Protein AF-A0A538LS26-F1 (afdb_monomer)

Solvent-accessible surface area (backbone atoms only — not comparable to full-atom values): 19880 Å² total; per-residue (Å²): 144,82,83,85,77,82,80,80,80,80,78,75,80,69,80,66,64,61,45,80,46,69,42,54,85,68,32,41,83,35,75,62,48,57,24,47,28,40,37,36,42,33,60,29,47,31,43,38,44,42,61,49,77,19,57,29,41,38,40,38,52,46,61,62,24,38,35,38,27,32,78,69,36,49,70,43,88,54,37,73,40,78,46,67,58,60,77,78,41,81,66,83,57,86,77,30,43,69,75,29,72,49,68,69,25,60,39,73,59,90,40,34,36,35,36,29,21,26,21,15,39,31,92,90,63,41,8,41,32,43,32,33,25,24,15,75,60,67,68,76,52,70,52,66,54,62,52,27,38,50,11,60,75,20,72,60,59,21,90,27,70,19,23,29,64,28,24,33,29,53,24,72,71,69,53,31,33,36,40,36,28,40,31,43,51,99,81,27,19,33,38,32,31,27,40,15,76,74,56,74,63,64,40,69,49,39,78,64,44,74,42,72,39,52,46,52,53,31,46,38,38,30,64,31,91,75,18,92,49,50,25,32,30,38,42,32,28,23,30,65,80,78,49,19,19,35,29,34,40,14,80,65,60,63,71,55,56,48,76,83,30,80,49,46,69,54,37,44,41,43,37,65,44,66,35,61,76,40,31,40,30,29,38,20,23,40,58,78,49,94,77,40,40,38,40,29,35,31,21,36,36,14,82,65,75,63,72,52,52,49,79,36,66,53,40,80,39,46,36,37,86,50,79,92,52,96,62,64,52,48,50,48,65,51,68,49,100,87,33,41,35,41,41,32,34,52,31,8,87,90,33,83,89,37,77,42,63,39,49,30,38,29,41,24,74,76,54,57,63,52,40,78,74,40,76,60,81,91,66,78,88,128

Foldseek 3Di:
DDDPDPPPPPPDPDQDDAEEAEADPAEEEAEDELAEYEYEADAHEYEYEAANPHQYEADHYDDAYAYEYELNYHHDPRHNHYHYCQDAAPDPDPQFDHRDWDQKEWDDDDQKIKMKTAHRAGPVDAHQFIKMKMDNGNPPHIDIDTAAQQDCRHVVHHDFPGKHQWYWEAQPVQQKIKIWIWTDDPFWIFTWIWIDNRNHDIDNTDTQDIDRDKAQKYKYAACQPQEPRRRKMKIWIFDVVVQAIWMWIDNNRRPYIDDIAGAGGDFHNWAWDAFNHRKIKIWTFDAPDDQLQWGFIKIWIDPPSRRYIDIATQGTAGADRPPPDPFRFTWYWDADPLQKIKIWTWGQPVPVPRPHTFIWIWIDNRNHDIDDIDGDDPDDDD

Structure (mmCIF, N/CA/C/O backbone):
data_AF-A0A538LS26-F1
#
_entry.id   AF-A0A538LS26-F1
#
loop_
_atom_site.group_PDB
_atom_site.id
_atom_site.type_symbol
_atom_site.label_atom_id
_atom_site.label_alt_id
_atom_site.label_comp_id
_atom_site.label_asym_id
_atom_site.label_entity_id
_atom_site.label_seq_id
_atom_site.pdbx_PDB_ins_code
_atom_site.Cartn_x
_atom_site.Cartn_y
_atom_site.Cartn_z
_atom_site.occupancy
_atom_site.B_iso_or_equiv
_atom_site.auth_seq_id
_atom_site.auth_comp_id
_atom_site.auth_asym_id
_atom_site.auth_atom_id
_atom_site.pdbx_PDB_model_num
ATOM 1 N N . MET A 1 1 ? 53.690 37.129 -13.290 1.00 42.19 1 MET A N 1
ATOM 2 C CA . MET A 1 1 ? 52.870 36.299 -14.200 1.00 42.19 1 MET A CA 1
ATOM 3 C C . MET A 1 1 ? 53.016 34.838 -13.815 1.00 42.19 1 MET A C 1
ATOM 5 O O . MET A 1 1 ? 54.117 34.323 -13.922 1.00 42.19 1 MET A O 1
ATOM 9 N N . ARG A 1 2 ? 51.932 34.188 -13.385 1.00 33.94 2 ARG A N 1
ATOM 10 C CA . ARG A 1 2 ? 51.638 32.768 -13.647 1.00 33.94 2 ARG A CA 1
ATOM 11 C C . ARG A 1 2 ? 50.188 32.534 -13.226 1.00 33.94 2 ARG A C 1
ATOM 13 O O . ARG A 1 2 ? 49.880 32.421 -12.048 1.00 33.94 2 ARG A O 1
ATOM 20 N N . ARG A 1 3 ? 49.295 32.624 -14.213 1.00 35.78 3 ARG A N 1
ATOM 21 C CA . ARG A 1 3 ? 47.870 32.322 -14.079 1.00 35.78 3 ARG A CA 1
ATOM 22 C C . ARG A 1 3 ? 47.748 30.806 -13.921 1.00 35.78 3 ARG A C 1
ATOM 24 O O . ARG A 1 3 ? 48.229 30.084 -14.791 1.00 35.78 3 ARG A O 1
ATOM 31 N N . LEU A 1 4 ? 47.154 30.341 -12.824 1.00 32.50 4 LEU A N 1
ATOM 32 C CA . LEU A 1 4 ? 46.707 28.956 -12.703 1.00 32.50 4 LEU A CA 1
ATOM 33 C C . LEU A 1 4 ? 45.530 28.777 -13.673 1.00 32.50 4 LEU A C 1
ATOM 35 O O . LEU A 1 4 ? 44.464 29.353 -13.474 1.00 32.50 4 LEU A O 1
ATOM 39 N N . LEU A 1 5 ? 45.754 28.036 -14.754 1.00 33.91 5 LEU A N 1
ATOM 40 C CA . LEU A 1 5 ? 44.698 27.543 -15.632 1.00 33.91 5 LEU A CA 1
ATOM 41 C C . LEU A 1 5 ? 44.104 26.300 -14.969 1.00 33.91 5 LEU A C 1
ATOM 43 O O . LEU A 1 5 ? 44.744 25.252 -14.934 1.00 33.91 5 LEU A O 1
ATOM 47 N N . ILE A 1 6 ? 42.896 26.426 -14.422 1.00 36.16 6 ILE A N 1
ATOM 48 C CA . ILE A 1 6 ? 42.074 25.272 -14.056 1.00 36.16 6 ILE A CA 1
ATOM 49 C C . ILE A 1 6 ? 41.525 24.719 -15.372 1.00 36.16 6 ILE A C 1
ATOM 51 O O . ILE A 1 6 ? 40.677 25.341 -16.009 1.00 36.16 6 ILE A O 1
ATOM 55 N N . ALA A 1 7 ? 42.065 23.587 -15.817 1.00 34.00 7 ALA A N 1
ATOM 56 C CA . ALA A 1 7 ? 41.510 22.842 -16.935 1.00 34.00 7 ALA A CA 1
ATOM 57 C C . ALA A 1 7 ? 40.204 22.187 -16.469 1.00 34.00 7 ALA A C 1
ATOM 59 O O . ALA A 1 7 ? 40.219 21.236 -15.690 1.00 34.00 7 ALA A O 1
ATOM 60 N N . LEU A 1 8 ? 39.074 22.727 -16.922 1.00 38.69 8 LEU A N 1
ATOM 61 C CA . LEU A 1 8 ? 37.775 22.086 -16.787 1.00 38.69 8 LEU A CA 1
ATOM 62 C C . LEU A 1 8 ? 37.775 20.868 -17.723 1.00 38.69 8 LEU A C 1
ATOM 64 O O . LEU A 1 8 ? 37.685 21.016 -18.942 1.00 38.69 8 LEU A O 1
ATOM 68 N N . ALA A 1 9 ? 37.951 19.669 -17.168 1.00 36.50 9 ALA A N 1
ATOM 69 C CA . ALA A 1 9 ? 37.780 18.435 -17.921 1.00 36.50 9 ALA A CA 1
ATOM 70 C C . ALA A 1 9 ? 36.287 18.277 -18.244 1.00 36.50 9 ALA A C 1
ATOM 72 O O . ALA A 1 9 ? 35.495 17.864 -17.401 1.00 36.50 9 ALA A O 1
ATOM 73 N N . LEU A 1 10 ? 35.903 18.650 -19.465 1.00 40.44 10 LEU A N 1
ATOM 74 C CA . LEU A 1 10 ? 34.629 18.262 -20.060 1.00 40.44 10 LEU A CA 1
ATOM 75 C C . LEU A 1 10 ? 34.641 16.739 -20.227 1.00 40.44 10 LEU A C 1
ATOM 77 O O . LEU A 1 10 ? 35.202 16.211 -21.187 1.00 40.44 10 LEU A O 1
ATOM 81 N N . VAL A 1 11 ? 34.050 16.032 -19.265 1.00 38.12 11 VAL A N 1
ATOM 82 C CA . VAL A 1 11 ? 33.689 14.625 -19.427 1.00 38.12 11 VAL A CA 1
ATOM 83 C C . VAL A 1 11 ? 32.517 14.598 -20.400 1.00 38.12 11 VAL A C 1
ATOM 85 O O . VAL A 1 11 ? 31.369 14.817 -20.024 1.00 38.12 11 VAL A O 1
ATOM 88 N N . PHE A 1 12 ? 32.810 14.382 -21.680 1.00 38.00 12 PHE A N 1
ATOM 89 C CA . PHE A 1 12 ? 31.788 13.950 -22.621 1.00 38.00 12 PHE A CA 1
ATOM 90 C C . PHE A 1 12 ? 31.361 12.545 -22.195 1.00 38.00 12 PHE A C 1
ATOM 92 O O . PHE A 1 12 ? 32.115 11.588 -22.370 1.00 38.00 12 PHE A O 1
ATOM 99 N N . ALA A 1 13 ? 30.169 12.421 -21.610 1.00 42.84 13 ALA A N 1
ATOM 100 C CA . ALA A 1 13 ? 29.492 11.138 -21.531 1.00 42.84 13 ALA A CA 1
ATOM 101 C C . ALA A 1 13 ? 29.216 10.703 -22.975 1.00 42.84 13 ALA A C 1
ATOM 103 O O . ALA A 1 13 ? 28.318 11.229 -23.633 1.00 42.84 13 ALA A O 1
ATOM 104 N N . ALA A 1 14 ? 30.058 9.821 -23.515 1.00 48.44 14 ALA A N 1
ATOM 105 C CA . ALA A 1 14 ? 29.742 9.155 -24.766 1.00 48.44 14 ALA A CA 1
ATOM 106 C C . ALA A 1 14 ? 28.400 8.428 -24.572 1.00 48.44 14 ALA A C 1
ATOM 108 O O . ALA A 1 14 ? 28.211 7.823 -23.511 1.00 48.44 14 ALA A O 1
ATOM 109 N N . PRO A 1 15 ? 27.464 8.485 -25.537 1.00 55.44 15 PRO A N 1
ATOM 110 C CA . PRO A 1 15 ? 26.267 7.663 -25.457 1.00 55.44 15 PRO A CA 1
ATOM 111 C C . PRO A 1 15 ? 26.720 6.211 -25.302 1.00 55.44 15 PRO A C 1
ATOM 113 O O . PRO A 1 15 ? 27.553 5.739 -26.082 1.00 55.44 15 PRO A O 1
ATOM 116 N N . ALA A 1 16 ? 26.241 5.543 -24.253 1.00 65.00 16 ALA A N 1
ATOM 117 C CA . ALA A 1 16 ? 26.536 4.137 -24.038 1.00 65.00 16 ALA A CA 1
ATOM 118 C C . ALA A 1 16 ? 26.118 3.372 -25.299 1.00 65.00 16 ALA A C 1
ATOM 120 O O . ALA A 1 16 ? 24.993 3.516 -25.775 1.00 65.00 16 ALA A O 1
ATOM 121 N N . ALA A 1 17 ? 27.060 2.660 -25.908 1.00 77.50 17 ALA A N 1
ATOM 122 C CA . ALA A 1 17 ? 26.795 1.867 -27.095 1.00 77.50 17 ALA A CA 1
ATOM 123 C C . ALA A 1 17 ? 26.378 0.463 -26.665 1.00 77.50 17 ALA A C 1
ATOM 125 O O . ALA A 1 17 ? 26.945 -0.066 -25.712 1.00 77.50 17 ALA A O 1
ATOM 126 N N . ALA A 1 18 ? 25.450 -0.132 -27.418 1.00 84.62 18 ALA A N 1
ATOM 127 C CA . ALA A 1 18 ? 25.104 -1.543 -27.304 1.00 84.62 18 ALA A CA 1
ATOM 128 C C . ALA A 1 18 ? 26.376 -2.399 -27.229 1.00 84.62 18 ALA A C 1
ATOM 130 O O . ALA A 1 18 ? 27.254 -2.306 -28.097 1.00 84.62 18 ALA A O 1
ATOM 131 N N . ALA A 1 19 ? 26.474 -3.227 -26.199 1.00 87.00 19 ALA A N 1
ATOM 132 C CA . ALA A 1 19 ? 27.651 -4.007 -25.883 1.00 87.00 19 ALA A CA 1
ATOM 133 C C . ALA A 1 19 ? 27.345 -5.508 -25.868 1.00 87.00 19 ALA A C 1
ATOM 135 O O . ALA A 1 19 ? 26.220 -5.968 -25.679 1.00 87.00 19 ALA A O 1
ATOM 136 N N . THR A 1 20 ? 28.391 -6.306 -26.080 1.00 95.38 20 THR A N 1
ATOM 137 C CA . THR A 1 20 ? 28.390 -7.720 -25.695 1.00 95.38 20 THR A CA 1
ATOM 138 C C . THR A 1 20 ? 29.257 -7.849 -24.452 1.00 95.38 20 THR A C 1
ATOM 140 O O . THR A 1 20 ? 30.459 -7.588 -24.509 1.00 95.38 20 THR A O 1
ATOM 143 N N . ILE A 1 21 ? 28.637 -8.191 -23.327 1.00 93.75 21 ILE A N 1
ATOM 144 C CA . ILE A 1 21 ? 29.240 -8.157 -21.994 1.00 93.75 21 ILE A CA 1
ATOM 145 C C . ILE A 1 21 ? 29.378 -9.589 -21.495 1.00 93.75 21 ILE A C 1
ATOM 147 O O . ILE A 1 21 ? 28.435 -10.371 -21.577 1.00 93.75 21 ILE A O 1
ATOM 151 N N . HIS A 1 22 ? 30.552 -9.932 -20.971 1.00 93.69 22 HIS A N 1
ATOM 152 C CA . HIS A 1 22 ? 30.826 -11.253 -20.415 1.00 93.69 22 HIS A CA 1
ATOM 153 C C . HIS A 1 22 ? 31.102 -11.154 -18.918 1.00 93.69 22 HIS A C 1
ATOM 155 O O . HIS A 1 22 ? 31.949 -10.359 -18.503 1.00 93.69 22 HIS A O 1
ATOM 161 N N . ALA A 1 23 ? 30.417 -11.980 -18.127 1.00 89.62 23 ALA A N 1
ATOM 162 C CA . ALA A 1 23 ? 30.636 -12.058 -16.691 1.00 89.62 23 ALA A CA 1
ATOM 163 C C . ALA A 1 23 ? 32.072 -12.514 -16.356 1.00 89.62 23 ALA A C 1
ATOM 165 O O . ALA A 1 23 ? 32.694 -13.269 -17.121 1.00 89.62 23 ALA A O 1
ATOM 166 N N . PRO A 1 24 ? 32.633 -12.063 -15.220 1.00 85.56 24 PRO A N 1
ATOM 167 C CA . PRO A 1 24 ? 33.951 -12.491 -14.776 1.00 85.56 24 PRO A CA 1
ATOM 168 C C . PRO A 1 24 ? 33.992 -14.002 -14.508 1.00 85.56 24 PRO A C 1
ATOM 170 O O . PRO A 1 24 ? 33.028 -14.624 -14.067 1.00 85.56 24 PRO A O 1
ATOM 173 N N . ARG A 1 25 ? 35.154 -14.621 -14.743 1.00 82.44 25 ARG A N 1
ATOM 174 C CA . ARG A 1 25 ? 35.346 -16.046 -14.433 1.00 82.44 25 ARG A CA 1
ATOM 175 C C . ARG A 1 25 ? 35.243 -16.274 -12.922 1.00 82.44 25 ARG A C 1
ATOM 177 O O . ARG A 1 25 ? 36.003 -15.664 -12.177 1.00 82.44 25 ARG A O 1
ATOM 184 N N . GLY A 1 26 ? 34.398 -17.218 -12.502 1.00 81.06 26 GLY A N 1
ATOM 185 C CA . GLY A 1 26 ? 34.248 -17.606 -11.094 1.00 81.06 26 GLY A CA 1
ATOM 186 C C . GLY A 1 26 ? 33.104 -16.914 -10.351 1.00 81.06 26 GLY A C 1
ATOM 187 O O . GLY A 1 26 ? 32.944 -17.170 -9.160 1.00 81.06 26 GLY A O 1
ATOM 188 N N . GLY A 1 27 ? 32.294 -16.109 -11.042 1.00 87.44 27 GLY A N 1
ATOM 189 C CA . GLY A 1 27 ? 31.167 -15.387 -10.458 1.00 87.44 27 GLY A CA 1
ATOM 190 C C . GLY A 1 27 ? 31.525 -13.957 -10.053 1.00 87.44 27 GLY A C 1
ATOM 191 O O . GLY A 1 27 ? 32.653 -13.673 -9.640 1.00 87.44 27 GLY A O 1
ATOM 192 N N . GLY A 1 28 ? 30.567 -13.042 -10.157 1.00 90.06 28 GLY A N 1
ATOM 193 C CA . GLY A 1 28 ? 30.716 -11.671 -9.681 1.00 90.06 28 GLY A CA 1
ATOM 194 C C . GLY A 1 28 ? 29.552 -10.765 -10.063 1.00 90.06 28 GLY A C 1
ATOM 195 O O . GLY A 1 28 ? 28.473 -11.223 -10.422 1.00 90.06 28 GLY A O 1
ATOM 196 N N . VAL A 1 29 ? 29.776 -9.454 -9.972 1.00 94.19 29 VAL A N 1
ATOM 197 C CA . VAL A 1 29 ? 28.802 -8.452 -10.417 1.00 94.19 29 VAL A CA 1
ATOM 198 C C . VAL A 1 29 ? 29.077 -8.091 -11.873 1.00 94.19 29 VAL A C 1
ATOM 200 O O . VAL A 1 29 ? 30.190 -7.688 -12.210 1.00 94.19 29 VAL A O 1
ATOM 203 N N . THR A 1 30 ? 28.055 -8.197 -12.718 1.00 94.50 30 THR A N 1
ATOM 204 C CA . THR A 1 30 ? 28.077 -7.749 -14.115 1.00 94.50 30 THR A CA 1
ATOM 205 C C . THR A 1 30 ? 27.076 -6.617 -14.284 1.00 94.50 30 THR A C 1
ATOM 207 O O . THR A 1 30 ? 25.916 -6.756 -13.905 1.00 94.50 30 THR A O 1
ATOM 210 N N . LEU A 1 31 ? 27.518 -5.494 -14.845 1.00 94.81 31 LEU A N 1
ATOM 211 C CA . LEU A 1 31 ? 26.670 -4.332 -15.104 1.00 94.81 31 LEU A CA 1
ATOM 212 C C . LEU A 1 31 ? 26.434 -4.211 -16.609 1.00 94.81 31 LEU A C 1
ATOM 214 O O . LEU A 1 31 ? 27.401 -4.185 -17.370 1.00 94.81 31 LEU A O 1
ATOM 218 N N . GLY A 1 32 ? 25.167 -4.138 -17.008 1.00 92.88 32 GLY A N 1
ATOM 219 C CA . GLY A 1 32 ? 24.755 -3.684 -18.332 1.00 92.88 32 GLY A CA 1
ATOM 220 C C . GLY A 1 32 ? 24.932 -2.175 -18.499 1.00 92.88 32 GLY A C 1
ATOM 221 O O . GLY A 1 32 ? 25.444 -1.474 -17.620 1.00 92.88 32 GLY A O 1
ATOM 222 N N . THR A 1 33 ? 24.484 -1.674 -19.637 1.00 93.25 33 THR A N 1
ATOM 223 C CA . THR A 1 33 ? 24.494 -0.267 -20.017 1.00 93.25 33 THR A CA 1
ATOM 224 C C . THR A 1 33 ? 23.070 0.223 -20.297 1.00 93.25 33 THR A C 1
ATOM 226 O O . THR A 1 33 ? 22.156 -0.580 -20.442 1.00 93.25 33 THR A O 1
ATOM 229 N N . PRO A 1 34 ? 22.841 1.542 -20.418 1.00 91.81 34 PRO A N 1
ATOM 230 C CA . PRO A 1 34 ? 21.544 2.059 -20.861 1.00 91.81 34 PRO A CA 1
ATOM 231 C C . PRO A 1 34 ? 21.138 1.696 -22.302 1.00 91.81 34 PRO A C 1
ATOM 233 O O . PRO A 1 34 ? 20.034 2.041 -22.722 1.00 91.81 34 PRO A O 1
ATOM 236 N N . ALA A 1 35 ? 22.019 1.075 -23.093 1.00 93.44 35 ALA A N 1
ATOM 237 C CA . ALA A 1 35 ? 21.730 0.646 -24.458 1.00 93.44 35 ALA A CA 1
ATOM 238 C C . ALA A 1 35 ? 21.414 -0.858 -24.514 1.00 93.44 35 ALA A C 1
ATOM 240 O O . ALA A 1 35 ? 21.825 -1.583 -23.621 1.00 93.44 35 ALA A O 1
ATOM 241 N N . PRO A 1 36 ? 20.729 -1.349 -25.568 1.00 95.81 36 PRO A N 1
ATOM 242 C CA . PRO A 1 36 ? 20.426 -2.772 -25.706 1.00 95.81 36 PRO A CA 1
ATOM 243 C C . PRO A 1 36 ? 21.690 -3.640 -25.766 1.00 95.81 36 PRO A C 1
ATOM 245 O O . PRO A 1 36 ? 22.433 -3.601 -26.750 1.00 95.81 36 PRO A O 1
ATOM 248 N N . ASP A 1 37 ? 21.894 -4.466 -24.751 1.00 96.31 37 ASP A N 1
ATOM 249 C CA . ASP A 1 37 ? 23.076 -5.292 -24.566 1.00 96.31 37 ASP A CA 1
ATOM 250 C C . ASP A 1 37 ? 22.806 -6.783 -24.804 1.00 96.31 37 ASP A C 1
ATOM 252 O O . ASP A 1 37 ? 21.691 -7.305 -24.710 1.00 96.31 37 ASP A O 1
ATOM 256 N N . ARG A 1 38 ? 23.883 -7.516 -25.096 1.00 97.50 38 ARG A N 1
ATOM 257 C CA . ARG A 1 38 ? 23.933 -8.978 -24.981 1.00 97.50 38 ARG A CA 1
ATOM 258 C C . ARG A 1 38 ? 24.833 -9.335 -23.813 1.00 97.50 38 ARG A C 1
ATOM 260 O O . ARG A 1 38 ? 26.049 -9.188 -23.911 1.00 97.50 38 ARG A O 1
ATOM 267 N N . ILE A 1 39 ? 24.247 -9.809 -22.723 1.00 96.81 39 ILE A N 1
ATOM 268 C CA . ILE A 1 39 ? 24.973 -10.144 -21.501 1.00 96.81 39 ILE A CA 1
ATOM 269 C C . ILE A 1 39 ? 25.069 -11.663 -21.394 1.00 96.81 39 ILE A C 1
ATOM 271 O O . ILE A 1 39 ? 24.062 -12.368 -21.365 1.00 96.81 39 ILE A O 1
ATOM 275 N N . HIS A 1 40 ? 26.298 -12.161 -21.352 1.00 95.94 40 HIS A N 1
ATOM 276 C CA . HIS A 1 40 ? 26.620 -13.573 -21.246 1.00 95.94 40 HIS A CA 1
ATOM 277 C C . HIS A 1 40 ? 27.308 -13.843 -19.912 1.00 95.94 40 HIS A C 1
ATOM 279 O O . HIS A 1 40 ? 28.434 -13.401 -19.671 1.00 95.94 40 HIS A O 1
ATOM 285 N N . GLY A 1 41 ? 26.636 -14.606 -19.066 1.00 90.50 41 GLY A N 1
ATOM 286 C CA . GLY A 1 41 ? 27.191 -15.199 -17.868 1.00 90.50 41 GLY A CA 1
ATOM 287 C C . GLY A 1 41 ? 28.273 -16.231 -18.182 1.00 90.50 41 GLY A C 1
ATOM 288 O O . GLY A 1 41 ? 28.639 -16.493 -19.335 1.00 90.50 41 GLY A O 1
ATOM 289 N N . GLY A 1 42 ? 28.816 -16.815 -17.122 1.00 85.81 42 GLY A N 1
ATOM 290 C CA . GLY A 1 42 ? 29.868 -17.816 -17.205 1.00 85.81 42 GLY A CA 1
ATOM 291 C C . GLY A 1 42 ? 29.630 -18.974 -16.241 1.00 85.81 42 GLY A C 1
ATOM 292 O O . GLY A 1 42 ? 28.523 -19.186 -15.758 1.00 85.81 42 GLY A O 1
ATOM 293 N N . PRO A 1 43 ? 30.658 -19.790 -15.975 1.00 86.94 43 PRO A N 1
ATOM 294 C CA . PRO A 1 43 ? 30.655 -20.657 -14.809 1.00 86.94 43 PRO A CA 1
ATOM 295 C C . PRO A 1 43 ? 30.869 -19.818 -13.537 1.00 86.94 43 PRO A C 1
ATOM 297 O O . PRO A 1 43 ? 31.921 -19.186 -13.386 1.00 86.94 43 PRO A O 1
ATOM 300 N N . GLY A 1 44 ? 29.911 -19.858 -12.611 1.00 89.56 44 GLY A N 1
ATOM 301 C CA . GLY A 1 44 ? 29.981 -19.137 -11.338 1.00 89.56 44 GLY A CA 1
ATOM 302 C C . GLY A 1 44 ? 28.611 -18.679 -10.847 1.00 89.56 44 GLY A C 1
ATOM 303 O O . GLY A 1 44 ? 27.612 -18.877 -11.524 1.00 89.56 44 GLY A O 1
ATOM 304 N N . ASN A 1 45 ? 28.567 -18.093 -9.652 1.00 94.38 45 ASN A N 1
ATOM 305 C CA . ASN A 1 45 ? 27.362 -17.439 -9.148 1.00 94.38 45 ASN A CA 1
ATOM 306 C C . ASN A 1 45 ? 27.471 -15.941 -9.443 1.00 94.38 45 ASN A C 1
ATOM 308 O O . ASN A 1 45 ? 28.315 -15.267 -8.848 1.00 94.38 45 ASN A O 1
ATOM 312 N N . ASP A 1 46 ? 26.654 -15.438 -10.362 1.00 92.88 46 ASP A N 1
ATOM 313 C CA . ASP A 1 46 ? 26.680 -14.056 -10.831 1.00 92.88 46 ASP A CA 1
ATOM 314 C C . ASP A 1 46 ? 25.499 -13.231 -10.304 1.00 92.88 46 ASP A C 1
ATOM 316 O O . ASP A 1 46 ? 24.375 -13.711 -10.144 1.00 92.88 46 ASP A O 1
ATOM 320 N N . PHE A 1 47 ? 25.752 -11.942 -10.086 1.00 95.44 47 PHE A N 1
ATOM 321 C CA . PHE A 1 47 ? 24.725 -10.916 -9.970 1.00 95.44 47 PHE A CA 1
ATOM 322 C C . PHE A 1 47 ? 24.789 -10.025 -11.213 1.00 95.44 47 PHE A C 1
ATOM 324 O O . PHE A 1 47 ? 25.763 -9.300 -11.418 1.00 95.44 47 PHE A O 1
ATOM 331 N N . ILE A 1 48 ? 23.764 -10.083 -12.056 1.00 95.94 48 ILE A N 1
ATOM 332 C CA . ILE A 1 48 ? 23.688 -9.326 -13.306 1.00 95.94 48 ILE A CA 1
ATOM 333 C C . ILE A 1 48 ? 22.684 -8.187 -13.127 1.00 95.94 48 ILE A C 1
ATOM 335 O O . ILE A 1 48 ? 21.513 -8.430 -12.848 1.00 95.94 48 ILE A O 1
ATOM 339 N N . GLN A 1 49 ? 23.133 -6.947 -13.310 1.00 95.81 49 GLN A N 1
ATOM 340 C CA . GLN A 1 49 ? 22.288 -5.755 -13.276 1.00 95.81 49 GLN A CA 1
ATOM 341 C C . GLN A 1 49 ? 22.132 -5.180 -14.687 1.00 95.81 49 GLN A C 1
ATOM 343 O O . GLN A 1 49 ? 23.042 -4.516 -15.187 1.00 95.81 49 GLN A O 1
ATOM 348 N N . ALA A 1 50 ? 20.980 -5.438 -15.300 1.00 95.12 50 ALA A N 1
ATOM 349 C CA . ALA A 1 50 ? 20.600 -5.059 -16.662 1.00 95.12 50 ALA A CA 1
ATOM 350 C C . ALA A 1 50 ? 19.487 -3.988 -16.704 1.00 95.12 50 ALA A C 1
ATOM 352 O O . ALA A 1 50 ? 19.160 -3.469 -17.759 1.00 95.12 50 ALA A O 1
ATOM 353 N N . ALA A 1 51 ? 18.906 -3.602 -15.562 1.00 91.69 51 ALA A N 1
ATOM 354 C CA . ALA A 1 51 ? 17.763 -2.684 -15.520 1.00 91.69 51 ALA A CA 1
ATOM 355 C C . ALA A 1 51 ? 18.134 -1.195 -15.751 1.00 91.69 51 ALA A C 1
ATOM 357 O O . ALA A 1 51 ? 17.924 -0.352 -14.873 1.00 91.69 51 ALA A O 1
ATOM 358 N N . TRP A 1 52 ? 18.689 -0.863 -16.921 1.00 88.25 52 TRP A N 1
ATOM 359 C CA . TRP A 1 52 ? 19.158 0.481 -17.296 1.00 88.25 52 TRP A CA 1
ATOM 360 C C . TRP A 1 52 ? 18.379 1.131 -18.451 1.00 88.25 52 TRP A C 1
ATOM 362 O O . TRP A 1 52 ? 18.728 2.227 -18.884 1.00 88.25 52 TRP A O 1
ATOM 372 N N . GLY A 1 53 ? 17.294 0.510 -18.914 1.00 86.00 53 GLY A N 1
ATOM 373 C CA . GLY A 1 53 ? 16.397 1.028 -19.953 1.00 86.00 53 GLY A CA 1
ATOM 374 C C . GLY A 1 53 ? 16.649 0.484 -21.363 1.00 86.00 53 GLY A C 1
ATOM 375 O O . GLY A 1 53 ? 15.785 0.657 -22.226 1.00 86.00 53 GLY A O 1
ATOM 376 N N . GLY A 1 54 ? 17.783 -0.188 -21.594 1.00 90.12 54 GLY A N 1
ATOM 377 C CA . GLY A 1 54 ? 18.025 -0.990 -22.793 1.00 90.12 54 GLY A CA 1
ATOM 378 C C . GLY A 1 54 ? 17.080 -2.193 -22.861 1.00 90.12 54 GLY A C 1
ATOM 379 O O . GLY A 1 54 ? 16.512 -2.592 -21.854 1.00 90.12 54 GLY A O 1
ATOM 380 N N . ALA A 1 55 ? 16.861 -2.740 -24.060 1.00 94.94 55 ALA A N 1
ATOM 381 C CA . ALA A 1 55 ? 16.162 -4.016 -24.224 1.00 94.94 55 ALA A CA 1
ATOM 382 C C . ALA A 1 55 ? 17.207 -5.128 -24.351 1.00 94.94 55 ALA A C 1
ATOM 384 O O . ALA A 1 55 ? 17.667 -5.442 -25.455 1.00 94.94 55 ALA A O 1
ATOM 385 N N . ASP A 1 56 ? 17.599 -5.688 -23.216 1.00 96.75 56 ASP A N 1
ATOM 386 C CA . ASP A 1 56 ? 18.758 -6.560 -23.107 1.00 96.75 56 ASP A CA 1
ATOM 387 C C . ASP A 1 56 ? 18.409 -8.027 -23.358 1.00 96.75 56 ASP A C 1
ATOM 389 O O . ASP A 1 56 ? 17.289 -8.503 -23.131 1.00 96.75 56 ASP A O 1
ATOM 393 N N . ARG A 1 57 ? 19.410 -8.789 -23.807 1.00 97.75 57 ARG A N 1
ATOM 394 C CA . ARG A 1 57 ? 19.356 -10.251 -23.844 1.00 97.75 57 ARG A CA 1
ATOM 395 C C . ARG A 1 57 ? 20.374 -10.827 -22.872 1.00 97.75 57 ARG A C 1
ATOM 397 O O . ARG A 1 57 ? 21.574 -10.743 -23.130 1.00 97.75 57 ARG A O 1
ATOM 404 N N . VAL A 1 58 ? 19.890 -11.467 -21.811 1.00 97.50 58 VAL A N 1
ATOM 405 C CA . VAL A 1 58 ? 20.717 -12.049 -20.745 1.00 97.50 58 VAL A CA 1
ATOM 406 C C . VAL A 1 58 ? 20.679 -13.574 -20.814 1.00 97.50 58 VAL A C 1
ATOM 408 O O . VAL A 1 58 ? 19.607 -14.176 -20.823 1.00 97.50 58 VAL A O 1
ATOM 411 N N . ASP A 1 59 ? 21.853 -14.191 -20.865 1.00 97.12 59 ASP A N 1
ATOM 412 C CA . ASP A 1 59 ? 22.088 -15.636 -20.774 1.00 97.12 59 ASP A CA 1
ATOM 413 C C . ASP A 1 59 ? 22.965 -15.870 -19.541 1.00 97.12 59 ASP A C 1
ATOM 415 O O . ASP A 1 59 ? 24.046 -15.289 -19.480 1.00 97.12 59 ASP A O 1
ATOM 419 N N . CYS A 1 60 ? 22.502 -16.607 -18.527 1.00 95.31 60 CYS A N 1
ATOM 420 C CA . CYS A 1 60 ? 23.212 -16.676 -17.244 1.00 95.31 60 CYS A CA 1
ATOM 421 C C . CYS A 1 60 ? 24.320 -17.733 -17.206 1.00 95.31 60 CYS A C 1
ATOM 423 O O . CYS A 1 60 ? 25.232 -17.637 -16.385 1.00 95.31 60 CYS A O 1
ATOM 425 N N . GLY A 1 61 ? 24.272 -18.747 -18.067 1.00 92.75 61 GLY A N 1
ATOM 426 C CA . GLY A 1 61 ? 25.202 -19.862 -17.996 1.00 92.75 61 GLY A CA 1
ATOM 427 C C . GLY A 1 61 ? 24.999 -20.725 -16.742 1.00 92.75 61 GLY A C 1
ATOM 428 O O . GLY A 1 61 ? 23.884 -20.957 -16.277 1.00 92.75 61 GLY A O 1
ATOM 429 N N . ARG A 1 62 ? 26.089 -21.291 -16.208 1.00 92.12 62 ARG A N 1
ATOM 430 C CA . ARG A 1 62 ? 26.030 -22.305 -15.137 1.00 92.12 62 ARG A CA 1
ATOM 431 C C . ARG A 1 62 ? 26.316 -21.685 -13.774 1.00 92.12 62 ARG A C 1
ATOM 433 O O . ARG A 1 62 ? 27.398 -21.147 -13.584 1.00 92.12 62 ARG A O 1
ATOM 440 N N . GLY A 1 63 ? 25.454 -21.956 -12.799 1.00 92.00 63 GLY A N 1
ATOM 441 C CA . GLY A 1 63 ? 25.658 -21.604 -11.393 1.00 92.00 63 GLY A CA 1
ATOM 442 C C . GLY A 1 63 ? 24.358 -21.143 -10.750 1.00 92.00 63 GLY A C 1
ATOM 443 O O . GLY A 1 63 ? 23.290 -21.536 -11.213 1.00 92.00 63 GLY A O 1
ATOM 444 N N . PHE A 1 64 ? 24.451 -20.364 -9.674 1.00 94.50 64 PHE A N 1
ATOM 445 C CA . PHE A 1 64 ? 23.317 -19.677 -9.061 1.00 94.50 64 PHE A CA 1
ATOM 446 C C . PHE A 1 64 ? 23.412 -18.179 -9.349 1.00 94.50 64 PHE A C 1
ATOM 448 O O . PHE A 1 64 ? 24.200 -17.465 -8.733 1.00 94.50 64 PHE A O 1
ATOM 455 N N . ASN A 1 65 ? 22.596 -17.725 -10.288 1.00 95.12 65 ASN A N 1
ATOM 456 C CA . ASN A 1 65 ? 22.642 -16.408 -10.887 1.00 95.12 65 ASN A CA 1
ATOM 457 C C . ASN A 1 65 ? 21.377 -15.622 -10.556 1.00 95.12 65 ASN A C 1
ATOM 459 O O . ASN A 1 65 ? 20.255 -16.129 -10.663 1.00 95.12 65 ASN A O 1
ATOM 463 N N . VAL A 1 66 ? 21.579 -14.367 -10.176 1.00 96.19 66 VAL A N 1
ATOM 464 C CA . VAL A 1 66 ? 20.522 -13.408 -9.870 1.00 96.19 66 VAL A CA 1
ATOM 465 C C . VAL A 1 66 ? 20.586 -12.294 -10.903 1.00 96.19 66 VAL A C 1
ATOM 467 O O . VAL A 1 66 ? 21.630 -11.672 -11.077 1.00 96.19 66 VAL A O 1
ATOM 470 N N . VAL A 1 67 ? 19.473 -12.028 -11.578 1.00 96.69 67 VAL A N 1
ATOM 471 C CA . VAL A 1 67 ? 19.364 -10.963 -12.576 1.00 96.69 67 VAL A CA 1
ATOM 472 C C . VAL A 1 67 ? 18.370 -9.920 -12.095 1.00 96.69 67 VAL A C 1
ATOM 474 O O . VAL A 1 67 ? 17.237 -10.257 -11.760 1.00 96.69 67 VAL A O 1
ATOM 477 N N . ALA A 1 68 ? 18.770 -8.655 -12.097 1.00 95.94 68 ALA A N 1
ATOM 478 C CA . ALA A 1 68 ? 17.865 -7.517 -12.041 1.00 95.94 68 ALA A CA 1
ATOM 479 C C . ALA A 1 68 ? 17.742 -6.939 -13.454 1.00 95.94 68 ALA A C 1
ATOM 481 O O . ALA A 1 68 ? 18.748 -6.613 -14.080 1.00 95.94 68 ALA A O 1
ATOM 482 N N . ALA A 1 69 ? 16.524 -6.873 -13.979 1.00 95.56 69 ALA A N 1
ATOM 483 C CA . ALA A 1 69 ? 16.279 -6.554 -15.380 1.00 95.56 69 ALA A CA 1
ATOM 484 C C . ALA A 1 69 ? 15.013 -5.708 -15.564 1.00 95.56 69 ALA A C 1
ATOM 486 O O . ALA A 1 69 ? 14.089 -5.735 -14.744 1.00 95.56 69 ALA A O 1
ATOM 487 N N . ASP A 1 70 ? 14.962 -4.959 -16.654 1.00 94.62 70 ASP A N 1
ATOM 488 C CA . ASP A 1 70 ? 13.788 -4.217 -17.081 1.00 94.62 70 ASP A CA 1
ATOM 489 C C . ASP A 1 70 ? 12.705 -5.133 -17.666 1.00 94.62 70 ASP A C 1
ATOM 491 O O . ASP A 1 70 ? 12.904 -6.325 -17.924 1.00 94.62 70 ASP A O 1
ATOM 495 N N . LEU A 1 71 ? 11.507 -4.568 -17.849 1.00 93.81 71 LEU A N 1
ATOM 496 C CA . LEU A 1 71 ? 10.356 -5.289 -18.407 1.00 93.81 71 LEU A CA 1
ATOM 497 C C . LEU A 1 71 ? 10.557 -5.678 -19.879 1.00 93.81 71 LEU A C 1
ATOM 499 O O . LEU A 1 71 ? 9.962 -6.650 -20.335 1.00 93.81 71 LEU A O 1
ATOM 503 N N . GLY A 1 72 ? 11.391 -4.929 -20.610 1.00 92.69 72 GLY A N 1
ATOM 504 C CA . GLY A 1 72 ? 11.729 -5.197 -22.010 1.00 92.69 72 GLY A CA 1
ATOM 505 C C . GLY A 1 72 ? 12.793 -6.281 -22.211 1.00 92.69 72 GLY A C 1
ATOM 506 O O . GLY A 1 72 ? 12.997 -6.717 -23.344 1.00 92.69 72 GLY A O 1
ATOM 507 N N . ASP A 1 73 ? 13.449 -6.736 -21.140 1.00 95.56 73 ASP A N 1
ATOM 508 C CA . ASP A 1 73 ? 14.606 -7.624 -21.243 1.00 95.56 73 ASP A CA 1
ATOM 509 C C . ASP A 1 73 ? 14.209 -9.089 -21.396 1.00 95.56 73 ASP A C 1
ATOM 511 O O . ASP A 1 73 ? 13.436 -9.661 -20.613 1.00 95.56 73 ASP A O 1
ATOM 515 N N . THR A 1 74 ? 14.860 -9.756 -22.343 1.00 95.88 74 THR A N 1
ATOM 516 C CA . THR A 1 74 ? 14.766 -11.206 -22.499 1.00 95.88 74 THR A CA 1
ATOM 517 C C . THR A 1 74 ? 15.832 -11.878 -21.645 1.00 95.88 74 THR A C 1
ATOM 519 O O . THR A 1 74 ? 17.019 -11.831 -21.962 1.00 95.88 74 THR A O 1
ATOM 522 N N . VAL A 1 75 ? 15.400 -12.549 -20.580 1.00 96.00 75 VAL A N 1
ATOM 523 C CA . VAL A 1 75 ? 16.282 -13.280 -19.664 1.00 96.00 75 VAL A CA 1
ATOM 524 C C . VAL A 1 75 ? 16.078 -14.773 -19.884 1.00 96.00 75 VAL A C 1
ATOM 526 O O . VAL A 1 75 ? 14.943 -15.253 -19.914 1.00 96.00 75 VAL A O 1
ATOM 529 N N . ALA A 1 76 ? 17.169 -15.498 -20.102 1.00 95.19 76 ALA A N 1
ATOM 530 C CA . ALA A 1 76 ? 17.140 -16.934 -20.316 1.00 95.19 76 ALA A CA 1
ATOM 531 C C . ALA A 1 76 ? 16.694 -17.694 -19.052 1.00 95.19 76 ALA A C 1
ATOM 533 O O . ALA A 1 76 ? 16.846 -17.238 -17.920 1.00 95.19 76 ALA A O 1
ATOM 534 N N . ALA A 1 77 ? 16.127 -18.885 -19.255 1.00 94.00 77 ALA A N 1
ATOM 535 C CA . ALA A 1 77 ? 15.592 -19.723 -18.178 1.00 94.00 77 ALA A CA 1
ATOM 536 C C . ALA A 1 77 ? 16.676 -20.373 -17.293 1.00 94.00 77 ALA A C 1
ATOM 538 O O . ALA A 1 77 ? 16.352 -21.080 -16.342 1.00 94.00 77 ALA A O 1
ATOM 539 N N . ASP A 1 78 ? 17.953 -20.174 -17.620 1.00 94.25 78 ASP A N 1
ATOM 540 C CA . ASP A 1 78 ? 19.101 -20.645 -16.847 1.00 94.25 78 ASP A CA 1
ATOM 541 C C . ASP A 1 78 ? 19.511 -19.679 -15.719 1.00 94.25 78 ASP A C 1
ATOM 543 O O . ASP A 1 78 ? 20.432 -19.980 -14.961 1.00 94.25 78 ASP A O 1
ATOM 547 N N . CYS A 1 79 ? 18.803 -18.558 -15.565 1.00 94.62 79 CYS A N 1
ATOM 548 C CA . CYS A 1 79 ? 18.908 -17.648 -14.430 1.00 94.62 79 CYS A CA 1
ATOM 549 C C . CYS A 1 79 ? 17.999 -18.105 -13.274 1.00 94.62 79 CYS A C 1
ATOM 551 O O . CYS A 1 79 ? 16.796 -18.288 -13.455 1.00 94.62 79 CYS A O 1
ATOM 553 N N . GLN A 1 80 ? 18.555 -18.279 -12.072 1.00 95.31 80 GLN A N 1
ATOM 554 C CA . GLN A 1 80 ? 17.844 -18.875 -10.929 1.00 95.31 80 GLN A CA 1
ATOM 555 C C . GLN A 1 80 ? 16.878 -17.895 -10.266 1.00 95.31 80 GLN A C 1
ATOM 557 O O . GLN A 1 80 ? 15.816 -18.300 -9.795 1.00 95.31 80 GLN A O 1
ATOM 562 N N . VAL A 1 81 ? 17.242 -16.614 -10.224 1.00 94.62 81 VAL A N 1
ATOM 563 C CA . VAL A 1 81 ? 16.399 -15.548 -9.682 1.00 94.62 81 VAL A CA 1
ATOM 564 C C . VAL A 1 81 ? 16.362 -14.406 -10.682 1.00 94.62 81 VAL A C 1
ATOM 566 O O . VAL A 1 81 ? 17.405 -13.897 -11.085 1.00 94.62 81 VAL A O 1
ATOM 569 N N . VAL A 1 82 ? 15.160 -13.981 -11.060 1.00 93.94 82 VAL A N 1
ATOM 570 C CA . VAL A 1 82 ? 14.955 -12.828 -11.938 1.00 93.94 82 VAL A CA 1
ATOM 571 C C . VAL A 1 82 ? 14.064 -11.829 -11.215 1.00 93.94 82 VAL A C 1
ATOM 573 O O . VAL A 1 82 ? 12.901 -12.111 -10.939 1.00 93.94 82 VAL A O 1
ATOM 576 N N . SER A 1 83 ? 14.621 -10.663 -10.909 1.00 93.38 83 SER A N 1
ATOM 577 C CA . SER A 1 83 ? 13.894 -9.502 -10.412 1.00 93.38 83 SER A CA 1
ATOM 578 C C . SER A 1 83 ? 13.599 -8.563 -11.574 1.00 93.38 83 SER A C 1
ATOM 580 O O . SER A 1 83 ? 14.489 -8.219 -12.357 1.00 93.38 83 SER A O 1
ATOM 582 N N . ARG A 1 84 ? 12.338 -8.152 -11.696 1.00 93.06 84 ARG A N 1
ATOM 583 C CA . ARG A 1 84 ? 11.887 -7.207 -12.716 1.00 93.06 84 ARG A CA 1
ATOM 584 C C . ARG A 1 84 ? 11.677 -5.837 -12.093 1.00 93.06 84 ARG A C 1
ATOM 586 O O . ARG A 1 84 ? 10.998 -5.719 -11.075 1.00 93.06 84 ARG A O 1
ATOM 593 N N . ARG A 1 85 ? 12.219 -4.790 -12.716 1.00 92.56 85 ARG A N 1
ATOM 594 C CA . ARG A 1 85 ? 12.016 -3.404 -12.275 1.00 92.56 85 ARG A CA 1
ATOM 595 C C . ARG A 1 85 ? 10.572 -2.971 -12.557 1.00 92.56 85 ARG A C 1
ATOM 597 O O . ARG A 1 85 ? 10.262 -2.489 -13.642 1.00 92.56 85 ARG A O 1
ATOM 604 N N . LEU A 1 86 ? 9.681 -3.158 -11.581 1.00 92.81 86 LEU A N 1
ATOM 605 C CA . LEU A 1 86 ? 8.254 -2.816 -11.705 1.00 92.81 86 LEU A CA 1
ATOM 606 C C . LEU A 1 86 ? 7.998 -1.312 -11.607 1.00 92.81 86 LEU A C 1
ATOM 608 O O . LEU A 1 86 ? 7.117 -0.790 -12.283 1.00 92.81 86 LEU A O 1
ATOM 612 N N . SER A 1 87 ? 8.810 -0.610 -10.819 1.00 92.56 87 SER A N 1
ATOM 613 C CA . SER A 1 87 ? 8.723 0.835 -10.653 1.00 92.56 87 SER A CA 1
ATOM 614 C C . SER A 1 87 ? 9.781 1.565 -11.471 1.00 92.56 87 SER A C 1
ATOM 616 O O . SER A 1 87 ? 10.945 1.163 -11.500 1.00 92.56 87 SER A O 1
ATOM 618 N N . LEU A 1 88 ? 9.365 2.642 -12.131 1.00 89.81 88 LEU A N 1
ATOM 619 C CA . LEU A 1 88 ? 10.253 3.632 -12.719 1.00 89.81 88 LEU A CA 1
ATOM 620 C C . LEU A 1 88 ? 9.661 5.011 -12.460 1.00 89.81 88 LEU A C 1
ATOM 622 O O . LEU A 1 88 ? 8.556 5.311 -12.911 1.00 89.81 88 LEU A O 1
ATOM 626 N N . ASP A 1 89 ? 10.423 5.839 -11.763 1.00 89.81 89 ASP A N 1
ATOM 627 C CA . ASP A 1 89 ? 10.138 7.258 -11.652 1.00 89.81 89 ASP A CA 1
ATOM 628 C C . ASP A 1 89 ? 10.609 7.968 -12.927 1.00 89.81 89 ASP A C 1
ATOM 630 O O . ASP A 1 89 ? 11.806 8.066 -13.193 1.00 89.81 89 ASP A O 1
ATOM 634 N N . ALA A 1 90 ? 9.648 8.424 -13.729 1.00 84.81 90 ALA A N 1
ATOM 635 C CA . ALA A 1 90 ? 9.886 9.226 -14.927 1.00 84.81 90 ALA A CA 1
ATOM 636 C C . ALA A 1 90 ? 9.611 10.722 -14.693 1.00 84.81 90 ALA A C 1
ATOM 638 O O . ALA A 1 90 ? 9.566 11.494 -15.652 1.00 84.81 90 ALA A O 1
ATOM 639 N N . SER A 1 91 ? 9.381 11.129 -13.440 1.00 84.06 91 SER A N 1
ATOM 640 C CA . SER A 1 91 ? 9.132 12.522 -13.095 1.00 84.06 91 SER A CA 1
ATOM 641 C C . SER A 1 91 ? 10.322 13.388 -13.478 1.00 84.06 91 SER A C 1
ATOM 643 O O . SER A 1 91 ? 11.475 13.003 -13.296 1.00 84.06 91 SER A O 1
ATOM 645 N N . THR A 1 92 ? 10.041 14.594 -13.967 1.00 86.25 92 THR A N 1
ATOM 646 C CA . THR A 1 92 ? 11.044 15.638 -14.226 1.00 86.25 92 THR A CA 1
ATOM 647 C C . THR A 1 92 ? 10.940 16.793 -13.229 1.00 86.25 92 THR A C 1
ATOM 649 O O . THR A 1 92 ? 11.543 17.845 -13.439 1.00 86.25 92 THR A O 1
ATOM 652 N N . SER A 1 93 ? 10.162 16.623 -12.153 1.00 88.56 93 SER A N 1
ATOM 653 C CA . SER A 1 93 ? 9.982 17.652 -11.131 1.00 88.56 93 SER A CA 1
ATOM 654 C C . SER A 1 93 ? 11.290 17.908 -10.369 1.00 88.56 93 SER A C 1
ATOM 656 O O . SER A 1 93 ? 11.764 17.018 -9.667 1.00 88.56 93 SER A O 1
ATOM 658 N N . PRO A 1 94 ? 11.859 19.128 -10.415 1.00 90.19 94 PRO A N 1
ATOM 659 C CA . PRO A 1 94 ? 13.141 19.422 -9.771 1.00 90.19 94 PRO A CA 1
ATOM 660 C C . PRO A 1 94 ? 13.056 19.478 -8.238 1.00 90.19 94 PRO A C 1
ATOM 662 O O . PRO A 1 94 ? 14.083 19.544 -7.566 1.00 90.19 94 PRO A O 1
ATOM 665 N N . ALA A 1 95 ? 11.843 19.515 -7.678 1.00 89.12 95 ALA A N 1
ATOM 666 C CA . ALA A 1 95 ? 11.619 19.494 -6.235 1.00 89.12 95 ALA A CA 1
ATOM 667 C C . ALA A 1 95 ? 11.655 18.070 -5.655 1.00 89.12 95 ALA A C 1
ATOM 669 O O . ALA A 1 95 ? 11.813 17.907 -4.443 1.00 89.12 95 ALA A O 1
ATOM 670 N N . ALA A 1 96 ? 11.484 17.055 -6.504 1.00 92.56 96 ALA A N 1
ATOM 671 C CA . ALA A 1 96 ? 11.469 15.656 -6.117 1.00 92.56 96 ALA A CA 1
ATOM 672 C C . ALA A 1 96 ? 12.854 15.025 -6.236 1.00 92.56 96 ALA A C 1
ATOM 674 O O . ALA A 1 96 ? 13.683 15.423 -7.053 1.00 92.56 96 ALA A O 1
ATOM 675 N N . GLN A 1 97 ? 13.090 13.992 -5.436 1.00 91.38 97 GLN A N 1
ATOM 676 C CA . GLN A 1 97 ? 14.224 13.115 -5.647 1.00 91.38 97 GLN A CA 1
ATOM 677 C C . GLN A 1 97 ? 13.891 12.141 -6.781 1.00 91.38 97 GLN A C 1
ATOM 679 O O . GLN A 1 97 ? 13.062 11.247 -6.608 1.00 91.38 97 GLN A O 1
ATOM 684 N N . HIS A 1 98 ? 14.550 12.312 -7.925 1.00 89.62 98 HIS A N 1
ATOM 685 C CA . HIS A 1 98 ? 14.409 11.406 -9.063 1.00 89.62 98 HIS A CA 1
ATOM 686 C C . HIS A 1 98 ? 14.841 9.975 -8.734 1.00 89.62 98 HIS A C 1
ATOM 688 O O . HIS A 1 98 ? 15.661 9.750 -7.841 1.00 89.62 98 HIS A O 1
ATOM 694 N N . GLU A 1 99 ? 14.308 9.025 -9.504 1.00 87.94 99 GLU A N 1
ATOM 695 C CA . GLU A 1 99 ? 14.618 7.592 -9.408 1.00 87.94 99 GLU A CA 1
ATOM 696 C C . GLU A 1 99 ? 14.269 6.994 -8.039 1.00 87.94 99 GLU A C 1
ATOM 698 O O . GLU A 1 99 ? 14.864 6.011 -7.594 1.00 87.94 99 GLU A O 1
ATOM 703 N N . THR A 1 100 ? 13.275 7.573 -7.363 1.00 91.31 100 THR A N 1
ATOM 704 C CA . THR A 1 100 ? 12.786 7.051 -6.088 1.00 91.31 100 THR A CA 1
ATOM 705 C C . THR A 1 100 ? 11.423 6.412 -6.241 1.00 91.31 100 THR A C 1
ATOM 707 O O . THR A 1 100 ? 10.501 6.986 -6.823 1.00 91.31 100 THR A O 1
ATOM 710 N N . ALA A 1 101 ? 11.296 5.227 -5.652 1.00 93.50 101 ALA A N 1
ATOM 711 C CA . ALA A 1 101 ? 10.021 4.588 -5.419 1.00 93.50 101 ALA A CA 1
ATOM 712 C C . ALA A 1 101 ? 9.991 3.979 -4.026 1.00 93.50 101 ALA A C 1
ATOM 714 O O . ALA A 1 101 ? 10.930 3.287 -3.628 1.00 93.50 101 ALA A O 1
ATOM 715 N N . VAL A 1 102 ? 8.943 4.286 -3.268 1.00 93.50 102 VAL A N 1
ATOM 716 C CA . VAL A 1 102 ? 8.858 3.949 -1.842 1.00 93.50 102 VAL A CA 1
ATOM 717 C C . VAL A 1 102 ? 7.441 3.550 -1.457 1.00 93.50 102 VAL A C 1
ATOM 719 O O . VAL A 1 102 ? 6.491 3.860 -2.175 1.00 93.50 102 VAL A O 1
ATOM 722 N N . GLU A 1 103 ? 7.339 2.884 -0.304 1.00 91.75 103 GLU A N 1
ATOM 723 C CA . GLU A 1 103 ? 6.076 2.509 0.347 1.00 91.75 103 GLU A CA 1
ATOM 724 C C . GLU A 1 103 ? 5.118 1.782 -0.624 1.00 91.75 103 GLU A C 1
ATOM 726 O O . GLU A 1 103 ? 4.043 2.301 -0.924 1.00 91.75 103 GLU A O 1
ATOM 731 N N . PRO A 1 104 ? 5.531 0.624 -1.190 1.00 95.25 104 PRO A N 1
ATOM 732 C CA . PRO A 1 104 ? 4.679 -0.137 -2.088 1.00 95.25 104 PRO A CA 1
ATOM 733 C C . PRO A 1 104 ? 3.554 -0.853 -1.333 1.00 95.25 104 PRO A C 1
ATOM 735 O O . PRO A 1 104 ? 3.721 -1.236 -0.174 1.00 95.25 104 PRO A O 1
ATOM 738 N N . ALA A 1 105 ? 2.459 -1.105 -2.041 1.00 95.88 105 ALA A N 1
ATOM 739 C CA . ALA A 1 105 ? 1.402 -2.020 -1.637 1.00 95.88 105 ALA A CA 1
ATOM 740 C C . ALA A 1 105 ? 0.957 -2.868 -2.829 1.00 95.88 105 ALA A C 1
ATOM 742 O O . ALA A 1 105 ? 1.030 -2.429 -3.980 1.00 95.88 105 ALA A O 1
ATOM 743 N N . GLU A 1 106 ? 0.455 -4.066 -2.557 1.00 95.88 106 GLU A N 1
ATOM 744 C CA . GLU A 1 106 ? 0.069 -5.022 -3.581 1.00 95.88 106 GLU A CA 1
ATOM 745 C C . GLU A 1 106 ? -1.156 -5.848 -3.192 1.00 95.88 106 GLU A C 1
ATOM 747 O O . GLU A 1 106 ? -1.414 -6.125 -2.023 1.00 95.88 106 GLU A O 1
ATOM 752 N N . ALA A 1 107 ? -1.894 -6.288 -4.207 1.00 97.00 107 ALA A N 1
ATOM 753 C CA . ALA A 1 107 ? -2.958 -7.267 -4.066 1.00 97.00 107 ALA A CA 1
ATOM 754 C C . ALA A 1 107 ? -2.974 -8.214 -5.272 1.00 97.00 107 ALA A C 1
ATOM 756 O O . ALA A 1 107 ? -2.523 -7.878 -6.371 1.00 97.00 107 ALA A O 1
ATOM 757 N N . SER A 1 108 ? -3.513 -9.418 -5.073 1.00 96.88 108 SER A N 1
ATOM 758 C CA . SER A 1 108 ? -3.661 -10.413 -6.137 1.00 96.88 108 SER A CA 1
ATOM 759 C C . SER A 1 108 ? -5.049 -11.046 -6.125 1.00 96.88 108 SER A C 1
ATOM 761 O O . SER A 1 108 ? -5.661 -11.226 -5.073 1.00 96.88 108 SER A O 1
ATOM 763 N N . SER A 1 109 ? -5.550 -11.373 -7.314 1.00 96.75 109 SER A N 1
ATOM 764 C CA . SER A 1 109 ? -6.815 -12.075 -7.515 1.00 96.75 109 SER A CA 1
ATOM 765 C C . SER A 1 109 ? -6.706 -12.934 -8.770 1.00 96.75 109 SER A C 1
ATOM 767 O O . SER A 1 109 ? -6.536 -12.438 -9.888 1.00 96.75 109 SER A O 1
ATOM 769 N N . GLY A 1 110 ? -6.740 -14.255 -8.586 1.00 95.94 110 GLY A N 1
ATOM 770 C CA . GLY A 1 110 ? -6.461 -15.203 -9.661 1.00 95.94 110 GLY A CA 1
ATOM 771 C C . GLY A 1 110 ? -5.050 -15.020 -10.231 1.00 95.94 110 GLY A C 1
ATOM 772 O O . GLY A 1 110 ? -4.063 -15.100 -9.505 1.00 95.94 110 GLY A O 1
ATOM 773 N N . ALA A 1 111 ? -4.949 -14.801 -11.544 1.00 97.44 111 ALA A N 1
ATOM 774 C CA . ALA A 1 111 ? -3.670 -14.572 -12.222 1.00 97.44 111 ALA A CA 1
ATOM 775 C C . ALA A 1 111 ? -3.235 -13.098 -12.233 1.00 97.44 111 ALA A C 1
ATOM 777 O O . ALA A 1 111 ? -2.112 -12.810 -12.649 1.00 97.44 111 ALA A O 1
ATOM 778 N N . ILE A 1 112 ? -4.105 -12.178 -11.805 1.00 98.50 112 ILE A N 1
ATOM 779 C CA . ILE A 1 112 ? -3.819 -10.749 -11.846 1.00 98.50 112 ILE A CA 1
ATOM 780 C C . ILE A 1 112 ? -3.164 -10.323 -10.530 1.00 98.50 112 ILE A C 1
ATOM 782 O O . ILE A 1 112 ? -3.657 -10.648 -9.447 1.00 98.50 112 ILE A O 1
ATOM 786 N N . VAL A 1 113 ? -2.058 -9.592 -10.634 1.00 98.38 113 VAL A N 1
ATOM 787 C CA . VAL A 1 113 ? -1.356 -8.963 -9.510 1.00 98.38 113 VAL A CA 1
ATOM 788 C C . VAL A 1 113 ? -1.242 -7.479 -9.809 1.00 98.38 113 VAL A C 1
ATOM 790 O O . VAL A 1 113 ? -0.752 -7.121 -10.878 1.00 98.38 113 VAL A O 1
ATOM 793 N N . VAL A 1 114 ? -1.669 -6.631 -8.879 1.00 98.69 114 VAL A N 1
ATOM 794 C CA . VAL A 1 114 ? -1.544 -5.174 -8.974 1.00 98.69 114 VAL A CA 1
ATOM 795 C C . VAL A 1 114 ? -0.694 -4.687 -7.813 1.00 98.69 114 VAL A C 1
ATOM 797 O O . VAL A 1 114 ? -0.935 -5.061 -6.669 1.00 98.69 114 VAL A O 1
ATOM 800 N N . ALA A 1 115 ? 0.285 -3.845 -8.117 1.00 98.25 115 ALA A N 1
ATOM 801 C CA . ALA A 1 115 ? 1.096 -3.128 -7.148 1.00 98.25 115 ALA A CA 1
ATOM 802 C C . ALA A 1 115 ? 0.969 -1.620 -7.377 1.00 98.25 115 ALA A C 1
ATOM 804 O O . ALA A 1 115 ? 0.828 -1.173 -8.516 1.00 98.25 115 ALA A O 1
ATOM 805 N N . ALA A 1 116 ? 1.069 -0.844 -6.307 1.00 98.44 116 ALA A N 1
ATOM 806 C CA . ALA A 1 116 ? 1.122 0.610 -6.324 1.00 98.44 116 ALA A CA 1
ATOM 807 C C . ALA A 1 116 ? 2.268 1.099 -5.437 1.00 98.44 116 ALA A C 1
ATOM 809 O O . ALA A 1 116 ? 2.685 0.397 -4.520 1.00 98.44 116 ALA A O 1
ATOM 810 N N . PHE A 1 117 ? 2.823 2.269 -5.740 1.00 97.88 117 PHE A N 1
ATOM 811 C CA . PHE A 1 117 ? 3.975 2.832 -5.030 1.00 97.88 117 PHE A CA 1
ATOM 812 C C . PHE A 1 117 ? 4.084 4.337 -5.282 1.00 97.88 117 PHE A C 1
ATOM 814 O O . PHE A 1 117 ? 3.649 4.843 -6.315 1.00 97.88 117 PHE A O 1
ATOM 821 N N . GLN A 1 118 ? 4.705 5.067 -4.360 1.00 96.94 118 GLN A N 1
ATOM 822 C CA . GLN A 1 118 ? 5.066 6.469 -4.590 1.00 96.94 118 GLN A CA 1
ATOM 823 C C . GLN A 1 118 ? 6.179 6.565 -5.640 1.00 96.94 118 GLN A C 1
ATOM 825 O O . GLN A 1 118 ? 7.080 5.729 -5.625 1.00 96.94 118 GLN A O 1
ATOM 830 N N . VAL A 1 119 ? 6.155 7.583 -6.510 1.00 96.12 119 VAL A N 1
ATOM 831 C CA . VAL A 1 119 ? 7.256 7.900 -7.445 1.00 96.12 119 VAL A CA 1
ATOM 832 C C . VAL A 1 119 ? 7.666 9.370 -7.373 1.00 96.12 119 VAL A C 1
ATOM 834 O O . VAL A 1 119 ? 6.816 10.265 -7.329 1.00 96.12 119 VAL A O 1
ATOM 837 N N . GLY A 1 120 ? 8.974 9.629 -7.347 1.00 95.44 120 GLY A N 1
ATOM 838 C CA . GLY A 1 120 ? 9.520 10.983 -7.227 1.00 95.44 120 GLY A CA 1
ATOM 839 C C . GLY A 1 120 ? 9.231 11.574 -5.849 1.00 95.44 120 GLY A C 1
ATOM 840 O O . GLY A 1 120 ? 8.428 12.495 -5.705 1.00 95.44 120 GLY A O 1
ATOM 841 N N . ARG A 1 121 ? 9.841 11.003 -4.809 1.00 93.75 121 ARG A N 1
ATOM 842 C CA . ARG A 1 121 ? 9.623 11.367 -3.406 1.00 93.75 121 ARG A CA 1
ATOM 843 C C . ARG A 1 121 ? 10.153 12.774 -3.117 1.00 93.75 121 ARG A C 1
ATOM 845 O O . ARG A 1 121 ? 11.313 13.076 -3.392 1.00 93.75 121 ARG A O 1
ATOM 852 N N . PHE A 1 122 ? 9.336 13.631 -2.510 1.00 93.75 122 PHE A N 1
ATOM 853 C CA . PHE A 1 122 ? 9.781 14.940 -2.021 1.00 93.75 122 PHE A CA 1
ATOM 854 C C . PHE A 1 122 ? 10.520 14.801 -0.691 1.00 93.75 122 PHE A C 1
ATOM 856 O O . PHE A 1 122 ? 10.240 13.886 0.071 1.00 93.75 122 PHE A O 1
ATOM 863 N N . ALA A 1 123 ? 11.425 15.714 -0.339 1.00 88.69 123 ALA A N 1
ATOM 864 C CA . ALA A 1 123 ? 12.120 15.635 0.954 1.00 88.69 123 ALA A CA 1
ATOM 865 C C . ALA A 1 123 ? 11.177 15.845 2.160 1.00 88.69 123 ALA A C 1
ATOM 867 O O . ALA A 1 123 ? 11.404 15.297 3.236 1.00 88.69 123 ALA A O 1
ATOM 868 N N . ASN A 1 124 ? 10.104 16.618 1.978 1.00 86.75 124 ASN A N 1
ATOM 869 C CA . ASN A 1 124 ? 9.183 17.047 3.032 1.00 86.75 124 ASN A CA 1
ATOM 870 C C . ASN A 1 124 ? 7.906 16.199 3.163 1.00 86.75 124 ASN A C 1
ATOM 872 O O . ASN A 1 124 ? 7.065 16.537 3.987 1.00 86.75 124 ASN A O 1
ATOM 876 N N . GLY A 1 125 ? 7.751 15.117 2.395 1.00 89.38 125 GLY A N 1
ATOM 877 C CA . GLY A 1 125 ? 6.553 14.269 2.454 1.00 89.38 125 GLY A CA 1
ATOM 878 C C . GLY A 1 125 ? 5.840 14.142 1.113 1.00 89.38 125 GLY A C 1
ATOM 879 O O . GLY A 1 125 ? 5.840 15.075 0.316 1.00 89.38 125 GLY A O 1
ATOM 880 N N . GLY A 1 126 ? 5.249 12.970 0.875 1.00 94.06 126 GLY A N 1
ATOM 881 C CA . GLY A 1 126 ? 4.600 12.628 -0.387 1.00 94.06 126 GLY A CA 1
ATOM 882 C C . GLY A 1 126 ? 5.529 12.631 -1.595 1.00 94.06 126 GLY A C 1
ATOM 883 O O . GLY A 1 126 ? 6.738 12.859 -1.504 1.00 94.06 126 GLY A O 1
ATOM 884 N N . ALA A 1 127 ? 4.945 12.337 -2.744 1.00 96.44 127 ALA A N 1
ATOM 885 C CA . ALA A 1 127 ? 5.645 12.117 -3.991 1.00 96.44 127 ALA A CA 1
ATOM 886 C C . ALA A 1 127 ? 4.930 12.804 -5.155 1.00 96.44 127 ALA A C 1
ATOM 888 O O . ALA A 1 127 ? 3.782 13.242 -5.035 1.00 96.44 127 ALA A O 1
ATOM 889 N N . THR A 1 128 ? 5.620 12.913 -6.286 1.00 96.25 128 THR A N 1
ATOM 890 C CA . THR A 1 128 ? 5.090 13.589 -7.477 1.00 96.25 128 THR A CA 1
ATOM 891 C C . THR A 1 128 ? 3.828 12.927 -8.007 1.00 96.25 128 THR A C 1
ATOM 893 O O . THR A 1 128 ? 2.930 13.626 -8.470 1.00 96.25 128 THR A O 1
ATOM 896 N N . ASN A 1 129 ? 3.729 11.599 -7.916 1.00 96.25 129 ASN A N 1
ATOM 897 C CA . ASN A 1 129 ? 2.519 10.846 -8.219 1.00 96.25 129 ASN A CA 1
ATOM 898 C C . ASN A 1 129 ? 2.577 9.441 -7.583 1.00 96.25 129 ASN A C 1
ATOM 900 O O . ASN A 1 129 ? 3.589 9.047 -6.994 1.00 96.25 129 ASN A O 1
ATOM 904 N N . ILE A 1 130 ? 1.503 8.674 -7.755 1.00 97.75 130 ILE A N 1
ATOM 905 C CA . ILE A 1 130 ? 1.447 7.236 -7.503 1.00 97.75 130 ILE A CA 1
ATOM 906 C C . ILE A 1 130 ? 1.678 6.485 -8.814 1.00 97.75 130 ILE A C 1
ATOM 908 O O . ILE A 1 130 ? 0.964 6.676 -9.801 1.00 97.75 130 ILE A O 1
ATOM 912 N N . GLY A 1 131 ? 2.694 5.630 -8.817 1.00 97.56 131 GLY A N 1
ATOM 913 C CA . GLY A 1 131 ? 2.924 4.632 -9.850 1.00 97.56 131 GLY A CA 1
ATOM 914 C C . GLY A 1 131 ? 2.141 3.352 -9.572 1.00 97.56 131 GLY A C 1
ATOM 915 O O . GLY A 1 131 ? 1.842 3.034 -8.422 1.00 97.56 131 GLY A O 1
ATOM 916 N N . PHE A 1 132 ? 1.836 2.603 -10.627 1.00 98.25 132 PHE A N 1
ATOM 917 C CA . PHE A 1 132 ? 1.270 1.262 -10.531 1.00 98.25 132 PHE A CA 1
ATOM 918 C C . PHE A 1 132 ? 1.999 0.292 -11.462 1.00 98.25 132 PHE A C 1
ATOM 920 O O . PHE A 1 132 ? 2.567 0.689 -12.484 1.00 98.25 132 PHE A O 1
ATOM 927 N N . ALA A 1 133 ? 1.940 -0.994 -11.132 1.00 98.25 133 ALA A N 1
ATOM 928 C CA . ALA A 1 133 ? 2.347 -2.089 -11.999 1.00 98.25 133 ALA A CA 1
ATOM 929 C C . ALA A 1 133 ? 1.308 -3.210 -11.942 1.00 98.25 133 ALA A C 1
ATOM 931 O O . ALA A 1 133 ? 0.771 -3.508 -10.879 1.00 98.25 133 ALA A O 1
ATOM 932 N N . VAL A 1 134 ? 1.040 -3.846 -13.079 1.00 98.50 134 VAL A N 1
ATOM 933 C CA . VAL A 1 134 ? 0.081 -4.946 -13.181 1.00 98.50 134 VAL A CA 1
ATOM 934 C C . VAL A 1 134 ? 0.645 -6.103 -13.988 1.00 98.50 134 VAL A C 1
ATOM 936 O O . VAL A 1 134 ? 1.247 -5.912 -15.046 1.00 98.50 134 VAL A O 1
ATOM 939 N N . SER A 1 135 ? 0.413 -7.311 -13.497 1.00 98.06 135 SER A N 1
ATOM 940 C CA . SER A 1 135 ? 0.613 -8.558 -14.221 1.00 98.06 135 SER A CA 1
ATOM 941 C C . SER A 1 135 ? -0.726 -9.254 -14.401 1.00 98.06 135 SER A C 1
ATOM 943 O O . SER A 1 135 ? -1.540 -9.245 -13.487 1.00 98.06 135 SER A O 1
ATOM 945 N N . HIS A 1 136 ? -0.936 -9.879 -15.559 1.00 98.12 136 HIS A N 1
ATOM 946 C CA . HIS A 1 136 ? -2.130 -10.680 -15.862 1.00 98.12 136 HIS A CA 1
ATOM 947 C C . HIS A 1 136 ? -1.843 -12.190 -15.904 1.00 98.12 136 HIS A C 1
ATOM 949 O O . HIS A 1 136 ? -2.720 -12.989 -16.231 1.00 98.12 136 HIS A O 1
ATOM 955 N N . ASP A 1 137 ? -0.605 -12.590 -15.616 1.00 96.12 137 ASP A N 1
ATOM 956 C CA . ASP A 1 137 ? -0.096 -13.944 -15.826 1.00 96.12 137 ASP A CA 1
ATOM 957 C C . ASP A 1 137 ? 0.732 -14.447 -14.633 1.00 96.12 137 ASP A C 1
ATOM 959 O O . ASP A 1 137 ? 1.722 -15.168 -14.797 1.00 96.12 137 ASP A O 1
ATOM 963 N N . SER A 1 138 ? 0.291 -14.106 -13.421 1.00 95.38 138 SER A N 1
ATOM 964 C CA . SER A 1 138 ? 0.905 -14.492 -12.144 1.00 95.38 138 SER A CA 1
ATOM 965 C C . SER A 1 138 ? 2.345 -13.993 -11.984 1.00 95.38 138 SER A C 1
ATOM 967 O O . SER A 1 138 ? 3.205 -14.710 -11.474 1.00 95.38 138 SER A O 1
ATOM 969 N N . GLY A 1 139 ? 2.615 -12.769 -12.436 1.00 92.38 139 GLY A N 1
ATOM 970 C CA . GLY A 1 139 ? 3.895 -12.087 -12.265 1.00 92.38 139 GLY A CA 1
ATOM 971 C C . GLY A 1 139 ? 4.948 -12.404 -13.328 1.00 92.38 139 GLY A C 1
ATOM 972 O O . GLY A 1 139 ? 6.107 -12.035 -13.132 1.00 92.38 139 GLY A O 1
ATOM 973 N N . ARG A 1 140 ? 4.593 -13.071 -14.439 1.00 88.31 140 ARG A N 1
ATOM 974 C CA . ARG A 1 140 ? 5.560 -13.422 -15.499 1.00 88.31 140 ARG A CA 1
ATOM 975 C C . ARG A 1 140 ? 5.863 -12.232 -16.403 1.00 88.31 140 ARG A C 1
ATOM 977 O O . ARG A 1 140 ? 7.027 -11.986 -16.717 1.00 88.31 140 ARG A O 1
ATOM 984 N N . THR A 1 141 ? 4.834 -11.493 -16.798 1.00 91.81 141 THR A N 1
ATOM 985 C CA . THR A 1 141 ? 4.934 -10.244 -17.555 1.00 91.81 141 THR A CA 1
ATOM 986 C C . THR A 1 141 ? 4.207 -9.127 -16.823 1.00 91.81 141 THR A C 1
ATOM 988 O O . THR A 1 141 ? 3.258 -9.364 -16.071 1.00 91.81 141 THR A O 1
ATOM 991 N N . TRP A 1 142 ? 4.692 -7.902 -17.017 1.00 95.69 142 TRP A N 1
ATOM 992 C CA . TRP A 1 142 ? 4.200 -6.725 -16.316 1.00 95.69 142 TRP A CA 1
ATOM 993 C C . TRP A 1 142 ? 4.018 -5.557 -17.278 1.00 95.69 142 TRP A C 1
ATOM 995 O O . TRP A 1 142 ? 4.809 -5.365 -18.201 1.00 95.69 142 TRP A O 1
ATOM 1005 N N . ALA A 1 143 ? 3.002 -4.751 -17.006 1.00 96.69 143 ALA A N 1
ATOM 1006 C CA . ALA A 1 143 ? 2.856 -3.392 -17.499 1.00 96.69 143 ALA A CA 1
ATOM 1007 C C . ALA A 1 143 ? 2.906 -2.430 -16.306 1.00 96.69 143 ALA A C 1
ATOM 1009 O O . ALA A 1 143 ? 2.669 -2.836 -15.168 1.00 96.69 143 ALA A O 1
ATOM 1010 N N . ARG A 1 144 ? 3.229 -1.160 -16.548 1.00 96.06 144 ARG A N 1
ATOM 1011 C CA . ARG A 1 144 ? 3.302 -0.135 -15.499 1.00 96.06 144 ARG A CA 1
ATOM 1012 C C . ARG A 1 144 ? 2.893 1.232 -16.022 1.00 96.06 144 ARG A C 1
ATOM 1014 O O . ARG A 1 144 ? 2.977 1.479 -17.225 1.00 96.06 144 ARG A O 1
ATOM 1021 N N . GLY A 1 145 ? 2.520 2.117 -15.110 1.00 95.94 145 GLY A N 1
ATOM 1022 C CA . GLY A 1 145 ? 2.161 3.499 -15.403 1.00 95.94 145 GLY A CA 1
ATOM 1023 C C . GLY A 1 145 ? 2.070 4.339 -14.134 1.00 95.94 145 GLY A C 1
ATOM 1024 O O . GLY A 1 145 ? 2.545 3.934 -13.073 1.00 95.94 145 GLY A O 1
ATOM 1025 N N . THR A 1 146 ? 1.453 5.511 -14.246 1.00 96.69 146 THR A N 1
ATOM 1026 C CA . THR A 1 146 ? 1.117 6.388 -13.118 1.00 96.69 146 THR A CA 1
ATOM 1027 C C . THR A 1 146 ? -0.379 6.666 -13.101 1.00 96.69 146 THR A C 1
ATOM 1029 O O . THR A 1 146 ? -1.035 6.614 -14.145 1.00 96.69 146 THR A O 1
ATOM 1032 N N . LEU A 1 147 ? -0.940 6.924 -11.918 1.00 98.00 147 LEU A N 1
ATOM 1033 C CA . LEU A 1 147 ? -2.359 7.235 -11.802 1.00 98.00 147 LEU A CA 1
ATOM 1034 C C . LEU A 1 147 ? -2.694 8.558 -12.520 1.00 98.00 147 LEU A C 1
ATOM 1036 O O . LEU A 1 147 ? -1.960 9.545 -12.380 1.00 98.00 147 LEU A O 1
ATOM 1040 N N . PRO A 1 148 ? -3.797 8.603 -13.289 1.00 97.94 148 PRO A N 1
ATOM 1041 C CA . PRO A 1 148 ? -4.265 9.821 -13.933 1.00 97.94 148 PRO A CA 1
ATOM 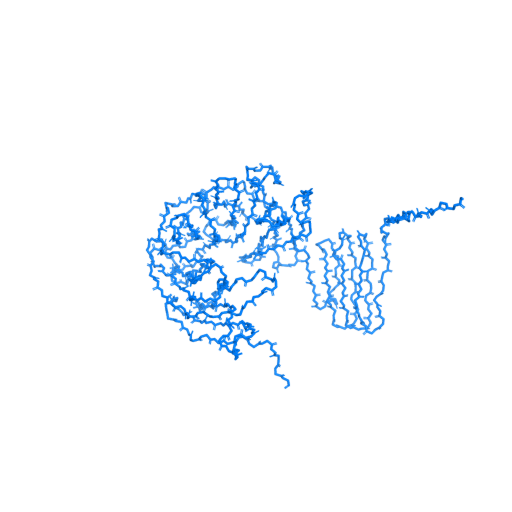1042 C C . PRO A 1 148 ? -5.026 10.716 -12.948 1.00 97.94 148 PRO A C 1
ATOM 1044 O O . PRO A 1 148 ? -5.670 10.230 -12.022 1.00 97.94 148 PRO A O 1
ATOM 1047 N N . ALA A 1 149 ? -5.035 12.026 -13.204 1.00 97.56 149 ALA A N 1
ATOM 1048 C CA . ALA A 1 149 ? -5.873 13.009 -12.515 1.00 97.56 149 ALA A CA 1
ATOM 1049 C C . ALA A 1 149 ? -5.759 13.049 -10.972 1.00 97.56 149 ALA A C 1
ATOM 1051 O O . ALA A 1 149 ? -6.668 13.556 -10.317 1.00 97.56 149 ALA A O 1
ATOM 1052 N N . VAL A 1 150 ? -4.650 12.570 -10.391 1.00 96.38 150 VAL A N 1
ATOM 1053 C CA . VAL A 1 150 ? -4.363 12.698 -8.951 1.00 96.38 150 VAL A CA 1
ATOM 1054 C C . VAL A 1 150 ? -3.637 14.019 -8.707 1.00 96.38 150 VAL A C 1
ATOM 1056 O O . VAL A 1 150 ? -4.202 14.966 -8.172 1.00 96.38 150 VAL A O 1
ATOM 1059 N N . THR A 1 151 ? -2.396 14.118 -9.174 1.00 95.81 151 THR A N 1
ATOM 1060 C CA . THR A 1 151 ? -1.509 15.261 -8.942 1.00 95.81 151 THR A CA 1
ATOM 1061 C C . THR A 1 151 ? -1.325 16.132 -10.182 1.00 95.81 151 THR A C 1
ATOM 1063 O O . THR A 1 151 ? -1.625 15.720 -11.303 1.00 95.81 151 THR A O 1
ATOM 1066 N N . VAL A 1 152 ? -0.734 17.314 -10.017 1.00 94.06 152 VAL A N 1
ATOM 1067 C CA . VAL A 1 152 ? -0.336 18.190 -11.134 1.00 94.06 152 VAL A CA 1
ATOM 1068 C C . VAL A 1 152 ? 0.648 17.536 -12.119 1.00 94.06 152 VAL A C 1
ATOM 1070 O O . VAL A 1 152 ? 0.707 17.956 -13.270 1.00 94.06 152 VAL A O 1
ATOM 1073 N N . GLU A 1 153 ? 1.377 16.497 -11.696 1.00 93.12 153 GLU A N 1
ATOM 1074 C CA . GLU A 1 153 ? 2.297 15.700 -12.532 1.00 93.12 153 GLU A CA 1
ATOM 1075 C C . GLU A 1 153 ? 1.606 14.473 -13.170 1.00 93.12 153 GLU A C 1
ATOM 1077 O O . GLU A 1 153 ? 2.228 13.676 -13.872 1.00 93.12 153 GLU A O 1
ATOM 1082 N N . SER A 1 154 ? 0.307 14.278 -12.923 1.00 94.88 154 SER A N 1
ATOM 1083 C CA . SER A 1 154 ? -0.477 13.218 -13.564 1.00 94.88 154 S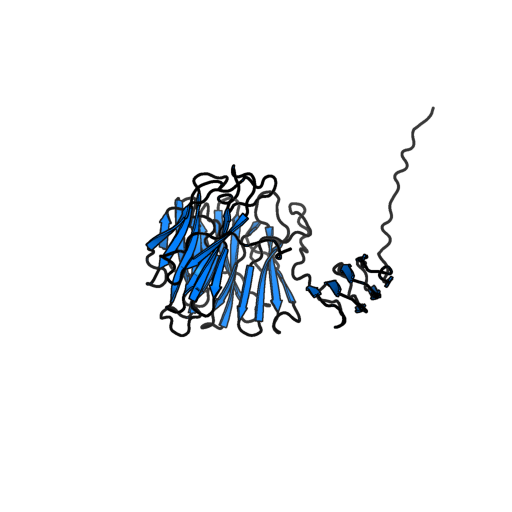ER A CA 1
ATOM 1084 C C . SER A 1 154 ? -0.737 13.508 -15.044 1.00 94.88 154 SER A C 1
ATOM 1086 O O . SER A 1 154 ? -0.687 14.648 -15.502 1.00 94.88 154 SER A O 1
ATOM 1088 N N . THR A 1 155 ? -1.077 12.467 -15.809 1.00 94.31 155 THR A N 1
ATOM 1089 C CA . THR A 1 155 ? -1.553 12.607 -17.195 1.00 94.31 155 THR A CA 1
ATOM 1090 C C . THR A 1 155 ? -2.898 11.888 -17.370 1.00 94.31 155 THR A C 1
ATOM 1092 O O . THR A 1 155 ? -2.919 10.660 -17.342 1.00 94.31 155 THR A O 1
ATOM 1095 N N . PRO A 1 156 ? -4.021 12.609 -17.577 1.00 96.31 156 PRO A N 1
ATOM 1096 C CA . PRO A 1 156 ? -4.156 14.069 -17.493 1.00 96.31 156 PRO A CA 1
ATOM 1097 C C . PRO A 1 156 ? -3.839 14.616 -16.083 1.00 96.31 156 PRO A C 1
ATOM 1099 O O . PRO A 1 156 ? -3.937 13.854 -15.117 1.00 96.31 156 PRO A O 1
ATOM 1102 N N . PRO A 1 157 ? -3.481 15.910 -15.951 1.00 95.62 157 PRO A N 1
ATOM 1103 C CA . PRO A 1 157 ? -3.188 16.521 -14.655 1.00 95.62 157 PRO A CA 1
ATOM 1104 C C . PRO A 1 157 ? -4.389 16.508 -13.708 1.00 95.62 157 PRO A C 1
ATOM 1106 O O . PRO A 1 157 ? -5.526 16.736 -14.126 1.00 95.62 157 PRO A O 1
ATOM 1109 N N . GLY A 1 158 ? -4.117 16.256 -12.432 1.00 94.25 158 GLY A N 1
ATOM 1110 C CA . GLY A 1 158 ? -5.049 16.375 -11.316 1.00 94.25 158 GLY A CA 1
ATOM 1111 C C . GLY A 1 158 ? -4.843 17.656 -10.500 1.00 94.25 158 GLY A C 1
ATOM 1112 O O . GLY A 1 158 ? -3.965 18.465 -10.816 1.00 94.25 158 GLY A O 1
ATOM 1113 N N . PRO A 1 159 ? -5.662 17.863 -9.456 1.00 90.69 159 PRO A N 1
ATOM 1114 C CA . PRO A 1 159 ? -5.627 19.082 -8.648 1.00 90.69 159 PRO A CA 1
ATOM 1115 C C . PRO A 1 159 ? -4.522 19.095 -7.577 1.00 90.69 159 PRO A C 1
ATOM 1117 O O . PRO A 1 159 ? -4.124 20.170 -7.126 1.00 90.69 159 PRO A O 1
ATOM 1120 N N . GLU A 1 160 ? -4.018 17.929 -7.175 1.00 94.00 160 GLU A N 1
ATOM 1121 C CA . GLU A 1 160 ? -3.223 17.782 -5.954 1.00 94.00 160 GLU A CA 1
ATOM 1122 C C . GLU A 1 160 ? -1.732 18.069 -6.190 1.00 94.00 160 GLU A C 1
ATOM 1124 O O . GLU A 1 160 ? -1.194 17.852 -7.279 1.00 94.00 160 GLU A O 1
ATOM 1129 N N . ARG A 1 161 ? -1.009 18.543 -5.170 1.00 93.25 161 ARG A N 1
ATOM 1130 C CA . ARG A 1 161 ? 0.427 18.861 -5.323 1.00 93.25 161 ARG A CA 1
ATOM 1131 C C . ARG A 1 161 ? 1.337 17.657 -5.117 1.00 93.25 161 ARG A C 1
ATOM 1133 O O . ARG A 1 161 ? 2.411 17.613 -5.711 1.00 93.25 161 ARG A O 1
ATOM 1140 N N . ALA A 1 162 ? 0.923 16.722 -4.273 1.00 95.75 162 ALA A N 1
ATOM 1141 C CA . ALA A 1 162 ? 1.644 15.492 -3.993 1.00 95.75 162 ALA A CA 1
ATOM 1142 C C . ALA A 1 162 ? 0.663 14.381 -3.607 1.00 95.75 162 ALA A C 1
ATOM 1144 O O . ALA A 1 162 ? -0.461 14.661 -3.186 1.00 95.75 162 ALA A O 1
ATOM 1145 N N . ALA A 1 163 ? 1.117 13.137 -3.724 1.00 96.81 163 ALA A N 1
ATOM 1146 C CA . ALA A 1 163 ? 0.383 11.951 -3.298 1.00 96.81 163 ALA A CA 1
ATOM 1147 C C . ALA A 1 163 ? 1.289 10.996 -2.505 1.00 96.81 163 ALA A C 1
ATOM 1149 O O . ALA A 1 163 ? 2.505 10.981 -2.716 1.00 96.81 163 ALA A O 1
ATOM 1150 N N . SER A 1 164 ? 0.725 10.218 -1.587 1.00 96.56 164 SER A N 1
ATOM 1151 C CA . SER A 1 164 ? 1.446 9.258 -0.750 1.00 96.56 164 SER A CA 1
ATOM 1152 C C . SER A 1 164 ? 0.606 8.026 -0.409 1.00 96.56 164 SER A C 1
ATOM 1154 O O . SER A 1 164 ? -0.515 7.873 -0.891 1.00 96.56 164 SER A O 1
ATOM 1156 N N . ASP A 1 165 ? 1.211 7.126 0.367 1.00 94.69 165 ASP A N 1
ATOM 1157 C CA . ASP A 1 165 ? 0.546 6.032 1.083 1.00 94.69 165 ASP A CA 1
ATOM 1158 C C . ASP A 1 165 ? -0.346 5.112 0.220 1.00 94.69 165 ASP A C 1
ATOM 1160 O O . ASP A 1 165 ? -1.408 4.686 0.664 1.00 94.69 165 ASP A O 1
ATOM 1164 N N . PRO A 1 166 ? 0.056 4.749 -1.017 1.00 97.38 166 PRO A N 1
ATOM 1165 C CA . PRO A 1 166 ? -0.842 4.015 -1.884 1.00 97.38 166 PRO A CA 1
ATOM 1166 C C . PRO A 1 166 ? -1.157 2.629 -1.318 1.00 97.38 166 PRO A C 1
ATOM 1168 O O . PRO A 1 166 ? -0.260 1.896 -0.906 1.00 97.38 166 PRO A O 1
ATOM 1171 N N . THR A 1 167 ? -2.426 2.235 -1.383 1.00 97.75 167 THR A N 1
ATOM 1172 C CA . THR A 1 167 ? -2.881 0.883 -1.026 1.00 97.75 167 THR A CA 1
ATOM 1173 C C . THR A 1 167 ? -3.707 0.275 -2.146 1.00 97.75 167 THR A C 1
ATOM 1175 O O . THR A 1 167 ? -4.324 0.998 -2.926 1.00 97.75 167 THR A O 1
ATOM 1178 N N . VAL A 1 168 ? -3.700 -1.056 -2.256 1.00 98.50 168 VAL A N 1
ATOM 1179 C CA . VAL A 1 168 ? -4.361 -1.786 -3.346 1.00 98.50 168 VAL A CA 1
ATOM 1180 C C . VAL A 1 168 ? -5.373 -2.769 -2.774 1.00 98.50 168 VAL A C 1
ATOM 1182 O O . VAL A 1 168 ? -5.049 -3.547 -1.880 1.00 98.50 168 VAL A O 1
ATOM 1185 N N . ALA A 1 169 ? -6.582 -2.784 -3.329 1.00 98.38 169 ALA A N 1
ATOM 1186 C CA . ALA A 1 169 ? -7.597 -3.783 -3.013 1.00 98.38 169 ALA A CA 1
ATOM 1187 C C . ALA A 1 169 ? -8.309 -4.270 -4.281 1.00 98.38 169 ALA A C 1
ATOM 1189 O O . ALA A 1 169 ? -8.311 -3.599 -5.313 1.00 98.38 169 ALA A O 1
ATOM 1190 N N . PHE A 1 170 ? -8.933 -5.443 -4.199 1.00 98.62 170 PHE A N 1
ATOM 1191 C CA . PHE A 1 170 ? -9.790 -5.978 -5.254 1.00 98.62 170 PHE A CA 1
ATOM 1192 C C . PHE A 1 170 ? -11.174 -6.265 -4.691 1.00 98.62 170 PHE A C 1
ATOM 1194 O O . PHE A 1 170 ? -11.290 -6.958 -3.684 1.00 98.62 170 PHE A O 1
ATOM 1201 N N . ASP A 1 171 ? -12.207 -5.775 -5.359 1.00 98.62 171 ASP A N 1
ATOM 1202 C CA . ASP A 1 171 ? -13.602 -6.075 -5.071 1.00 98.62 171 ASP A CA 1
ATOM 1203 C C . ASP A 1 171 ? -14.091 -7.182 -6.012 1.00 98.62 171 ASP A C 1
ATOM 1205 O O . ASP A 1 171 ? -14.306 -6.964 -7.209 1.00 98.62 171 ASP A O 1
ATOM 1209 N N . ALA A 1 172 ? -14.284 -8.385 -5.472 1.00 96.88 172 ALA A N 1
ATOM 1210 C CA . ALA A 1 172 ? -14.703 -9.550 -6.241 1.00 96.88 172 ALA A CA 1
ATOM 1211 C C . ALA A 1 172 ? -16.190 -9.552 -6.625 1.00 96.88 172 ALA A C 1
ATOM 1213 O O . ALA A 1 172 ? -16.587 -10.366 -7.461 1.00 96.88 172 ALA A O 1
ATOM 1214 N N . VAL A 1 173 ? -17.026 -8.705 -6.016 1.00 98.19 173 VAL A N 1
ATOM 1215 C CA . VAL A 1 173 ? -18.447 -8.589 -6.378 1.00 98.19 173 VAL A CA 1
ATOM 1216 C C . VAL A 1 173 ? -18.604 -7.679 -7.585 1.00 98.19 173 VAL A C 1
ATOM 1218 O O . VAL A 1 173 ? -19.321 -8.031 -8.522 1.00 98.19 173 VAL A O 1
ATOM 1221 N N . HIS A 1 174 ? -17.891 -6.555 -7.595 1.00 98.44 174 HIS A N 1
ATOM 1222 C CA . HIS A 1 174 ? -17.940 -5.591 -8.693 1.00 98.44 174 HIS A CA 1
ATOM 1223 C C . HIS A 1 174 ? -16.887 -5.849 -9.781 1.00 98.44 174 HIS A C 1
ATOM 1225 O O . HIS A 1 174 ? -16.993 -5.293 -10.873 1.00 98.44 174 HIS A O 1
ATOM 1231 N N . GLY A 1 175 ? -15.896 -6.706 -9.516 1.00 98.12 175 GLY A N 1
ATOM 1232 C CA . GLY A 1 175 ? -14.841 -7.052 -10.469 1.00 98.12 175 GLY A CA 1
ATOM 1233 C C . GLY A 1 175 ? -13.890 -5.890 -10.743 1.00 98.12 175 GLY A C 1
ATOM 1234 O O . GLY A 1 175 ? -13.476 -5.697 -11.886 1.00 98.12 175 GLY A O 1
ATOM 1235 N N . VAL A 1 176 ? -13.580 -5.095 -9.716 1.00 98.62 176 VAL A N 1
ATOM 1236 C CA . VAL A 1 176 ? -12.749 -3.892 -9.846 1.00 98.62 176 VAL A CA 1
ATOM 1237 C C . VAL A 1 176 ? -11.586 -3.892 -8.864 1.00 98.62 176 VAL A C 1
ATOM 1239 O O . VAL A 1 176 ? -11.719 -4.233 -7.693 1.00 98.62 176 VAL A O 1
ATOM 1242 N N . TRP A 1 177 ? -10.434 -3.471 -9.361 1.00 98.81 177 TRP A N 1
ATOM 1243 C CA . TRP A 1 177 ? -9.272 -3.069 -8.590 1.00 98.81 177 TRP A CA 1
ATOM 1244 C C . TRP A 1 177 ? -9.431 -1.634 -8.126 1.00 98.81 177 TRP A C 1
ATOM 1246 O O . TRP A 1 177 ? -9.923 -0.783 -8.871 1.00 98.81 177 TRP A O 1
ATOM 1256 N N . LEU A 1 178 ? -8.961 -1.372 -6.917 1.00 98.88 178 LEU A N 1
ATOM 1257 C CA . LEU A 1 178 ? -8.951 -0.063 -6.298 1.00 98.88 178 LEU A CA 1
ATOM 1258 C C . LEU A 1 178 ? -7.527 0.278 -5.873 1.00 98.88 178 LEU A C 1
ATOM 1260 O O . LEU A 1 178 ? -6.855 -0.558 -5.268 1.00 98.88 178 LEU A O 1
ATOM 1264 N N . ILE A 1 179 ? -7.098 1.506 -6.158 1.00 98.81 179 ILE A N 1
ATOM 1265 C CA . ILE A 1 179 ? -5.930 2.108 -5.515 1.00 98.81 179 ILE A CA 1
ATOM 1266 C C . ILE A 1 179 ? -6.411 3.306 -4.710 1.00 98.81 179 ILE A C 1
ATOM 1268 O O . ILE A 1 179 ? -6.950 4.247 -5.296 1.00 98.81 179 ILE A O 1
ATOM 1272 N N . ALA A 1 180 ? -6.222 3.268 -3.392 1.00 98.25 180 ALA A N 1
ATOM 1273 C CA . ALA A 1 180 ? -6.370 4.446 -2.544 1.00 98.25 180 ALA A CA 1
ATOM 1274 C C . ALA A 1 180 ? -5.027 5.171 -2.407 1.00 98.25 180 ALA A C 1
ATOM 1276 O O . ALA A 1 180 ? -3.979 4.535 -2.505 1.00 98.25 180 ALA A O 1
ATOM 1277 N N . THR A 1 181 ? -5.067 6.487 -2.214 1.00 97.88 181 THR A N 1
ATOM 1278 C CA . THR A 1 181 ? -3.891 7.320 -1.944 1.00 97.88 181 THR A CA 1
ATOM 1279 C C . THR A 1 181 ? -4.263 8.564 -1.143 1.00 97.88 181 THR A C 1
ATOM 1281 O O . THR A 1 181 ? -5.317 9.172 -1.374 1.00 97.88 181 THR A O 1
ATOM 1284 N N . LEU A 1 182 ? -3.368 8.967 -0.246 1.00 97.50 182 LEU A N 1
ATOM 1285 C CA . LEU A 1 182 ? -3.399 10.235 0.451 1.00 97.50 182 LEU A CA 1
ATOM 1286 C C . LEU A 1 182 ? -2.878 11.320 -0.468 1.00 97.50 182 LEU A C 1
ATOM 1288 O O . LEU A 1 182 ? -1.783 11.212 -1.016 1.00 97.50 182 LEU A O 1
ATOM 1292 N N . THR A 1 183 ? -3.614 12.408 -0.595 1.00 96.50 183 THR A N 1
ATOM 1293 C CA . THR A 1 183 ? -3.150 13.571 -1.342 1.00 96.50 183 THR A CA 1
ATOM 1294 C C . THR A 1 183 ? -2.886 14.735 -0.413 1.00 96.50 183 THR A C 1
ATOM 1296 O O . THR A 1 183 ? -3.552 14.902 0.610 1.00 96.50 183 THR A O 1
ATOM 1299 N N . LEU A 1 184 ? -1.865 15.518 -0.756 1.00 92.00 184 LEU A N 1
ATOM 1300 C CA . LEU A 1 184 ? -1.386 16.635 0.047 1.00 92.00 184 LEU A CA 1
ATOM 1301 C C . LEU A 1 184 ? -1.615 17.943 -0.718 1.00 92.00 184 LEU A C 1
ATOM 1303 O O . LEU A 1 184 ? -1.034 18.174 -1.788 1.00 92.00 184 LEU A O 1
ATOM 1307 N N . GLU A 1 185 ? -2.425 18.828 -0.139 1.00 84.38 185 GLU A N 1
ATOM 1308 C CA . GLU A 1 185 ? -2.619 20.202 -0.599 1.00 84.38 185 GLU A CA 1
ATOM 1309 C C . GLU A 1 185 ? -2.083 21.202 0.431 1.00 84.38 185 GLU A C 1
ATOM 1311 O O . GLU A 1 185 ? -1.661 20.856 1.530 1.00 84.38 185 GLU A O 1
ATOM 1316 N N . GLN A 1 186 ? -2.103 22.491 0.081 1.00 76.38 186 GLN A N 1
ATOM 1317 C CA . GLN A 1 186 ? -1.616 23.543 0.975 1.00 76.38 186 GLN A CA 1
ATOM 1318 C C . GLN A 1 186 ? -2.418 23.634 2.287 1.00 76.38 186 GLN A C 1
ATOM 1320 O O . GLN A 1 186 ? -1.856 24.039 3.299 1.00 76.38 186 GLN A O 1
ATOM 1325 N N . ASN A 1 187 ? -3.710 23.285 2.261 1.00 80.06 187 ASN A N 1
ATOM 1326 C CA . ASN A 1 187 ? -4.641 23.494 3.376 1.00 80.06 187 ASN A CA 1
ATOM 1327 C C . ASN A 1 187 ? -5.497 22.253 3.694 1.00 80.06 187 ASN A C 1
ATOM 1329 O O . ASN A 1 187 ? -6.604 22.397 4.213 1.00 80.06 187 ASN A O 1
ATOM 1333 N N . GLY A 1 188 ? -5.036 21.054 3.347 1.00 92.12 188 GLY A N 1
ATOM 1334 C CA . GLY A 1 188 ? -5.766 19.833 3.667 1.00 92.12 188 GLY A CA 1
ATOM 1335 C C . GLY A 1 188 ? -5.207 18.601 2.982 1.00 92.12 188 GLY A C 1
ATOM 1336 O O . GLY A 1 188 ? -4.305 18.684 2.144 1.00 92.12 188 GLY A O 1
ATOM 1337 N N . THR A 1 189 ? -5.787 17.464 3.339 1.00 96.00 189 THR A N 1
ATOM 1338 C CA . THR A 1 189 ? -5.501 16.177 2.721 1.00 96.00 189 THR A CA 1
ATOM 1339 C C . THR A 1 189 ? -6.788 15.476 2.311 1.00 96.00 189 THR A C 1
ATOM 1341 O O . THR A 1 189 ? -7.887 15.769 2.808 1.00 96.00 189 THR A O 1
ATOM 1344 N N . ARG A 1 190 ? -6.668 14.562 1.349 1.00 96.38 190 ARG A N 1
ATOM 1345 C CA . ARG A 1 190 ? -7.786 13.739 0.883 1.00 96.38 190 ARG A CA 1
ATOM 1346 C C . ARG A 1 190 ? -7.362 12.291 0.771 1.00 96.38 190 ARG A C 1
ATOM 1348 O O . ARG A 1 190 ? -6.230 12.008 0.411 1.00 96.38 190 ARG A O 1
ATOM 1355 N N . VAL A 1 191 ? -8.310 11.392 1.002 1.00 97.62 191 VAL A N 1
ATOM 1356 C CA . VAL A 1 191 ? -8.191 9.996 0.581 1.00 97.62 191 VAL A CA 1
ATOM 1357 C C . VAL A 1 191 ? -8.897 9.880 -0.761 1.00 97.62 191 VAL A C 1
ATOM 1359 O O . VAL A 1 191 ? -10.120 10.033 -0.844 1.00 97.62 191 VAL A O 1
ATOM 1362 N N . MET A 1 192 ? -8.125 9.665 -1.819 1.00 97.88 192 MET A N 1
ATOM 1363 C CA . MET A 1 192 ? -8.613 9.514 -3.186 1.00 97.88 192 MET A CA 1
ATOM 1364 C C . MET A 1 192 ? -8.542 8.050 -3.614 1.00 97.88 192 MET A C 1
ATOM 1366 O O . MET A 1 192 ? -7.594 7.360 -3.263 1.00 97.88 192 MET A O 1
ATOM 1370 N N . VAL A 1 193 ? -9.529 7.575 -4.376 1.00 98.62 193 VAL A N 1
ATOM 1371 C CA . VAL A 1 193 ? -9.631 6.173 -4.805 1.00 98.62 193 VAL A CA 1
ATOM 1372 C C . VAL A 1 193 ? -9.824 6.092 -6.316 1.00 98.62 193 VAL A C 1
ATOM 1374 O O . VAL A 1 193 ? -10.845 6.532 -6.846 1.00 98.62 193 VAL A O 1
ATOM 1377 N N . ALA A 1 194 ? -8.840 5.528 -7.014 1.00 98.62 194 ALA A N 1
ATOM 1378 C CA . ALA A 1 194 ? -8.911 5.206 -8.437 1.00 98.62 194 ALA A CA 1
ATOM 1379 C C . ALA A 1 194 ? -9.408 3.770 -8.641 1.00 98.62 194 ALA A C 1
ATOM 1381 O O . ALA A 1 194 ? -9.153 2.895 -7.814 1.00 98.62 194 ALA A O 1
ATOM 1382 N N . ARG A 1 195 ? -10.104 3.521 -9.756 1.00 98.44 195 ARG A N 1
ATOM 1383 C CA . ARG A 1 195 ? -10.738 2.228 -10.058 1.00 98.44 195 ARG A CA 1
ATOM 1384 C C . ARG A 1 195 ? -10.247 1.675 -11.389 1.00 98.44 195 ARG A C 1
ATOM 1386 O O . ARG A 1 195 ? -10.033 2.444 -12.326 1.00 98.44 195 ARG A O 1
ATOM 1393 N N . SER A 1 196 ? -10.136 0.357 -11.506 1.00 98.81 196 SER A N 1
ATOM 1394 C CA . SER A 1 196 ? -9.789 -0.306 -12.765 1.00 98.81 196 SER A CA 1
ATOM 1395 C C . SER A 1 196 ? -10.400 -1.702 -12.875 1.00 98.81 196 SER A C 1
ATOM 1397 O O . SER A 1 196 ? -10.420 -2.446 -11.903 1.00 98.81 196 SER A O 1
ATOM 1399 N N . SER A 1 197 ? -10.879 -2.099 -14.055 1.00 98.19 197 SER A N 1
ATOM 1400 C CA . SER A 1 197 ? -11.328 -3.482 -14.301 1.00 98.19 197 SER A CA 1
ATOM 1401 C C . SER A 1 197 ? -10.177 -4.445 -14.611 1.00 98.19 197 SER A C 1
ATOM 1403 O O . SER A 1 197 ? -10.357 -5.655 -14.530 1.00 98.19 197 SER A O 1
ATOM 1405 N N . ASP A 1 198 ? -9.008 -3.927 -14.992 1.00 97.88 198 ASP A N 1
ATOM 1406 C CA . ASP A 1 198 ? -7.862 -4.717 -15.462 1.00 97.88 198 ASP A CA 1
ATOM 1407 C C . ASP A 1 198 ? -6.542 -4.369 -14.753 1.00 97.88 198 ASP A C 1
ATOM 1409 O O . ASP A 1 198 ? -5.511 -4.965 -15.032 1.00 97.88 198 ASP A O 1
ATOM 1413 N N . GLY A 1 199 ? -6.546 -3.402 -13.834 1.00 98.19 199 GLY A N 1
ATOM 1414 C CA . GLY A 1 199 ? -5.348 -2.921 -13.141 1.00 98.19 199 GLY A CA 1
ATOM 1415 C C . GLY A 1 199 ? -4.382 -2.122 -14.028 1.00 98.19 199 GLY A C 1
ATOM 1416 O O . GLY A 1 199 ? -3.349 -1.667 -13.538 1.00 98.19 199 GLY A O 1
ATOM 1417 N N . LEU A 1 200 ? -4.698 -1.935 -15.315 1.00 98.12 200 LEU A N 1
ATOM 1418 C CA . LEU A 1 200 ? -3.879 -1.210 -16.288 1.00 98.12 200 LEU A CA 1
ATOM 1419 C C . LEU A 1 200 ? -4.485 0.150 -16.637 1.00 98.12 200 LEU A C 1
ATOM 1421 O O . LEU A 1 200 ? -3.779 1.156 -16.687 1.00 98.12 200 LEU A O 1
ATOM 1425 N N . HIS A 1 201 ? -5.792 0.186 -16.879 1.00 98.31 201 HIS A N 1
ATOM 1426 C CA . HIS A 1 201 ? -6.516 1.392 -17.249 1.00 98.31 201 HIS A CA 1
ATOM 1427 C C . HIS A 1 201 ? -7.293 1.902 -16.039 1.00 98.31 201 HIS A C 1
ATOM 1429 O O . HIS A 1 201 ? -8.280 1.296 -15.615 1.00 98.31 201 HIS A O 1
ATOM 1435 N N . TRP A 1 202 ? -6.832 3.014 -15.475 1.00 98.62 202 TRP A N 1
ATOM 1436 C CA . TRP A 1 202 ? -7.382 3.592 -14.251 1.00 98.62 202 TRP A CA 1
ATOM 1437 C C . TRP A 1 202 ? -8.324 4.755 -14.550 1.00 98.62 202 TRP A C 1
ATOM 1439 O O . TRP A 1 202 ? -8.065 5.579 -15.429 1.00 98.62 202 TRP A O 1
ATOM 1449 N N . SER A 1 203 ? -9.426 4.827 -13.806 1.00 98.06 203 SER A N 1
ATOM 1450 C CA . SER A 1 203 ? -10.325 5.977 -13.824 1.00 98.06 203 SER A CA 1
ATOM 1451 C C . SER A 1 203 ? -9.660 7.207 -13.206 1.00 98.06 203 SER A C 1
ATOM 1453 O O . SER A 1 203 ? -8.732 7.088 -12.405 1.00 98.06 203 SER A O 1
ATOM 1455 N N . ALA A 1 204 ? -10.209 8.393 -13.487 1.00 98.06 204 ALA A N 1
ATOM 1456 C CA . ALA A 1 204 ? -9.999 9.516 -12.580 1.00 98.06 204 ALA A CA 1
ATOM 1457 C C . ALA A 1 204 ? -10.481 9.105 -11.170 1.00 98.06 204 ALA A C 1
ATOM 1459 O O . ALA A 1 204 ? -11.526 8.444 -11.061 1.00 98.06 204 ALA A O 1
ATOM 1460 N N . PRO A 1 205 ? -9.723 9.423 -10.112 1.00 97.94 205 PRO A N 1
ATOM 1461 C CA . PRO A 1 205 ? -10.074 9.028 -8.756 1.00 97.94 205 PRO A CA 1
ATOM 1462 C C . PRO A 1 205 ? -11.293 9.787 -8.219 1.00 97.94 205 PRO A C 1
ATOM 1464 O O . PRO A 1 205 ? -11.529 10.945 -8.566 1.00 97.94 205 PRO A O 1
ATOM 1467 N N . VAL A 1 206 ? -12.036 9.147 -7.316 1.00 98.06 206 VAL A N 1
ATOM 1468 C CA . VAL A 1 206 ? -13.070 9.796 -6.493 1.00 98.06 206 VAL A CA 1
ATOM 1469 C C . VAL A 1 206 ? -12.515 10.118 -5.108 1.00 98.06 206 VAL A C 1
ATOM 1471 O O . VAL A 1 206 ? -11.631 9.424 -4.612 1.00 98.06 206 VAL A O 1
ATOM 1474 N N . THR A 1 207 ? -13.028 11.156 -4.454 1.00 97.56 207 THR A N 1
ATOM 1475 C CA . THR A 1 207 ? -12.652 11.478 -3.070 1.00 97.56 207 THR A CA 1
ATOM 1476 C C . THR A 1 207 ? -13.506 10.669 -2.097 1.00 97.56 207 THR A C 1
ATOM 1478 O O . THR A 1 207 ? -14.716 10.872 -2.029 1.00 97.56 207 THR A O 1
ATOM 1481 N N . ALA A 1 208 ? -12.876 9.775 -1.334 1.00 97.69 208 ALA A N 1
ATOM 1482 C CA . ALA A 1 208 ? -13.513 9.036 -0.247 1.00 97.69 208 ALA A CA 1
ATOM 1483 C C . ALA A 1 208 ? -13.611 9.882 1.027 1.00 97.69 208 ALA A C 1
ATOM 1485 O O . ALA A 1 208 ? -14.630 9.872 1.709 1.00 97.69 208 ALA A O 1
ATOM 1486 N N . ALA A 1 209 ? -12.554 10.632 1.348 1.00 97.25 209 ALA A N 1
ATOM 1487 C CA . ALA A 1 209 ? -12.491 11.488 2.528 1.00 97.25 209 ALA A CA 1
ATOM 1488 C C . ALA A 1 209 ? -11.732 12.781 2.231 1.00 97.25 209 ALA A C 1
ATOM 1490 O O . ALA A 1 209 ? -10.832 12.804 1.393 1.00 97.25 209 ALA A O 1
ATOM 1491 N N . SER A 1 210 ? -12.054 13.838 2.969 1.00 95.88 210 SER A N 1
ATOM 1492 C CA . SER A 1 210 ? -11.302 15.092 2.979 1.00 95.88 210 SER A CA 1
ATOM 1493 C C . SER A 1 210 ? -11.269 15.659 4.390 1.00 95.88 210 SER A C 1
ATOM 1495 O O . SER A 1 210 ? -12.293 15.635 5.078 1.00 95.88 210 SER A O 1
ATOM 1497 N N . GLY A 1 211 ? -10.137 16.216 4.798 1.00 94.75 211 GLY A N 1
ATOM 1498 C CA . GLY A 1 211 ? -9.994 16.849 6.103 1.00 94.75 211 GLY A CA 1
ATOM 1499 C C . GLY A 1 211 ? -8.761 17.747 6.176 1.00 94.75 211 GLY A C 1
ATOM 1500 O O . GLY A 1 211 ? -7.963 17.775 5.238 1.00 94.75 211 GLY A O 1
ATOM 1501 N N . PRO A 1 212 ? -8.594 18.503 7.273 1.00 94.62 212 PRO A N 1
ATOM 1502 C CA . PRO A 1 212 ? -7.417 19.348 7.461 1.00 94.62 212 PRO A CA 1
ATOM 1503 C C . PRO A 1 212 ? -6.121 18.537 7.595 1.00 94.62 212 PRO A C 1
ATOM 1505 O O . PRO A 1 212 ? -5.080 18.978 7.113 1.00 94.62 212 PRO A O 1
ATOM 1508 N N . ALA A 1 213 ? -6.194 17.368 8.241 1.00 93.94 213 ALA A N 1
ATOM 1509 C CA . ALA A 1 213 ? -5.052 16.505 8.528 1.00 93.94 213 ALA A CA 1
ATOM 1510 C C . ALA A 1 213 ? -5.493 15.035 8.640 1.00 93.94 213 ALA A C 1
ATOM 1512 O O . ALA A 1 213 ? -5.673 14.495 9.728 1.00 93.94 213 ALA A O 1
ATOM 1513 N N . LEU A 1 214 ? -5.730 14.408 7.492 1.00 96.06 214 LEU A N 1
ATOM 1514 C CA . LEU A 1 214 ? -5.824 12.952 7.364 1.00 96.06 214 LEU A CA 1
ATOM 1515 C C . LEU A 1 214 ? -4.437 12.377 7.067 1.00 96.06 214 LEU A C 1
ATOM 1517 O O . LEU A 1 214 ? -3.695 12.997 6.302 1.00 96.06 214 LEU A O 1
ATOM 1521 N N . ASP A 1 215 ? -4.125 11.206 7.615 1.00 93.38 215 ASP A N 1
ATOM 1522 C CA . ASP A 1 215 ? -2.868 10.492 7.364 1.00 93.38 215 ASP A CA 1
ATOM 1523 C C . ASP A 1 215 ? -3.054 8.967 7.471 1.00 93.38 215 ASP A C 1
ATOM 1525 O O . ASP A 1 215 ? -3.987 8.485 8.122 1.00 93.38 215 ASP A O 1
ATOM 1529 N N . LYS A 1 216 ? -2.128 8.206 6.874 1.00 90.69 216 LYS A N 1
ATOM 1530 C CA . LYS A 1 216 ? -1.999 6.744 7.034 1.00 90.69 216 LYS A CA 1
ATOM 1531 C C . LYS A 1 216 ? -3.267 5.952 6.714 1.00 90.69 216 LYS A C 1
ATOM 1533 O O . LYS A 1 216 ? -3.680 5.091 7.496 1.00 90.69 216 LYS A O 1
ATOM 1538 N N . GLU A 1 217 ? -3.879 6.233 5.574 1.00 94.00 217 GLU A N 1
ATOM 1539 C CA . GLU A 1 217 ? -5.008 5.467 5.076 1.00 94.00 217 GLU A CA 1
ATOM 1540 C C . GLU A 1 217 ? -4.626 4.049 4.655 1.00 94.00 217 GLU A C 1
ATOM 1542 O O . GLU A 1 217 ? -3.507 3.763 4.232 1.00 94.00 217 GLU A O 1
ATOM 1547 N N . TRP A 1 218 ? -5.604 3.154 4.722 1.00 96.81 218 TRP A N 1
ATOM 1548 C CA . TRP A 1 218 ? -5.495 1.832 4.138 1.00 96.81 218 TRP A CA 1
ATOM 1549 C C . TRP A 1 218 ? -6.838 1.340 3.626 1.00 96.81 218 TRP A C 1
ATOM 1551 O O . TRP A 1 218 ? -7.880 1.565 4.249 1.00 96.81 218 TRP A O 1
ATOM 1561 N N . LEU A 1 219 ? -6.791 0.647 2.492 1.00 97.00 219 LEU A N 1
ATOM 1562 C CA . LEU A 1 219 ? -7.944 0.115 1.785 1.00 97.00 219 LEU A CA 1
ATOM 1563 C C . LEU A 1 219 ? -7.951 -1.419 1.809 1.00 97.00 219 LEU A C 1
ATOM 1565 O O . LEU A 1 219 ? -6.936 -2.051 1.527 1.00 97.00 219 LEU A O 1
ATOM 1569 N N . ILE A 1 220 ? -9.105 -2.030 2.079 1.00 97.94 220 ILE A N 1
ATOM 1570 C CA . ILE A 1 220 ? -9.327 -3.474 1.896 1.00 97.94 220 ILE A CA 1
ATOM 1571 C C . ILE A 1 220 ? -10.756 -3.733 1.416 1.00 97.94 220 ILE A C 1
ATOM 1573 O O . ILE A 1 220 ? -11.651 -2.957 1.731 1.00 97.94 220 ILE A O 1
ATOM 1577 N N . CYS A 1 221 ? -10.998 -4.823 0.689 1.00 98.50 221 CYS A N 1
ATOM 1578 C CA . CYS A 1 221 ? -12.349 -5.246 0.314 1.00 98.50 221 CYS A CA 1
ATOM 1579 C C . CYS A 1 221 ? -12.662 -6.640 0.851 1.00 98.50 221 CYS A C 1
ATOM 1581 O O . CYS A 1 221 ? -11.817 -7.538 0.824 1.00 98.50 221 CYS A O 1
ATOM 1583 N N . ASP A 1 222 ? -13.893 -6.822 1.317 1.00 98.19 222 ASP A N 1
ATOM 1584 C CA . ASP A 1 222 ? -14.412 -8.109 1.748 1.00 98.19 222 ASP A CA 1
ATOM 1585 C C . ASP A 1 222 ? -14.741 -8.984 0.537 1.00 98.19 222 ASP A C 1
ATOM 1587 O O . ASP A 1 222 ? -15.715 -8.765 -0.184 1.00 98.19 222 ASP A O 1
ATOM 1591 N N . ASN A 1 223 ? -13.933 -10.021 0.336 1.00 96.19 223 ASN A N 1
ATOM 1592 C CA . ASN A 1 223 ? -14.133 -11.011 -0.718 1.00 96.19 223 ASN A CA 1
ATOM 1593 C C . ASN A 1 223 ? -14.635 -12.363 -0.188 1.00 96.19 223 ASN A C 1
ATOM 1595 O O . ASN A 1 223 ? -14.755 -13.318 -0.965 1.00 96.19 223 ASN A O 1
ATOM 1599 N N . GLY A 1 224 ? -14.933 -12.463 1.112 1.00 94.06 224 GLY A N 1
ATOM 1600 C CA . GLY A 1 224 ? -15.319 -13.701 1.777 1.00 94.06 224 GLY A CA 1
ATOM 1601 C C . GLY A 1 224 ? -16.621 -14.255 1.210 1.00 94.06 224 GLY A C 1
ATOM 1602 O O . GLY A 1 224 ? -17.665 -13.618 1.285 1.00 94.06 224 GLY A O 1
ATOM 1603 N N . ALA A 1 225 ? -16.590 -15.470 0.655 1.00 92.31 225 ALA A N 1
ATOM 1604 C CA . ALA A 1 225 ? -17.765 -16.086 0.028 1.00 92.31 225 ALA A CA 1
ATOM 1605 C C . ALA A 1 225 ? -18.953 -16.273 0.996 1.00 92.31 225 ALA A C 1
ATOM 1607 O O . ALA A 1 225 ? -20.101 -16.280 0.558 1.00 92.31 225 ALA A O 1
ATOM 1608 N N . SER A 1 226 ? -18.672 -16.423 2.293 1.00 91.44 226 SER A N 1
ATOM 1609 C CA . SER A 1 226 ? -19.651 -16.546 3.380 1.00 91.44 226 SER A CA 1
ATOM 1610 C C . SER A 1 226 ? -19.981 -15.230 4.082 1.00 91.44 226 SER A C 1
ATOM 1612 O O . SER A 1 226 ? -20.854 -15.226 4.949 1.00 91.44 226 SER A O 1
ATOM 1614 N N . SER A 1 227 ? -19.291 -14.135 3.753 1.00 95.12 227 SER A N 1
ATOM 1615 C CA . SER A 1 227 ? -19.498 -12.860 4.432 1.00 95.12 227 SER A CA 1
ATOM 1616 C C . SER A 1 227 ? -20.834 -12.230 4.041 1.00 95.12 227 SER A C 1
ATOM 1618 O O . SER A 1 227 ? -21.205 -12.189 2.866 1.00 95.12 227 SER A O 1
ATOM 1620 N N . LEU A 1 228 ? -21.533 -11.670 5.033 1.00 95.31 228 LEU A N 1
ATOM 1621 C CA . LEU A 1 228 ? -22.717 -10.833 4.816 1.00 95.31 228 LEU A CA 1
ATOM 1622 C C . LEU A 1 228 ? -22.373 -9.468 4.199 1.00 95.31 228 LEU A C 1
ATOM 1624 O O . LEU A 1 228 ? -23.265 -8.798 3.684 1.00 95.31 228 LEU A O 1
ATOM 1628 N N . PHE A 1 229 ? -21.100 -9.070 4.242 1.00 97.94 229 PHE A N 1
ATOM 1629 C CA . PHE A 1 229 ? -20.586 -7.811 3.701 1.00 97.94 229 PHE A CA 1
ATOM 1630 C C . PHE A 1 229 ? -19.747 -8.017 2.436 1.00 97.94 229 PHE A C 1
ATOM 1632 O O . PHE A 1 229 ? -19.061 -7.098 2.002 1.00 97.94 229 PHE A O 1
ATOM 1639 N N . ARG A 1 230 ? -19.792 -9.207 1.823 1.00 97.50 230 ARG A N 1
ATOM 1640 C CA . ARG A 1 230 ? -19.045 -9.509 0.597 1.00 97.50 230 ARG A CA 1
ATOM 1641 C C . ARG A 1 230 ? -19.293 -8.438 -0.478 1.00 97.50 230 ARG A C 1
ATOM 1643 O O . ARG A 1 230 ? -20.437 -8.210 -0.866 1.00 97.50 230 ARG A O 1
ATOM 1650 N N . GLY A 1 231 ? -18.218 -7.842 -0.991 1.00 97.50 231 GLY A N 1
ATOM 1651 C CA . GLY A 1 231 ? -18.235 -6.723 -1.941 1.00 97.50 231 GLY A CA 1
ATOM 1652 C C . GLY A 1 231 ? -18.123 -5.341 -1.296 1.00 97.50 231 GLY A C 1
ATOM 1653 O O . GLY A 1 231 ? -18.013 -4.350 -2.010 1.00 97.50 231 GLY A O 1
ATOM 1654 N N . ARG A 1 232 ? -18.129 -5.251 0.039 1.00 98.69 232 ARG A N 1
ATOM 1655 C CA . ARG A 1 232 ? -17.869 -4.004 0.756 1.00 98.69 232 ARG A CA 1
ATOM 1656 C C . ARG A 1 232 ? -16.372 -3.733 0.817 1.00 98.69 232 ARG A C 1
ATOM 1658 O O . ARG A 1 232 ? -15.599 -4.585 1.251 1.00 98.69 232 ARG A O 1
ATOM 1665 N N . CYS A 1 233 ? -15.970 -2.524 0.450 1.00 98.81 233 CYS A N 1
ATOM 1666 C CA . CYS A 1 233 ? -14.607 -2.032 0.624 1.00 98.81 233 CYS A CA 1
ATOM 1667 C C . CYS A 1 233 ? -14.538 -1.033 1.773 1.00 98.81 233 CYS A C 1
ATOM 1669 O O . CYS A 1 233 ? -15.443 -0.226 1.938 1.00 98.81 233 CYS A O 1
ATOM 1671 N N . TYR A 1 234 ? -13.465 -1.067 2.551 1.00 98.62 234 TYR A N 1
ATOM 1672 C CA . TYR A 1 234 ? -13.246 -0.245 3.733 1.00 98.62 234 TYR A CA 1
ATOM 1673 C C . TYR A 1 234 ? -12.016 0.624 3.541 1.00 98.62 234 TYR A C 1
ATOM 1675 O O . TYR A 1 234 ? -10.972 0.119 3.138 1.00 98.62 234 TYR A O 1
ATOM 1683 N N . ALA A 1 235 ? -12.137 1.900 3.891 1.00 97.94 235 ALA A N 1
ATOM 1684 C CA . ALA A 1 235 ? -11.024 2.818 4.056 1.00 97.94 235 ALA A CA 1
ATOM 1685 C C . ALA A 1 235 ? -10.938 3.187 5.536 1.00 97.94 235 ALA A C 1
ATOM 1687 O O . ALA A 1 235 ? -11.926 3.627 6.130 1.00 97.94 235 ALA A O 1
ATOM 1688 N N . LEU A 1 236 ? -9.772 2.982 6.137 1.00 97.94 236 LEU A N 1
ATOM 1689 C CA . LEU A 1 236 ? -9.481 3.424 7.497 1.00 97.94 236 LEU A CA 1
ATOM 1690 C C . LEU A 1 236 ? -8.285 4.352 7.460 1.00 97.94 236 LEU A C 1
ATOM 1692 O O . LEU A 1 236 ? -7.383 4.115 6.670 1.00 97.94 236 LEU A O 1
ATOM 1696 N N . TYR A 1 237 ? -8.307 5.403 8.268 1.00 97.56 237 TYR A N 1
ATOM 1697 C CA . TYR A 1 237 ? -7.270 6.430 8.281 1.00 97.56 237 TYR A CA 1
ATOM 1698 C C . TYR A 1 237 ? -7.230 7.144 9.631 1.00 97.56 237 TYR A C 1
ATOM 1700 O O . TYR A 1 237 ? -8.205 7.136 10.394 1.00 97.56 237 TYR A O 1
ATOM 1708 N N . THR A 1 238 ? -6.100 7.776 9.917 1.00 96.81 238 THR A N 1
ATOM 1709 C CA . THR A 1 238 ? -5.954 8.710 11.030 1.00 96.81 238 THR A CA 1
ATOM 1710 C C . THR A 1 238 ? -6.552 10.057 10.637 1.00 96.81 238 THR A C 1
ATOM 1712 O O . THR A 1 238 ? -6.275 10.563 9.553 1.00 96.81 238 THR A O 1
ATOM 1715 N N . ASP A 1 239 ? -7.361 10.648 11.513 1.00 96.88 239 ASP A N 1
ATOM 1716 C CA . ASP A 1 239 ? -7.779 12.048 11.442 1.00 96.88 239 ASP A CA 1
ATOM 1717 C C . ASP A 1 239 ? -7.135 12.783 12.628 1.00 96.88 239 ASP A C 1
ATOM 1719 O O . ASP A 1 239 ? -7.615 12.723 13.768 1.00 96.88 239 ASP A O 1
ATOM 1723 N N . ASP A 1 240 ? -5.994 13.425 12.369 1.00 93.69 240 ASP A N 1
ATOM 1724 C CA . ASP A 1 240 ? -5.191 14.103 13.391 1.00 93.69 240 ASP A CA 1
ATOM 1725 C C . ASP A 1 240 ? -5.909 15.336 13.947 1.00 93.69 240 ASP A C 1
ATOM 1727 O O . ASP A 1 240 ? -5.785 15.642 15.134 1.00 93.69 240 ASP A O 1
ATOM 1731 N N . ASP A 1 241 ? -6.714 16.008 13.118 1.00 94.69 241 ASP A N 1
ATOM 1732 C CA . ASP A 1 241 ? -7.530 17.154 13.533 1.00 94.69 241 ASP A CA 1
ATOM 1733 C C . ASP A 1 241 ? -8.588 16.728 14.562 1.00 94.69 241 ASP A C 1
ATOM 1735 O O . ASP A 1 241 ? -8.789 17.388 15.585 1.00 94.69 241 ASP A O 1
ATOM 1739 N N . LYS A 1 242 ? -9.219 15.566 14.348 1.00 95.94 242 LYS A N 1
ATOM 1740 C CA . LYS A 1 242 ? -10.216 15.003 15.275 1.00 95.94 242 LYS A CA 1
ATOM 1741 C C . LYS A 1 242 ? -9.633 14.119 16.369 1.00 95.94 242 LYS A C 1
ATOM 1743 O O . LYS A 1 242 ? -10.371 13.699 17.274 1.00 95.94 242 LYS A O 1
ATOM 1748 N N . THR A 1 243 ? -8.329 13.854 16.340 1.00 95.31 243 THR A N 1
ATOM 1749 C CA . THR A 1 243 ? -7.620 12.950 17.260 1.00 95.31 243 THR A CA 1
ATOM 1750 C C . THR A 1 243 ? -8.232 11.543 17.296 1.00 95.31 243 THR A C 1
ATOM 1752 O O . THR A 1 243 ? -8.417 10.935 18.361 1.00 95.31 243 THR A O 1
ATOM 1755 N N . ASP A 1 244 ? -8.605 11.020 16.127 1.00 96.88 244 ASP A N 1
ATOM 1756 C CA . ASP A 1 244 ? -9.232 9.708 16.005 1.00 96.88 244 ASP A CA 1
ATOM 1757 C C . ASP A 1 244 ? -8.755 8.870 14.826 1.00 96.88 244 ASP A C 1
ATOM 1759 O O . ASP A 1 244 ? -8.029 9.320 13.947 1.00 96.88 244 ASP A O 1
ATOM 1763 N N . THR A 1 245 ? -9.124 7.594 14.875 1.00 98.00 245 THR A N 1
ATOM 1764 C CA . THR A 1 245 ? -9.080 6.717 13.711 1.00 98.00 245 THR A CA 1
ATOM 1765 C C . THR A 1 245 ? -10.494 6.615 13.177 1.00 98.00 245 THR A C 1
ATOM 1767 O O . THR A 1 245 ? -11.418 6.220 13.901 1.00 98.00 245 THR A O 1
ATOM 1770 N N . THR A 1 246 ? -10.653 6.954 11.906 1.00 98.19 246 THR A N 1
ATOM 1771 C CA . THR A 1 246 ? -11.936 6.969 11.216 1.00 98.19 246 THR A CA 1
ATOM 1772 C C . THR A 1 246 ? -12.018 5.802 10.233 1.00 98.19 246 THR A C 1
ATOM 1774 O O . THR A 1 246 ? -11.021 5.390 9.645 1.00 98.19 246 THR A O 1
ATOM 1777 N N . SER A 1 247 ? -13.222 5.256 10.068 1.00 97.88 247 SER A N 1
ATOM 1778 C CA . SER A 1 247 ? -13.562 4.259 9.057 1.00 97.88 247 SER A CA 1
ATOM 1779 C C . SER A 1 247 ? -14.672 4.779 8.148 1.00 97.88 247 SER A C 1
ATOM 1781 O O . SER A 1 247 ? -15.601 5.452 8.596 1.00 97.88 247 SER A O 1
ATOM 1783 N N . GLN A 1 248 ? -14.578 4.446 6.867 1.00 98.25 248 GLN A N 1
ATOM 1784 C CA . GLN A 1 248 ? -15.646 4.569 5.882 1.00 98.25 248 GLN A CA 1
ATOM 1785 C C . GLN A 1 248 ? -15.703 3.292 5.053 1.00 98.25 248 GLN A C 1
ATOM 1787 O O . GLN A 1 248 ? -14.718 2.556 4.960 1.00 98.25 248 GLN A O 1
ATOM 1792 N N . TRP A 1 249 ? -16.841 3.040 4.418 1.00 98.69 249 TRP A N 1
ATOM 1793 C CA . TRP A 1 249 ? -16.984 1.921 3.498 1.00 98.69 249 TRP A CA 1
ATOM 1794 C C . TRP A 1 249 ? -17.683 2.313 2.201 1.00 98.69 249 TRP A C 1
ATOM 1796 O O . TRP A 1 249 ? -18.376 3.325 2.126 1.00 98.69 249 TRP A O 1
ATOM 1806 N N . SER A 1 250 ? -17.508 1.478 1.188 1.00 98.81 250 SER A N 1
ATOM 1807 C CA . SER A 1 250 ? -18.163 1.548 -0.109 1.00 98.81 250 SER A CA 1
ATOM 1808 C C . SER A 1 250 ? -18.815 0.203 -0.411 1.00 98.81 250 SER A C 1
ATOM 1810 O O . SER A 1 250 ? -18.196 -0.838 -0.205 1.00 98.81 250 SER A O 1
ATOM 1812 N N . ASP A 1 251 ? -20.053 0.238 -0.901 1.00 98.56 251 ASP A N 1
ATOM 1813 C CA . ASP A 1 251 ? -20.830 -0.943 -1.308 1.00 98.56 251 ASP A CA 1
ATOM 1814 C C . ASP A 1 251 ? -21.012 -1.026 -2.839 1.00 98.56 251 ASP A C 1
ATOM 1816 O O . ASP A 1 251 ? -21.782 -1.848 -3.328 1.00 98.56 251 ASP A O 1
ATOM 1820 N N . ASP A 1 252 ? -20.343 -0.158 -3.605 1.00 98.44 252 ASP A N 1
ATOM 1821 C CA . ASP A 1 252 ? -20.512 -0.011 -5.061 1.00 98.44 252 ASP A CA 1
ATOM 1822 C C . ASP A 1 252 ? -19.177 -0.038 -5.829 1.00 98.44 252 ASP A C 1
ATOM 1824 O O . ASP A 1 252 ? -19.020 0.555 -6.904 1.00 98.44 252 ASP A O 1
ATOM 1828 N N . GLY A 1 253 ? -18.192 -0.744 -5.268 1.00 97.94 253 GLY A N 1
ATOM 1829 C CA . GLY A 1 253 ? -16.863 -0.888 -5.850 1.00 97.94 253 GLY A CA 1
ATOM 1830 C C . GLY A 1 253 ? -16.085 0.421 -5.869 1.00 97.94 253 GLY A C 1
ATOM 1831 O O . GLY A 1 253 ? -15.420 0.714 -6.863 1.00 97.94 253 GLY A O 1
ATOM 1832 N N . GLY A 1 254 ? -16.193 1.224 -4.808 1.00 98.19 254 GLY A N 1
ATOM 1833 C CA . GLY A 1 254 ? -15.416 2.444 -4.598 1.00 98.19 254 GLY A CA 1
ATOM 1834 C C . GLY A 1 254 ? -15.937 3.677 -5.335 1.00 98.19 254 GLY A C 1
ATOM 1835 O O . GLY A 1 254 ? -15.159 4.607 -5.532 1.00 98.19 254 GLY A O 1
ATOM 1836 N N . VAL A 1 255 ? -17.198 3.702 -5.785 1.00 98.25 255 VAL A N 1
ATOM 1837 C CA . VAL A 1 255 ? -17.793 4.871 -6.466 1.00 98.25 255 VAL A CA 1
ATOM 1838 C C . VAL A 1 255 ? -18.299 5.890 -5.454 1.00 98.25 255 VAL A C 1
ATOM 1840 O O . VAL A 1 255 ? -18.045 7.086 -5.609 1.00 98.25 255 VAL A O 1
ATOM 1843 N N . THR A 1 256 ? -18.995 5.426 -4.420 1.00 98.56 256 THR A N 1
ATOM 1844 C CA . THR A 1 256 ? -19.460 6.247 -3.303 1.00 98.56 256 THR A CA 1
ATOM 1845 C C . THR A 1 256 ? -18.982 5.677 -1.975 1.00 98.56 256 THR A C 1
ATOM 1847 O O . THR A 1 256 ? -18.687 4.486 -1.853 1.00 98.56 256 THR A O 1
ATOM 1850 N N . TRP A 1 257 ? -18.878 6.558 -0.983 1.00 98.62 257 TRP A N 1
ATOM 1851 C CA . TRP A 1 257 ? -18.372 6.246 0.347 1.00 98.62 257 TRP A CA 1
ATOM 1852 C C . TRP A 1 257 ? -19.390 6.667 1.403 1.00 98.62 257 TRP A C 1
ATOM 1854 O O . TRP A 1 257 ? -20.091 7.671 1.247 1.00 98.62 257 TRP A O 1
ATOM 1864 N N . SER A 1 258 ? -19.500 5.864 2.460 1.00 98.69 258 SER A N 1
ATOM 1865 C CA . SER A 1 258 ? -20.354 6.130 3.613 1.00 98.69 258 SER A CA 1
ATOM 1866 C C . SER A 1 258 ? -19.971 7.441 4.300 1.00 98.69 258 SER A C 1
ATOM 1868 O O . SER A 1 258 ? -18.897 7.987 4.079 1.00 98.69 258 SER A O 1
ATOM 1870 N N . ALA A 1 259 ? -20.817 7.916 5.214 1.00 98.12 259 ALA A N 1
ATOM 1871 C CA . ALA A 1 259 ? -20.374 8.921 6.176 1.00 98.12 259 ALA A CA 1
ATOM 1872 C C . ALA A 1 259 ? -19.229 8.366 7.059 1.00 98.12 259 ALA A C 1
ATOM 1874 O O . ALA A 1 259 ? -19.193 7.150 7.298 1.00 98.12 259 ALA A O 1
ATOM 1875 N N . PRO A 1 260 ? -18.331 9.227 7.577 1.00 97.75 260 PRO A N 1
ATOM 1876 C CA . PRO A 1 260 ? -17.247 8.812 8.461 1.00 97.75 260 PRO A CA 1
ATOM 1877 C C . PRO A 1 260 ? -17.768 8.277 9.794 1.00 97.75 260 PRO A C 1
ATOM 1879 O O . PRO A 1 260 ? -18.599 8.902 10.456 1.00 97.75 260 PRO A O 1
ATOM 1882 N N . VAL A 1 261 ? -17.223 7.135 10.208 1.00 98.12 261 VAL A N 1
ATOM 1883 C CA . VAL A 1 261 ? -17.450 6.509 11.511 1.00 98.12 261 VAL A CA 1
ATOM 1884 C C . VAL A 1 261 ? -16.183 6.622 12.346 1.00 98.12 261 VAL A C 1
ATOM 1886 O O . VAL A 1 261 ? -15.125 6.133 11.957 1.00 98.12 261 VAL A O 1
ATOM 1889 N N . ARG A 1 262 ? -16.292 7.221 13.534 1.00 98.00 262 ARG A N 1
ATOM 1890 C CA . ARG A 1 262 ? -15.208 7.212 14.522 1.00 98.00 262 ARG A CA 1
ATOM 1891 C C . ARG A 1 262 ? -15.034 5.792 15.061 1.00 98.00 262 ARG A C 1
ATOM 1893 O O . ARG A 1 262 ? -15.857 5.333 15.850 1.00 98.00 262 ARG A O 1
ATOM 1900 N N . ALA A 1 263 ? -13.960 5.114 14.669 1.00 97.88 263 ALA A N 1
ATOM 1901 C CA . ALA A 1 263 ? -13.695 3.742 15.089 1.00 97.88 263 ALA A CA 1
ATOM 1902 C C . ALA A 1 263 ? -13.123 3.679 16.516 1.00 97.88 263 ALA A C 1
ATOM 1904 O O . ALA A 1 263 ? -13.516 2.848 17.329 1.00 97.88 263 ALA A O 1
ATOM 1905 N N . THR A 1 264 ? -12.198 4.578 16.847 1.00 98.19 264 THR A N 1
ATOM 1906 C CA . THR A 1 264 ? -11.552 4.681 18.169 1.00 98.19 264 THR A CA 1
ATOM 1907 C C . THR A 1 264 ? -10.876 6.051 18.295 1.00 98.19 264 THR A C 1
ATOM 1909 O O . THR A 1 264 ? -10.811 6.796 17.326 1.00 98.19 264 THR A O 1
ATOM 1912 N N . GLY A 1 265 ? -10.350 6.408 19.472 1.00 96.81 265 GLY A N 1
ATOM 1913 C CA . GLY A 1 265 ? -9.317 7.452 19.553 1.00 96.81 265 GLY A CA 1
ATOM 1914 C C . GLY A 1 265 ? -8.053 7.075 18.768 1.00 96.81 265 GLY A C 1
ATOM 1915 O O . GLY A 1 265 ? -7.891 5.905 18.421 1.00 96.81 265 GLY A O 1
ATOM 1916 N N . VAL A 1 266 ? -7.187 8.064 18.532 1.00 95.19 266 VAL A N 1
ATOM 1917 C CA . VAL A 1 266 ? -6.055 8.004 17.592 1.00 95.19 266 VAL A CA 1
ATOM 1918 C C . VAL A 1 266 ? -5.234 6.706 17.656 1.00 95.19 266 VAL A C 1
ATOM 1920 O O . VAL A 1 266 ? -4.762 6.284 18.717 1.00 95.19 266 VAL A O 1
ATOM 1923 N N . LEU A 1 267 ? -5.073 6.091 16.487 1.00 96.56 267 LEU A N 1
ATOM 1924 C CA . LEU A 1 267 ? -4.118 5.036 16.163 1.00 96.56 267 LEU A CA 1
ATOM 1925 C C . LEU A 1 267 ? -3.441 5.400 14.841 1.00 96.56 267 LEU A C 1
ATOM 1927 O O . LEU A 1 267 ? -4.083 5.992 13.982 1.00 96.56 267 LEU A O 1
ATOM 1931 N N . ILE A 1 268 ? -2.179 5.008 14.669 1.00 93.88 268 ILE A N 1
ATOM 1932 C CA . ILE A 1 268 ? -1.358 5.357 13.503 1.00 93.88 268 ILE A CA 1
ATOM 1933 C C . ILE A 1 268 ? -0.961 4.091 12.737 1.00 93.88 268 ILE A C 1
ATOM 1935 O O . ILE A 1 268 ? -0.572 3.090 13.345 1.00 93.88 268 ILE A O 1
ATOM 1939 N N . GLY A 1 269 ? -1.023 4.146 11.402 1.00 92.31 269 GLY A N 1
ATOM 1940 C CA . GLY A 1 269 ? -0.669 3.028 10.520 1.00 92.31 269 GLY A CA 1
ATOM 1941 C C . GLY A 1 269 ? -1.693 1.902 10.570 1.00 92.31 269 GLY A C 1
ATOM 1942 O O . GLY A 1 269 ? -1.358 0.782 10.951 1.00 92.31 269 GLY A O 1
ATOM 1943 N N . THR A 1 270 ? -2.948 2.212 10.241 1.00 94.25 270 THR A N 1
ATOM 1944 C CA . THR A 1 270 ? -4.037 1.233 10.246 1.00 94.25 270 THR A CA 1
ATOM 1945 C C . THR A 1 270 ? -3.855 0.179 9.162 1.00 94.25 270 THR A C 1
ATOM 1947 O O . THR A 1 270 ? -3.746 0.522 7.996 1.00 94.25 270 THR A O 1
ATOM 1950 N N . GLN A 1 271 ? -3.877 -1.098 9.545 1.00 96.44 271 GLN A N 1
ATOM 1951 C CA . GLN A 1 271 ? -3.733 -2.261 8.663 1.00 96.44 271 GLN A CA 1
ATOM 1952 C C . GLN A 1 271 ? -4.989 -3.149 8.749 1.00 96.44 271 GLN A C 1
ATOM 1954 O O . GLN A 1 271 ? -5.028 -4.076 9.569 1.00 96.44 271 GLN A O 1
ATOM 1959 N N . PRO A 1 272 ? -6.057 -2.846 7.991 1.00 97.50 272 PRO A N 1
ATOM 1960 C CA . PRO A 1 272 ? -7.306 -3.593 8.007 1.00 97.50 272 PRO A CA 1
ATOM 1961 C C . PRO A 1 272 ? -7.204 -4.916 7.249 1.00 97.50 272 PRO A C 1
ATOM 1963 O O . PRO A 1 272 ? -6.618 -4.996 6.174 1.00 97.50 272 PRO A O 1
ATOM 1966 N N . GLN A 1 273 ? -7.830 -5.948 7.800 1.00 97.69 273 GLN A N 1
ATOM 1967 C CA . GLN A 1 273 ? -7.958 -7.293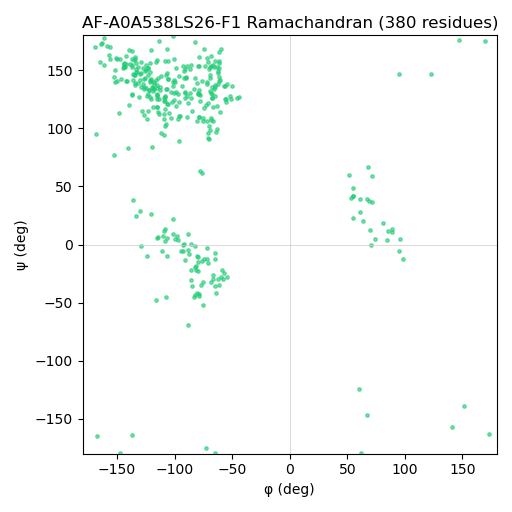 7.253 1.00 97.69 273 GLN A CA 1
ATOM 1968 C C . GLN A 1 273 ? -9.397 -7.772 7.448 1.00 97.69 273 GLN A C 1
ATOM 1970 O O . GLN A 1 273 ? -10.037 -7.447 8.449 1.00 97.69 273 GLN A O 1
ATOM 1975 N N . VAL A 1 274 ? -9.904 -8.568 6.510 1.00 97.19 274 VAL A N 1
ATOM 1976 C CA . VAL A 1 274 ? -11.238 -9.168 6.614 1.00 97.19 274 VAL A CA 1
ATOM 1977 C C . VAL A 1 274 ? -11.096 -10.662 6.878 1.00 97.19 274 VAL A C 1
ATOM 1979 O O . VAL A 1 274 ? -10.436 -11.374 6.122 1.00 97.19 274 VAL A O 1
ATOM 1982 N N . LEU A 1 275 ? -11.703 -11.132 7.966 1.00 95.38 275 LEU A N 1
ATOM 1983 C CA . LEU A 1 275 ? -11.728 -12.544 8.333 1.00 95.38 275 LEU A CA 1
ATOM 1984 C C . LEU A 1 275 ? -12.781 -13.321 7.519 1.00 95.38 275 LEU A C 1
ATOM 1986 O O . LEU A 1 275 ? -13.714 -12.723 6.983 1.00 95.38 275 LEU A O 1
ATOM 1990 N N . PRO A 1 276 ? -12.692 -14.666 7.443 1.00 91.56 276 PRO A N 1
ATOM 1991 C CA . PRO A 1 276 ? -13.646 -15.481 6.679 1.00 91.56 276 PRO A CA 1
ATOM 1992 C C . PRO A 1 276 ? -15.124 -15.329 7.087 1.00 91.56 276 PRO A C 1
ATOM 1994 O O . PRO A 1 276 ? -16.019 -15.597 6.281 1.00 91.56 276 PRO A O 1
ATOM 1997 N N . ASP A 1 277 ? -15.390 -14.916 8.328 1.00 90.50 277 ASP A N 1
ATOM 1998 C CA . ASP A 1 277 ? -16.733 -14.641 8.854 1.00 90.50 277 ASP A CA 1
ATOM 1999 C C . ASP A 1 277 ? -17.267 -13.242 8.480 1.00 90.50 277 ASP A C 1
ATOM 2001 O O . ASP A 1 277 ? -18.403 -12.913 8.821 1.00 90.50 277 ASP A O 1
ATOM 2005 N N . GLY A 1 278 ? -16.475 -12.432 7.770 1.00 95.31 278 GLY A N 1
ATOM 2006 C CA . GLY A 1 278 ? -16.797 -11.049 7.415 1.00 95.31 278 GLY A CA 1
ATOM 2007 C C . GLY A 1 278 ? -16.448 -10.028 8.497 1.00 95.31 278 GLY A C 1
ATOM 2008 O O . GLY A 1 278 ? -16.761 -8.848 8.344 1.00 95.31 278 GLY A O 1
ATOM 2009 N N . ALA A 1 279 ? -15.822 -10.440 9.606 1.00 97.00 279 ALA A N 1
ATOM 2010 C CA . ALA A 1 279 ? -15.350 -9.491 10.601 1.00 97.00 279 ALA A CA 1
ATOM 2011 C C . ALA A 1 279 ? -14.169 -8.680 10.050 1.00 97.00 279 ALA A C 1
ATOM 2013 O O . ALA A 1 279 ? -13.193 -9.233 9.540 1.00 97.00 279 ALA A O 1
ATOM 2014 N N . LEU A 1 280 ? -14.242 -7.363 10.213 1.00 98.44 280 LEU A N 1
ATOM 2015 C CA . LEU A 1 280 ? -13.156 -6.442 9.904 1.00 98.44 280 LEU A CA 1
ATOM 2016 C C . LEU A 1 280 ? -12.260 -6.312 11.137 1.00 98.44 280 LEU A C 1
ATOM 2018 O O . LEU A 1 280 ? -12.729 -5.901 12.200 1.00 98.44 280 LEU A O 1
ATOM 2022 N N . VAL A 1 281 ? -10.979 -6.639 10.999 1.00 98.56 281 VAL A N 1
ATOM 2023 C CA . VAL A 1 281 ? -9.957 -6.495 12.043 1.00 98.56 281 VAL A CA 1
ATOM 2024 C C . VAL A 1 281 ? -8.864 -5.571 11.534 1.00 98.56 281 VAL A C 1
ATOM 2026 O O . VAL A 1 281 ? -8.261 -5.842 10.504 1.00 98.56 281 VAL A O 1
ATOM 2029 N N . THR A 1 282 ? -8.559 -4.515 12.275 1.00 98.44 282 THR A N 1
ATOM 2030 C CA . THR A 1 282 ? -7.502 -3.562 11.925 1.00 98.44 282 THR A CA 1
ATOM 2031 C C . THR A 1 282 ? -6.479 -3.506 13.039 1.00 98.44 282 THR A C 1
ATOM 2033 O O . THR A 1 282 ? -6.840 -3.238 14.183 1.00 98.44 282 THR A O 1
ATOM 2036 N N . VAL A 1 283 ? -5.203 -3.701 12.707 1.00 98.56 283 VAL A N 1
ATOM 2037 C CA . VAL A 1 283 ? -4.096 -3.505 13.655 1.00 98.56 283 VAL A CA 1
ATOM 2038 C C . VAL A 1 283 ? -3.419 -2.169 13.381 1.00 98.56 283 VAL A C 1
ATOM 2040 O O . VAL A 1 283 ? -3.252 -1.788 12.227 1.00 98.56 283 VAL A O 1
ATOM 2043 N N . ALA A 1 284 ? -3.040 -1.448 14.431 1.00 98.06 284 ALA A N 1
ATOM 2044 C CA . ALA A 1 284 ? -2.387 -0.145 14.335 1.00 98.06 284 ALA A CA 1
ATOM 2045 C C . ALA A 1 284 ? -1.560 0.156 15.598 1.00 98.06 284 ALA A C 1
ATOM 2047 O O . ALA A 1 284 ? -1.655 -0.556 16.600 1.00 98.06 284 ALA A O 1
ATOM 2048 N N . GLY A 1 285 ? -0.745 1.211 15.567 1.00 97.56 285 GLY A N 1
ATOM 2049 C CA . GLY A 1 285 ? 0.048 1.651 16.716 1.00 97.56 285 GLY A CA 1
ATOM 2050 C C . GLY A 1 285 ? -0.644 2.727 17.557 1.00 97.56 285 GLY A C 1
ATOM 2051 O O . GLY A 1 285 ? -1.174 3.698 17.022 1.00 97.56 285 GLY A O 1
ATOM 2052 N N . ALA A 1 286 ? -0.587 2.593 18.882 1.00 97.25 286 ALA A N 1
ATOM 2053 C CA . ALA A 1 286 ? -0.908 3.644 19.846 1.00 97.25 286 ALA A CA 1
ATOM 2054 C C . ALA A 1 286 ? 0.384 4.121 20.523 1.00 97.25 286 ALA A C 1
ATOM 2056 O O . ALA A 1 286 ? 0.851 3.527 21.497 1.00 97.25 286 ALA A O 1
ATOM 2057 N N . TYR A 1 287 ? 0.985 5.180 19.984 1.00 95.88 287 TYR A N 1
ATOM 2058 C CA . TYR A 1 287 ? 2.298 5.661 20.413 1.00 95.88 287 TYR A CA 1
ATOM 2059 C C . TYR A 1 287 ? 2.204 6.724 21.510 1.00 95.88 287 TYR A C 1
ATOM 2061 O O . TYR A 1 287 ? 1.328 7.584 21.488 1.00 95.88 287 TYR A O 1
ATOM 2069 N N . ALA A 1 288 ? 3.141 6.695 22.460 1.00 93.88 288 ALA A N 1
ATOM 2070 C CA . ALA A 1 288 ? 3.199 7.668 23.555 1.00 93.88 288 ALA A CA 1
ATOM 2071 C C . ALA A 1 288 ? 3.834 9.019 23.157 1.00 93.88 288 ALA A C 1
ATOM 2073 O O . ALA A 1 288 ? 3.785 9.973 23.932 1.00 93.88 288 ALA A O 1
ATOM 2074 N N . GLY A 1 289 ? 4.448 9.110 21.974 1.00 89.19 289 GLY A N 1
ATOM 2075 C CA . GLY A 1 289 ? 5.059 10.329 21.448 1.00 89.19 289 GLY A CA 1
ATOM 2076 C C . GLY A 1 289 ? 5.445 10.188 19.976 1.00 89.19 289 GLY A C 1
ATOM 2077 O O . GLY A 1 289 ? 5.443 9.082 19.438 1.00 89.19 289 GLY A O 1
ATOM 2078 N N . GLU A 1 290 ? 5.815 11.303 19.345 1.00 85.62 290 GLU A N 1
ATOM 2079 C CA . GLU A 1 290 ? 6.038 11.411 17.889 1.00 85.62 290 GLU A CA 1
ATOM 2080 C C . GLU A 1 290 ? 7.102 10.450 17.340 1.00 85.62 290 GLU A C 1
ATOM 2082 O O . GLU A 1 290 ? 7.013 9.994 16.206 1.00 85.62 290 GLU A O 1
ATOM 2087 N N . GLN A 1 291 ? 8.098 10.103 18.158 1.00 86.94 291 GLN A N 1
ATOM 2088 C CA . GLN A 1 291 ? 9.163 9.175 17.767 1.00 86.94 291 GLN A CA 1
ATOM 2089 C C . GLN A 1 291 ? 8.699 7.709 17.719 1.00 86.94 291 GLN A C 1
ATOM 2091 O O . GLN A 1 291 ? 9.430 6.849 17.237 1.00 86.94 291 GLN A O 1
ATOM 2096 N N . GLY A 1 292 ? 7.516 7.388 18.258 1.00 91.25 292 GLY A N 1
ATOM 2097 C CA . GLY A 1 292 ? 6.958 6.035 18.202 1.00 91.25 292 GLY A CA 1
ATOM 2098 C C . GLY A 1 292 ? 7.775 4.960 18.931 1.00 91.25 292 GLY A C 1
ATOM 2099 O O . GLY A 1 292 ? 7.638 3.779 18.624 1.00 91.25 292 GLY A O 1
ATOM 2100 N N . LEU A 1 293 ? 8.644 5.342 19.878 1.00 94.75 293 LEU A N 1
ATOM 2101 C CA . LEU A 1 293 ? 9.565 4.406 20.544 1.00 94.75 293 LEU A CA 1
ATOM 2102 C C . LEU A 1 293 ? 8.902 3.577 21.648 1.00 94.75 293 LEU A C 1
ATOM 2104 O O . LEU A 1 293 ? 9.409 2.519 22.011 1.00 94.75 293 LEU A O 1
ATOM 2108 N N . THR A 1 294 ? 7.792 4.054 22.207 1.00 96.94 294 THR A N 1
ATOM 2109 C CA . THR A 1 294 ? 7.023 3.356 23.240 1.00 96.94 294 THR A CA 1
ATOM 2110 C C . THR A 1 294 ? 5.530 3.497 22.977 1.00 96.94 294 THR A C 1
ATOM 2112 O O . THR A 1 294 ? 5.082 4.449 22.330 1.00 96.94 294 THR A O 1
ATOM 2115 N N . GLY A 1 295 ? 4.749 2.547 23.485 1.00 97.44 295 GLY A N 1
ATOM 2116 C CA . GLY A 1 295 ? 3.298 2.545 23.334 1.00 97.44 295 GLY A CA 1
ATOM 2117 C C . GLY A 1 295 ? 2.736 1.132 23.345 1.00 97.44 295 GLY A C 1
ATOM 2118 O O . GLY A 1 295 ? 3.194 0.276 24.108 1.00 97.44 295 GLY A O 1
ATOM 2119 N N . SER A 1 296 ? 1.775 0.879 22.467 1.00 98.25 296 SER A N 1
ATOM 2120 C CA . SER A 1 296 ? 1.244 -0.454 22.205 1.00 98.25 296 SER A CA 1
ATOM 2121 C C . SER A 1 296 ? 0.895 -0.653 20.735 1.00 98.25 296 SER A C 1
ATOM 2123 O O . SER A 1 296 ? 0.638 0.296 19.996 1.00 98.25 296 SER A O 1
ATOM 2125 N N . ILE A 1 297 ? 0.894 -1.917 20.321 1.00 98.62 297 ILE A N 1
ATOM 2126 C CA . ILE A 1 297 ? 0.219 -2.367 19.110 1.00 98.62 297 ILE A CA 1
ATOM 2127 C C . ILE A 1 297 ? -1.191 -2.784 19.517 1.00 98.62 2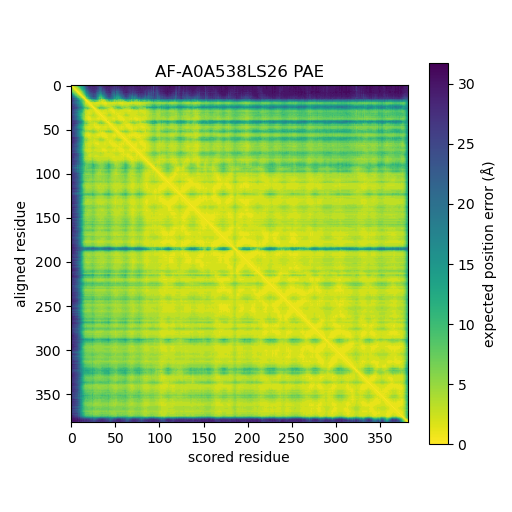97 ILE A C 1
ATOM 2129 O O . ILE A 1 297 ? -1.388 -3.519 20.488 1.00 98.62 297 ILE A O 1
ATOM 2133 N N . GLU A 1 298 ? -2.175 -2.287 18.787 1.00 98.69 298 GLU A N 1
ATOM 2134 C CA . GLU A 1 298 ? -3.591 -2.359 19.119 1.00 98.69 298 GLU A CA 1
ATOM 2135 C C . GLU A 1 298 ? -4.363 -2.979 17.964 1.00 98.69 298 GLU A C 1
ATOM 2137 O O . GLU A 1 298 ? -3.993 -2.817 16.806 1.00 98.69 298 GLU A O 1
ATOM 2142 N N . SER A 1 299 ? -5.447 -3.671 18.292 1.00 98.69 299 SER A N 1
ATOM 2143 C CA . SER A 1 299 ? -6.400 -4.229 17.345 1.00 98.69 299 SER A CA 1
ATOM 2144 C C . SER A 1 299 ? -7.773 -3.617 17.592 1.00 98.69 299 SER A C 1
ATOM 2146 O O . SER A 1 299 ? -8.231 -3.537 18.737 1.00 98.69 299 SER A O 1
ATOM 2148 N N . ILE A 1 300 ? -8.448 -3.206 16.525 1.00 98.56 300 ILE A N 1
ATOM 2149 C CA . ILE A 1 300 ? -9.866 -2.855 16.538 1.00 98.56 300 ILE A CA 1
ATOM 2150 C C . ILE A 1 300 ? -10.637 -3.832 15.657 1.00 98.56 300 ILE A C 1
ATOM 2152 O O . ILE A 1 300 ? -10.198 -4.171 14.561 1.00 98.56 300 ILE A O 1
ATOM 2156 N N . ARG A 1 301 ? -11.796 -4.285 16.134 1.00 98.44 301 ARG A N 1
ATOM 2157 C CA . ARG A 1 301 ? -12.629 -5.271 15.441 1.00 98.44 301 ARG A CA 1
ATOM 2158 C C . ARG A 1 301 ? -14.058 -4.776 15.278 1.00 98.44 301 ARG A C 1
ATOM 2160 O O . ARG A 1 301 ? -14.657 -4.327 16.253 1.00 98.44 301 ARG A O 1
ATOM 2167 N N . SER A 1 302 ? -14.606 -4.936 14.079 1.00 98.62 302 SER A N 1
ATOM 2168 C CA . SER A 1 302 ? -16.014 -4.712 13.749 1.00 98.62 302 SER A CA 1
ATOM 2169 C C . SER A 1 302 ? -16.650 -6.001 13.224 1.00 98.62 302 SER A C 1
ATOM 2171 O O . SER A 1 302 ? -16.070 -6.706 12.400 1.00 98.62 302 SER A O 1
ATOM 2173 N N . THR A 1 303 ? -17.859 -6.307 13.698 1.00 97.81 303 THR A N 1
ATOM 2174 C CA . THR A 1 303 ? -18.687 -7.435 13.219 1.00 97.81 303 THR A CA 1
ATOM 2175 C C . THR A 1 303 ? -19.981 -6.976 12.550 1.00 97.81 303 THR A C 1
ATOM 2177 O O . THR A 1 303 ? -20.842 -7.791 12.240 1.00 97.81 303 THR A O 1
ATOM 2180 N N . ASP A 1 304 ? -20.148 -5.668 12.371 1.00 97.69 304 ASP A N 1
ATOM 2181 C CA . ASP A 1 304 ? -21.340 -5.026 11.813 1.00 97.69 304 ASP A CA 1
ATOM 2182 C C . ASP A 1 304 ? -21.018 -4.226 10.543 1.00 97.69 304 ASP A C 1
ATOM 2184 O O . ASP A 1 304 ? -21.710 -3.273 10.186 1.00 97.69 304 ASP A O 1
ATOM 2188 N N . GLY A 1 305 ? -19.957 -4.636 9.845 1.00 96.94 305 GLY A N 1
ATOM 2189 C CA . GLY A 1 305 ? -19.573 -4.068 8.564 1.00 96.94 305 GLY A CA 1
ATOM 2190 C C . GLY A 1 305 ? -19.002 -2.657 8.683 1.00 96.94 305 GLY A C 1
ATOM 2191 O O . GLY A 1 305 ? -19.254 -1.843 7.799 1.00 96.94 305 GLY A O 1
ATOM 2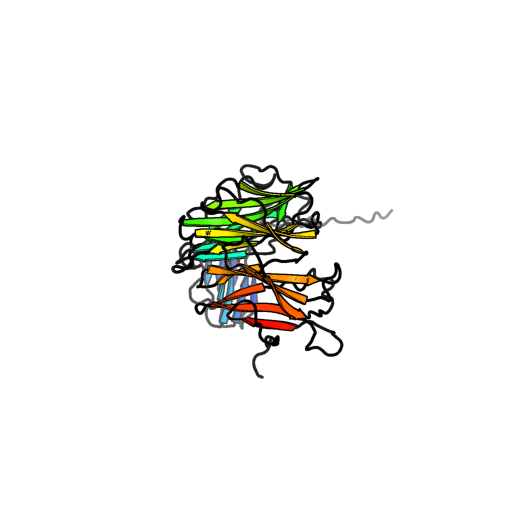192 N N . GLY A 1 306 ? -18.243 -2.373 9.743 1.00 97.62 306 GLY A N 1
ATOM 2193 C CA . GLY A 1 306 ? -17.545 -1.102 9.958 1.00 97.62 306 GLY A CA 1
ATOM 2194 C C . GLY A 1 306 ? -18.364 -0.030 10.682 1.00 97.62 306 GLY A C 1
ATOM 2195 O O . GLY A 1 306 ? -17.938 1.121 10.722 1.00 97.62 306 GLY A O 1
ATOM 2196 N N . ALA A 1 307 ? -19.527 -0.371 11.249 1.00 97.38 307 ALA A N 1
ATOM 2197 C CA . ALA A 1 307 ? -20.387 0.602 11.923 1.00 97.38 307 ALA A CA 1
ATOM 2198 C C . ALA A 1 307 ? -19.988 0.836 13.389 1.00 97.38 307 ALA A C 1
ATOM 2200 O O . ALA A 1 307 ? -20.074 1.963 13.879 1.00 97.38 307 ALA A O 1
ATOM 2201 N N . THR A 1 308 ? -19.527 -0.201 14.092 1.00 98.31 308 THR A N 1
ATOM 2202 C CA . THR A 1 308 ? -18.980 -0.096 15.449 1.00 98.31 308 THR A CA 1
ATOM 2203 C C . THR A 1 308 ? -17.714 -0.929 15.605 1.00 98.31 308 THR A C 1
ATOM 2205 O O . THR A 1 308 ? -17.496 -1.906 14.888 1.00 98.31 308 THR A O 1
ATOM 2208 N N . PHE A 1 309 ? -16.861 -0.528 16.552 1.00 98.62 309 PHE A N 1
ATOM 2209 C CA . PHE A 1 309 ? -15.568 -1.159 16.787 1.00 98.62 309 PHE A CA 1
ATOM 2210 C C . PHE A 1 309 ? -15.328 -1.407 18.275 1.00 98.62 309 PHE A C 1
ATOM 2212 O O . PHE A 1 309 ? -15.590 -0.552 19.123 1.00 98.62 309 PHE A O 1
ATOM 2219 N N . ALA A 1 310 ? -14.771 -2.574 18.581 1.00 98.38 310 ALA A N 1
ATOM 2220 C CA . ALA A 1 310 ? -14.212 -2.895 19.886 1.00 98.38 310 ALA A CA 1
ATOM 2221 C C . ALA A 1 310 ? -12.683 -2.904 19.799 1.00 98.38 310 ALA A C 1
ATOM 2223 O O . ALA A 1 310 ? -12.123 -3.490 18.874 1.00 98.38 310 ALA A O 1
ATOM 2224 N N . ARG A 1 311 ? -12.011 -2.271 20.766 1.00 98.12 311 ARG A N 1
ATOM 2225 C CA . ARG A 1 311 ? -10.546 -2.175 20.833 1.00 98.12 311 ARG A CA 1
ATOM 2226 C C . ARG A 1 311 ? -9.957 -3.182 21.822 1.00 98.12 311 ARG A C 1
ATOM 2228 O O . ARG A 1 311 ? -10.514 -3.394 22.896 1.00 98.12 311 ARG A O 1
ATOM 2235 N N . SER A 1 312 ? -8.811 -3.756 21.470 1.00 98.25 312 SER A N 1
ATOM 2236 C CA . SER A 1 312 ? -8.014 -4.677 22.286 1.00 98.25 312 SER A CA 1
ATOM 2237 C C . SER A 1 312 ? -6.517 -4.447 22.056 1.00 98.25 312 SER A C 1
ATOM 2239 O O . SER A 1 312 ? -6.109 -3.997 20.987 1.00 98.25 312 SER A O 1
ATOM 2241 N N . THR A 1 313 ? -5.683 -4.766 23.044 1.00 98.56 313 THR A N 1
ATOM 2242 C CA . THR A 1 313 ? -4.224 -4.644 22.915 1.00 98.56 313 THR A CA 1
ATOM 2243 C C . THR A 1 313 ? -3.634 -5.934 22.352 1.00 98.56 313 THR A C 1
ATOM 2245 O O . THR A 1 313 ? -3.844 -7.007 22.914 1.00 98.56 313 THR A O 1
ATOM 2248 N N . VAL A 1 314 ? -2.839 -5.821 21.286 1.00 98.69 314 VAL A N 1
ATOM 2249 C CA . VAL A 1 314 ? -2.030 -6.928 20.749 1.00 98.69 314 VAL A CA 1
ATOM 2250 C C . VAL A 1 314 ? -0.818 -7.152 21.649 1.00 98.69 314 VAL A C 1
ATOM 2252 O O . VAL A 1 314 ? -0.565 -8.262 22.112 1.00 98.69 314 VAL A O 1
ATOM 2255 N N . ALA A 1 315 ? -0.065 -6.081 21.921 1.00 98.56 315 ALA A N 1
ATOM 2256 C CA . ALA A 1 315 ? 1.087 -6.097 22.816 1.00 98.56 315 ALA A CA 1
ATOM 2257 C C . ALA A 1 315 ? 1.508 -4.677 23.220 1.00 98.56 315 ALA A C 1
ATOM 2259 O O . ALA A 1 315 ? 1.301 -3.725 22.471 1.00 98.56 315 ALA A O 1
ATOM 2260 N N . SER A 1 316 ? 2.197 -4.535 24.356 1.00 98.12 316 SER A N 1
ATOM 2261 C CA . SER A 1 316 ? 3.015 -3.340 24.599 1.00 98.12 316 SER A CA 1
ATOM 2262 C C . SER A 1 316 ? 4.145 -3.247 23.572 1.00 98.12 316 SER A C 1
ATOM 2264 O O . SER A 1 316 ? 4.600 -4.273 23.062 1.00 98.12 316 SER A O 1
ATOM 2266 N N . LEU A 1 317 ? 4.607 -2.032 23.292 1.00 97.56 317 LEU A N 1
ATOM 2267 C CA . LEU A 1 317 ? 5.678 -1.739 22.348 1.00 97.56 317 LEU A CA 1
ATOM 2268 C C . LEU A 1 317 ? 6.813 -0.988 23.045 1.00 97.56 317 LEU A C 1
ATOM 2270 O O . LEU A 1 317 ? 6.583 0.035 23.695 1.00 97.56 317 LEU A O 1
ATOM 2274 N N . THR A 1 318 ? 8.034 -1.454 22.792 1.00 96.69 318 THR A N 1
ATOM 2275 C CA . THR A 1 318 ? 9.265 -0.693 23.009 1.00 96.69 318 THR A CA 1
ATOM 2276 C C . THR A 1 318 ? 10.186 -0.922 21.813 1.00 96.69 318 THR A C 1
ATOM 2278 O O . THR A 1 318 ? 10.456 -2.067 21.452 1.00 96.69 318 THR A O 1
ATOM 2281 N N . SER A 1 319 ? 10.682 0.151 21.207 1.00 95.81 319 SER A N 1
ATOM 2282 C CA . SER A 1 319 ? 11.570 0.120 20.045 1.00 95.81 319 SER A CA 1
ATOM 2283 C C . SER A 1 319 ? 12.834 0.926 20.320 1.00 95.81 319 SER A C 1
ATOM 2285 O O . SER A 1 319 ? 12.793 1.991 20.937 1.00 95.81 319 SER A O 1
ATOM 2287 N N . ALA A 1 320 ? 13.963 0.433 19.816 1.00 95.12 320 ALA A N 1
ATOM 2288 C CA . ALA A 1 320 ? 15.180 1.217 19.684 1.00 95.12 320 ALA A CA 1
ATOM 2289 C C . ALA A 1 320 ? 14.976 2.289 18.603 1.00 95.12 320 ALA A C 1
ATOM 2291 O O . ALA A 1 320 ? 14.183 2.098 17.674 1.00 95.12 320 ALA A O 1
ATOM 2292 N N . ASN A 1 321 ? 15.695 3.405 18.720 1.00 92.06 321 ASN A N 1
ATOM 2293 C CA . ASN A 1 321 ? 15.696 4.446 17.697 1.00 92.06 321 ASN A CA 1
ATOM 2294 C C . ASN A 1 321 ? 16.385 3.923 16.416 1.00 92.06 321 ASN A C 1
ATOM 2296 O O . ASN A 1 321 ? 17.435 3.286 16.501 1.00 92.0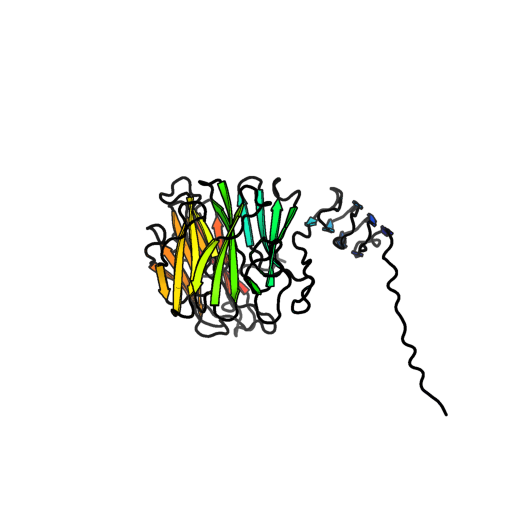6 321 ASN A O 1
ATOM 2300 N N . ASN A 1 322 ? 15.782 4.183 15.253 1.00 88.19 322 ASN A N 1
ATOM 2301 C CA . ASN A 1 322 ? 16.271 3.768 13.936 1.00 88.19 322 ASN A CA 1
ATOM 2302 C C . ASN A 1 322 ? 17.047 4.874 13.193 1.00 88.19 322 ASN A C 1
ATOM 2304 O O . ASN A 1 322 ? 17.400 4.688 12.029 1.00 88.19 322 ASN A O 1
ATOM 2308 N N . ASP A 1 323 ? 17.329 6.008 13.841 1.00 86.75 323 ASP A N 1
ATOM 2309 C CA . ASP A 1 323 ? 18.070 7.122 13.250 1.00 86.75 323 ASP A CA 1
ATOM 2310 C C . ASP A 1 323 ? 19.385 6.673 12.579 1.00 86.75 323 ASP A C 1
ATOM 2312 O O . ASP A 1 323 ? 20.147 5.886 13.151 1.00 86.75 323 ASP A O 1
ATOM 2316 N N . PRO A 1 324 ? 19.698 7.193 11.374 1.00 89.06 324 PRO A N 1
ATOM 2317 C CA . PRO A 1 324 ? 18.978 8.244 10.643 1.00 89.06 324 PRO A CA 1
ATOM 2318 C C . PRO A 1 324 ? 17.844 7.727 9.732 1.00 89.06 324 PRO A C 1
ATOM 2320 O O . PRO A 1 324 ? 17.326 8.485 8.911 1.00 89.06 324 PRO A O 1
ATOM 2323 N N . MET A 1 325 ? 17.477 6.444 9.797 1.00 86.25 325 MET A N 1
ATOM 2324 C CA . MET A 1 325 ? 16.404 5.893 8.967 1.00 86.25 325 MET A CA 1
ATOM 2325 C C . MET A 1 325 ? 15.029 6.263 9.530 1.00 86.25 325 MET A C 1
ATOM 2327 O O . MET A 1 325 ? 14.716 5.980 10.686 1.00 86.25 325 MET A O 1
ATOM 2331 N N . ARG A 1 326 ? 14.154 6.811 8.677 1.00 83.00 326 ARG A N 1
ATOM 2332 C CA . ARG A 1 326 ? 12.733 6.992 9.005 1.00 83.00 326 ARG A CA 1
ATOM 2333 C C . ARG A 1 326 ? 12.038 5.629 9.043 1.00 83.00 326 ARG A C 1
ATOM 2335 O O . ARG A 1 326 ? 11.538 5.160 8.025 1.00 83.00 326 ARG A O 1
ATOM 2342 N N . ALA A 1 327 ? 12.006 5.009 10.217 1.00 86.00 327 ALA A N 1
ATOM 2343 C CA . ALA A 1 327 ? 11.358 3.723 10.445 1.00 86.00 327 ALA A CA 1
ATOM 2344 C C . ALA A 1 327 ? 10.640 3.729 11.800 1.00 86.00 327 ALA A C 1
ATOM 2346 O O . ALA A 1 327 ? 11.177 3.267 12.807 1.00 86.00 327 ALA A O 1
ATOM 2347 N N . LEU A 1 328 ? 9.423 4.276 11.830 1.00 89.06 328 LEU A N 1
ATOM 2348 C CA . LEU A 1 328 ? 8.525 4.069 12.965 1.00 89.06 328 LEU A CA 1
ATOM 2349 C C . LEU A 1 328 ? 8.082 2.603 12.966 1.00 89.06 328 LEU A C 1
ATOM 2351 O O . LEU A 1 328 ? 7.906 2.009 11.901 1.00 89.06 328 LEU A O 1
ATOM 2355 N N . SER A 1 329 ? 7.884 2.024 14.150 1.00 92.69 329 SER A N 1
ATOM 2356 C CA . SER A 1 329 ? 7.450 0.630 14.285 1.00 92.69 329 SER A CA 1
ATOM 2357 C C . SER A 1 329 ? 5.949 0.472 14.014 1.00 92.69 329 SER A C 1
ATOM 2359 O O . SER A 1 329 ? 5.167 0.145 14.910 1.00 92.69 329 SER A O 1
ATOM 2361 N N . LEU A 1 330 ? 5.538 0.784 12.783 1.00 93.25 330 LEU A N 1
ATOM 2362 C CA . LEU A 1 330 ? 4.186 0.546 12.286 1.00 93.25 330 LEU A CA 1
ATOM 2363 C C . LEU A 1 330 ? 3.989 -0.961 12.070 1.00 93.25 330 LEU A C 1
ATOM 2365 O O . LEU A 1 330 ? 4.916 -1.632 11.601 1.00 93.25 330 LEU A O 1
ATOM 2369 N N . PRO A 1 331 ? 2.812 -1.512 12.406 1.00 96.00 331 PRO A N 1
ATOM 2370 C CA . PRO A 1 331 ? 2.547 -2.916 12.164 1.00 96.00 331 PRO A CA 1
ATOM 2371 C C . PRO A 1 331 ? 2.371 -3.205 10.667 1.00 96.00 331 PRO A C 1
ATOM 2373 O O . PRO A 1 331 ? 1.984 -2.346 9.874 1.00 96.00 331 PRO A O 1
ATOM 2376 N N . SER A 1 332 ? 2.605 -4.461 10.304 1.00 95.62 332 SER A N 1
ATOM 2377 C CA . SER A 1 332 ? 2.135 -5.093 9.072 1.00 95.62 332 SER A CA 1
ATOM 2378 C C . SER A 1 332 ? 1.285 -6.300 9.450 1.00 95.62 332 SER A C 1
ATOM 2380 O O . SER A 1 332 ? 1.624 -7.008 10.405 1.00 95.62 332 SER A O 1
ATOM 2382 N N . VAL A 1 333 ? 0.184 -6.527 8.732 1.00 97.00 333 VAL A N 1
ATOM 2383 C CA . VAL A 1 333 ? -0.741 -7.628 9.013 1.00 97.00 333 VAL A CA 1
ATOM 2384 C C . VAL A 1 333 ? -1.074 -8.382 7.741 1.00 97.00 333 VAL A C 1
ATOM 2386 O O . VAL A 1 333 ? -1.327 -7.776 6.706 1.00 97.00 333 VAL A O 1
ATOM 2389 N N . ALA A 1 334 ? -1.132 -9.703 7.849 1.00 95.19 334 ALA A N 1
ATOM 2390 C CA . ALA A 1 334 ? -1.694 -10.573 6.827 1.00 95.19 334 ALA A CA 1
ATOM 2391 C C . ALA A 1 334 ? -2.613 -11.619 7.465 1.00 95.19 334 ALA A C 1
ATOM 2393 O O . ALA A 1 334 ? -2.503 -11.911 8.660 1.00 95.19 334 ALA A O 1
ATOM 2394 N N . VAL A 1 335 ? -3.497 -12.198 6.656 1.00 95.31 335 VAL A N 1
ATOM 2395 C CA . VAL A 1 335 ? -4.374 -13.308 7.036 1.00 95.31 335 VAL A CA 1
ATOM 2396 C C . VAL A 1 335 ? -4.065 -14.531 6.171 1.00 95.31 335 VAL A C 1
ATOM 2398 O O . VAL A 1 335 ? -3.896 -14.411 4.956 1.00 95.31 335 VAL A O 1
ATOM 2401 N N . ASP A 1 336 ? -3.948 -15.710 6.781 1.00 94.00 336 ASP A N 1
ATOM 2402 C CA . ASP A 1 336 ? -3.802 -16.962 6.032 1.00 94.00 336 ASP A CA 1
ATOM 2403 C C . ASP A 1 336 ? -5.154 -17.512 5.538 1.00 94.00 336 ASP A C 1
ATOM 2405 O O . ASP A 1 336 ? -6.229 -17.014 5.872 1.00 94.00 336 ASP A O 1
ATOM 2409 N N . GLY A 1 337 ? -5.118 -18.586 4.743 1.00 88.62 337 GLY A N 1
ATOM 2410 C CA . GLY A 1 337 ? -6.332 -19.207 4.200 1.00 88.62 337 GLY A CA 1
ATOM 2411 C C . GLY A 1 337 ? -7.267 -19.835 5.245 1.00 88.62 337 GLY A C 1
ATOM 2412 O O . GLY A 1 337 ? -8.399 -20.171 4.904 1.00 88.62 337 GLY A O 1
ATOM 2413 N N . ALA A 1 338 ? -6.819 -20.008 6.492 1.00 91.31 338 ALA A N 1
ATOM 2414 C CA . ALA A 1 338 ? -7.645 -20.480 7.602 1.00 91.31 338 ALA A CA 1
ATOM 2415 C C . ALA A 1 338 ? -8.267 -19.324 8.410 1.00 91.31 338 ALA A C 1
ATOM 2417 O O . ALA A 1 338 ? -9.086 -19.580 9.292 1.00 91.31 338 ALA A O 1
ATOM 2418 N N . GLY A 1 339 ? -7.911 -18.070 8.110 1.00 93.81 339 GLY A N 1
ATOM 2419 C CA . GLY A 1 339 ? -8.346 -16.897 8.864 1.00 93.81 339 GLY A CA 1
ATOM 2420 C C . GLY A 1 339 ? -7.434 -16.538 10.039 1.00 93.81 339 GLY A C 1
ATOM 2421 O O . GLY A 1 339 ? -7.828 -15.735 10.879 1.00 93.81 339 GLY A O 1
ATOM 2422 N N . THR A 1 340 ? -6.230 -17.111 10.128 1.00 97.81 340 THR A N 1
ATOM 2423 C CA . THR A 1 340 ? -5.256 -16.722 11.155 1.00 97.81 340 THR A CA 1
ATOM 2424 C C . THR A 1 340 ? -4.588 -15.417 10.750 1.00 97.81 340 THR A C 1
ATOM 2426 O O . THR A 1 340 ? -3.982 -15.318 9.684 1.00 97.81 340 THR A O 1
ATOM 2429 N N . LEU A 1 341 ? -4.674 -14.421 11.621 1.00 98.50 341 LEU A N 1
ATOM 2430 C CA . LEU A 1 341 ? -3.985 -13.145 11.512 1.00 98.50 341 LEU A CA 1
ATOM 2431 C C . LEU A 1 341 ? -2.538 -13.287 11.978 1.00 98.50 341 LEU A C 1
ATOM 2433 O O . LEU A 1 341 ? -2.267 -13.893 13.016 1.00 98.50 341 LEU A O 1
ATOM 2437 N N . PHE A 1 342 ? -1.631 -12.641 11.256 1.00 98.38 342 PHE A N 1
ATOM 2438 C CA . PHE A 1 342 ? -0.224 -12.486 11.599 1.00 98.38 342 PHE A CA 1
ATOM 2439 C C . PHE A 1 342 ? 0.091 -10.996 11.619 1.00 98.38 342 PHE A C 1
ATOM 2441 O O . PHE A 1 342 ? 0.153 -10.373 10.564 1.00 98.38 342 PHE A O 1
ATOM 2448 N N . ALA A 1 343 ? 0.285 -10.428 12.806 1.00 98.44 343 ALA A N 1
ATOM 2449 C CA . ALA A 1 343 ? 0.745 -9.056 12.978 1.00 98.44 343 ALA A CA 1
ATOM 2450 C C . ALA A 1 343 ? 2.249 -9.054 13.254 1.00 98.44 343 ALA A C 1
ATOM 2452 O O . ALA A 1 343 ? 2.716 -9.784 14.129 1.00 98.44 343 ALA A O 1
ATOM 2453 N N . SER A 1 344 ? 3.002 -8.221 12.541 1.00 97.88 344 SER A N 1
ATOM 2454 C CA . SER A 1 344 ? 4.447 -8.068 12.716 1.00 97.88 344 SER A CA 1
ATOM 2455 C C . SER A 1 344 ? 4.855 -6.608 12.850 1.00 97.88 344 SER A C 1
ATOM 2457 O O . SER A 1 344 ? 4.217 -5.733 12.272 1.00 97.88 344 SER A O 1
ATOM 2459 N N . TRP A 1 345 ? 5.888 -6.342 13.646 1.00 97.06 345 TRP A N 1
ATOM 2460 C CA . TRP A 1 345 ? 6.428 -4.998 13.878 1.00 97.06 345 TRP A CA 1
ATOM 2461 C C . TRP A 1 345 ? 7.874 -5.074 14.391 1.00 97.06 345 TRP A C 1
ATOM 2463 O O . TRP A 1 345 ? 8.380 -6.156 14.704 1.00 97.06 345 TRP A O 1
ATOM 2473 N N . ALA A 1 346 ? 8.551 -3.926 14.468 1.00 95.56 346 ALA A N 1
ATOM 2474 C CA . ALA A 1 346 ? 9.898 -3.813 15.022 1.00 95.56 346 ALA A CA 1
ATOM 2475 C C . ALA A 1 346 ? 9.860 -3.609 16.547 1.00 95.56 346 ALA A C 1
ATOM 2477 O O . ALA A 1 346 ? 9.148 -2.747 17.060 1.00 95.56 346 ALA A O 1
ATOM 2478 N N . ASP A 1 347 ? 10.629 -4.383 17.300 1.00 95.94 347 ASP A N 1
ATOM 2479 C CA . ASP A 1 347 ? 10.572 -4.349 18.759 1.00 95.94 347 ASP A CA 1
ATOM 2480 C C . ASP A 1 347 ? 11.914 -4.742 19.379 1.00 95.94 347 ASP A C 1
ATOM 2482 O O . ASP A 1 347 ? 12.581 -5.671 18.922 1.00 95.94 347 ASP A O 1
ATOM 2486 N N . CYS A 1 348 ? 12.319 -4.052 20.441 1.00 96.75 348 CYS A N 1
ATOM 2487 C CA . CYS A 1 348 ? 13.594 -4.293 21.107 1.00 96.75 348 CYS A CA 1
ATOM 2488 C C . CYS A 1 348 ? 13.472 -5.140 22.383 1.00 96.75 348 CYS A C 1
ATOM 2490 O O . CYS A 1 348 ? 14.474 -5.344 23.068 1.00 96.75 348 CYS A O 1
ATOM 2492 N N . ARG A 1 349 ? 12.284 -5.669 22.728 1.00 95.94 349 ARG A N 1
ATOM 2493 C CA . ARG A 1 349 ? 12.035 -6.426 23.976 1.00 95.94 349 ARG A CA 1
ATOM 2494 C C . ARG A 1 349 ? 12.977 -7.607 24.205 1.00 95.94 349 ARG A C 1
ATOM 2496 O O . ARG A 1 349 ? 13.212 -7.993 25.346 1.00 95.94 349 ARG A O 1
ATOM 2503 N N . PHE A 1 350 ? 13.499 -8.196 23.130 1.00 94.81 350 PHE A N 1
ATOM 2504 C CA . PHE A 1 350 ? 14.414 -9.339 23.179 1.00 94.81 350 PHE A CA 1
ATOM 2505 C C . PHE A 1 350 ? 15.892 -8.928 23.182 1.00 94.81 350 PHE A C 1
ATOM 2507 O O . PHE A 1 350 ? 16.774 -9.787 23.237 1.00 94.81 350 PHE A O 1
ATOM 2514 N N . ARG A 1 351 ? 16.182 -7.623 23.136 1.00 95.19 351 ARG A N 1
ATOM 2515 C CA . ARG A 1 351 ? 17.533 -7.063 23.132 1.00 95.19 351 ARG A CA 1
ATOM 2516 C C . ARG A 1 351 ? 17.829 -6.396 24.476 1.00 95.19 351 ARG A C 1
ATOM 2518 O O . ARG A 1 351 ? 17.182 -5.406 24.822 1.00 95.19 351 ARG A O 1
ATOM 2525 N N . PRO A 1 352 ? 18.816 -6.896 25.246 1.00 94.75 352 PRO A N 1
ATOM 2526 C CA . PRO A 1 352 ? 19.224 -6.263 26.496 1.00 94.75 352 PRO A CA 1
ATOM 2527 C C . PRO A 1 352 ? 19.529 -4.776 26.296 1.00 94.75 352 PRO A C 1
ATOM 2529 O O . PRO A 1 352 ? 20.300 -4.414 25.409 1.00 94.75 352 PRO A O 1
ATOM 2532 N N . GLY A 1 353 ? 18.908 -3.916 27.107 1.00 95.38 353 GLY A N 1
ATOM 2533 C CA . GLY A 1 353 ? 19.092 -2.465 27.026 1.00 95.38 353 GLY A CA 1
ATOM 2534 C C . GLY A 1 353 ? 18.496 -1.796 25.783 1.00 95.38 353 GLY A C 1
ATOM 2535 O O . GLY A 1 353 ? 18.810 -0.637 25.546 1.00 95.38 353 GLY A O 1
ATOM 2536 N N . CYS A 1 354 ? 17.656 -2.490 25.003 1.00 96.44 354 CYS A N 1
ATOM 2537 C CA . CYS A 1 354 ? 17.011 -1.944 23.804 1.00 96.44 354 CYS A CA 1
ATOM 2538 C C . CYS A 1 354 ? 18.018 -1.357 22.789 1.00 96.44 354 CYS A C 1
ATOM 2540 O O . CYS A 1 354 ? 17.816 -0.286 22.228 1.00 96.44 354 CYS A O 1
ATOM 2542 N N . THR A 1 355 ? 19.149 -2.041 22.573 1.00 94.44 355 THR A N 1
ATOM 2543 C CA . THR A 1 355 ? 20.236 -1.543 21.706 1.00 94.44 355 THR A CA 1
ATOM 2544 C C . THR A 1 355 ? 19.995 -1.738 20.209 1.00 94.44 355 THR A C 1
ATOM 2546 O O . THR A 1 355 ? 20.705 -1.153 19.397 1.00 94.44 355 THR A O 1
ATOM 2549 N N . ALA A 1 356 ? 19.026 -2.572 19.838 1.00 93.19 356 ALA A N 1
ATOM 2550 C CA . ALA A 1 356 ? 18.618 -2.830 18.463 1.00 93.19 356 ALA A CA 1
ATOM 2551 C C . ALA A 1 356 ? 17.173 -3.345 18.437 1.00 93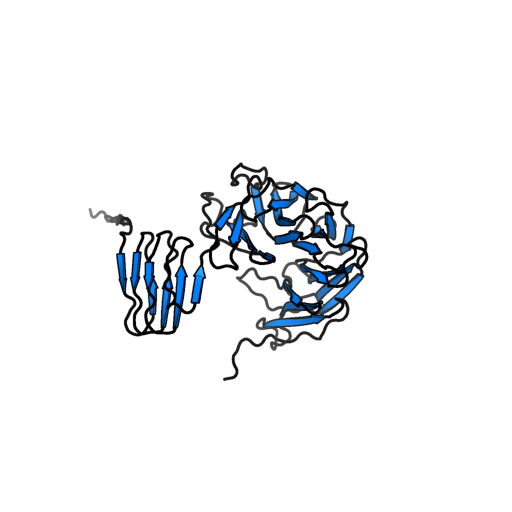.19 356 ALA A C 1
ATOM 2553 O O . ALA A 1 356 ? 16.662 -3.814 19.457 1.00 93.19 356 ALA A O 1
ATOM 2554 N N . ASN A 1 357 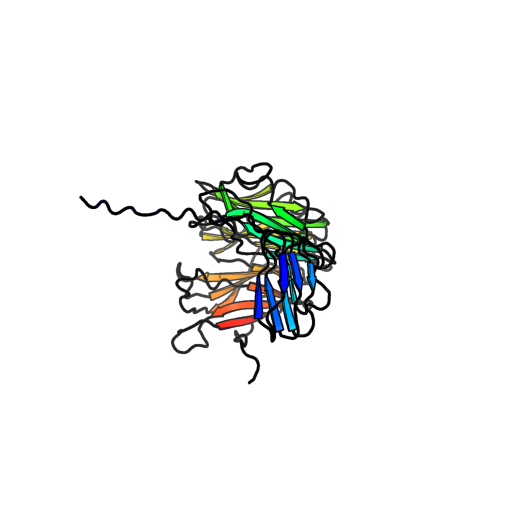? 16.549 -3.303 17.262 1.00 94.25 357 ASN A N 1
ATOM 2555 C CA . ASN A 1 357 ? 15.231 -3.881 17.023 1.00 94.25 357 ASN A CA 1
ATOM 2556 C C . ASN A 1 357 ? 15.342 -5.283 16.412 1.00 94.25 357 ASN A C 1
ATOM 2558 O O . ASN A 1 357 ? 16.227 -5.559 15.602 1.00 94.25 357 ASN A O 1
ATOM 2562 N N . ASP A 1 358 ? 14.419 -6.159 16.790 1.00 94.62 358 ASP A N 1
ATOM 2563 C CA . ASP A 1 358 ? 14.088 -7.376 16.059 1.00 94.62 358 ASP A CA 1
ATOM 2564 C C . ASP A 1 358 ? 12.748 -7.196 15.346 1.00 94.62 358 ASP A C 1
ATOM 2566 O O . ASP A 1 358 ? 11.922 -6.393 15.773 1.00 94.62 358 ASP A O 1
ATOM 2570 N N . ILE A 1 359 ? 12.496 -7.987 14.303 1.00 95.44 359 ILE A N 1
ATOM 2571 C CA . ILE A 1 359 ? 11.123 -8.186 13.837 1.00 95.44 359 ILE A CA 1
ATOM 2572 C C . ILE A 1 359 ? 10.467 -9.213 14.752 1.00 95.44 359 ILE A C 1
ATOM 2574 O O . ILE A 1 359 ? 11.025 -10.288 14.998 1.00 95.44 359 ILE A O 1
ATOM 2578 N N . VAL A 1 360 ? 9.290 -8.880 15.267 1.00 97.44 360 VAL A N 1
ATOM 2579 C CA . VAL A 1 360 ? 8.465 -9.785 16.067 1.00 97.44 360 VAL A CA 1
ATOM 2580 C C . VAL A 1 360 ? 7.151 -10.070 15.355 1.00 97.44 360 VAL A C 1
ATOM 2582 O O . VAL A 1 360 ? 6.721 -9.292 14.509 1.00 97.44 360 VAL A O 1
ATOM 2585 N N . VAL A 1 361 ? 6.525 -11.190 15.701 1.00 98.25 361 VAL A N 1
ATOM 2586 C CA . VAL A 1 361 ? 5.216 -11.605 15.199 1.00 98.25 361 VAL A CA 1
ATOM 2587 C C . VAL A 1 361 ? 4.298 -11.993 16.356 1.00 98.25 361 VAL A C 1
ATOM 2589 O O . VAL A 1 361 ? 4.732 -12.618 17.326 1.00 98.25 361 VAL A O 1
ATOM 2592 N N . SER A 1 362 ? 3.024 -11.637 16.251 1.00 98.69 362 SER A N 1
ATOM 2593 C CA . SER A 1 362 ? 1.932 -12.123 17.091 1.00 98.69 362 SER A CA 1
ATOM 2594 C C . SER A 1 362 ? 0.792 -12.611 16.202 1.00 98.69 362 SER A C 1
ATOM 2596 O O . SER A 1 362 ? 0.591 -12.100 15.101 1.00 98.69 362 SER A O 1
ATOM 2598 N N . THR A 1 363 ? 0.071 -13.626 16.666 1.00 98.62 363 THR A N 1
ATOM 2599 C CA . THR A 1 363 ? -0.987 -14.286 15.896 1.00 98.62 363 THR A CA 1
ATOM 2600 C C . THR A 1 363 ? -2.316 -14.253 16.625 1.00 98.62 363 THR A C 1
ATOM 2602 O O . THR A 1 363 ? -2.351 -14.224 17.857 1.00 98.62 363 THR A O 1
ATOM 2605 N N . SER A 1 364 ? -3.406 -14.268 15.866 1.00 98.69 364 SER A N 1
ATOM 2606 C CA . SER A 1 364 ? -4.769 -14.314 16.395 1.00 98.69 364 SER A CA 1
ATOM 2607 C C . SER A 1 364 ? -5.706 -14.997 15.404 1.00 98.69 364 SER A C 1
ATOM 2609 O O . SER A 1 364 ? -5.490 -14.925 14.200 1.00 98.69 364 SER A O 1
ATOM 2611 N N . THR A 1 365 ? -6.753 -15.655 15.892 1.00 97.38 365 THR A N 1
ATOM 2612 C CA . THR A 1 365 ? -7.818 -16.234 15.052 1.00 97.38 365 THR A CA 1
ATOM 2613 C C . THR A 1 365 ? -9.125 -15.448 15.125 1.00 97.38 365 THR A C 1
ATOM 2615 O O . THR A 1 365 ? -10.041 -15.712 14.355 1.00 97.38 365 THR A O 1
ATOM 2618 N N . ASP A 1 366 ? -9.232 -14.496 16.055 1.00 96.12 366 ASP A N 1
ATOM 2619 C CA . ASP A 1 366 ? -10.438 -13.700 16.296 1.00 96.12 366 ASP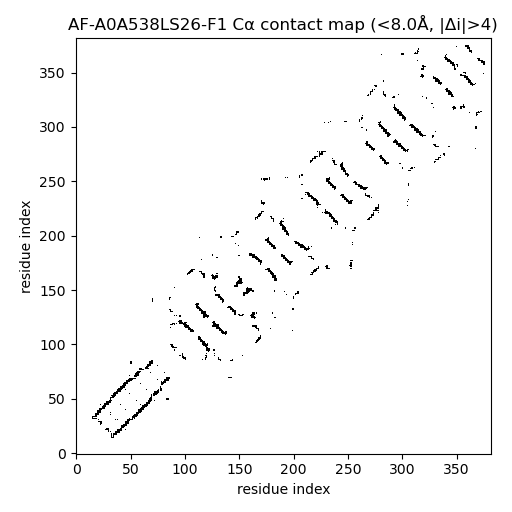 A CA 1
ATOM 2620 C C . ASP A 1 366 ? -10.184 -12.187 16.204 1.00 96.12 366 ASP A C 1
ATOM 2622 O O . ASP A 1 366 ? -11.134 -11.409 16.199 1.00 96.12 366 ASP A O 1
ATOM 2626 N N . GLY A 1 367 ? -8.921 -11.755 16.127 1.00 97.56 367 GLY A N 1
ATOM 2627 C CA . GLY A 1 367 ? -8.512 -10.352 16.149 1.00 97.56 367 GLY A CA 1
ATOM 2628 C C . GLY A 1 367 ? -8.607 -9.687 17.524 1.00 97.56 367 GLY A C 1
ATOM 2629 O O . GLY A 1 367 ? -8.360 -8.487 17.627 1.00 97.56 367 GLY A O 1
ATOM 2630 N N . VAL A 1 368 ? -8.943 -10.431 18.579 1.00 98.00 368 VAL A N 1
ATOM 2631 C CA . VAL A 1 368 ? -9.143 -9.931 19.950 1.00 98.00 368 VAL A CA 1
ATOM 2632 C C . VAL A 1 368 ? -8.114 -10.531 20.900 1.00 98.00 368 VAL A C 1
ATOM 2634 O O . VAL A 1 368 ? -7.475 -9.812 21.668 1.00 98.00 368 VAL A O 1
ATOM 2637 N N . THR A 1 369 ? -7.931 -11.847 20.843 1.00 98.25 369 THR A N 1
ATOM 2638 C CA . THR A 1 369 ? -6.963 -12.576 21.658 1.00 98.25 369 THR A CA 1
ATOM 2639 C C . THR A 1 369 ? -5.717 -12.832 20.826 1.00 98.25 369 THR A C 1
ATOM 2641 O O . THR A 1 369 ? -5.772 -13.513 19.801 1.00 98.25 369 THR A O 1
ATOM 2644 N N . TRP A 1 370 ? -4.585 -12.297 21.276 1.00 98.69 370 TRP A N 1
ATOM 2645 C CA . TRP A 1 370 ? -3.316 -12.356 20.556 1.00 98.69 370 TRP A CA 1
ATOM 2646 C C . TRP A 1 370 ? -2.284 -13.190 21.310 1.00 98.69 370 TRP A C 1
ATOM 2648 O O . TRP A 1 370 ? -2.209 -13.165 22.542 1.00 98.69 370 TRP A O 1
ATOM 2658 N N . SER A 1 371 ? -1.468 -13.941 20.572 1.00 98.75 371 SER A N 1
ATOM 2659 C CA . SER A 1 371 ? -0.346 -14.674 21.153 1.00 98.75 371 SER A CA 1
ATOM 2660 C C . SER A 1 371 ? 0.707 -13.707 21.701 1.00 98.75 371 SER A C 1
ATOM 2662 O O . SER A 1 371 ? 0.897 -12.605 21.181 1.00 98.75 371 SER A O 1
ATOM 2664 N N . ALA A 1 372 ? 1.473 -14.137 22.706 1.00 98.19 372 ALA A N 1
ATOM 2665 C CA . ALA A 1 372 ? 2.659 -13.389 23.115 1.00 98.19 372 ALA A CA 1
ATOM 2666 C C . ALA A 1 372 ? 3.590 -13.175 21.899 1.00 98.19 372 ALA A C 1
ATOM 2668 O O . ALA A 1 372 ? 3.758 -14.115 21.114 1.00 98.19 372 ALA A O 1
ATOM 2669 N N . PRO A 1 373 ? 4.185 -11.980 21.717 1.00 98.19 373 PRO A N 1
ATOM 2670 C CA . PRO A 1 373 ? 5.052 -11.735 20.570 1.00 98.19 373 PRO A CA 1
ATOM 2671 C C . PRO A 1 373 ? 6.271 -12.649 20.569 1.00 98.19 373 PRO A C 1
ATOM 2673 O O . PRO A 1 373 ? 6.895 -12.868 21.608 1.00 98.19 373 PRO A O 1
ATOM 2676 N N . LEU A 1 374 ? 6.617 -13.156 19.392 1.00 97.38 374 LEU A N 1
ATOM 2677 C CA . LEU A 1 374 ? 7.761 -14.026 19.152 1.00 97.38 374 LEU A CA 1
ATOM 2678 C C . LEU A 1 374 ? 8.726 -13.346 18.189 1.00 97.38 374 LEU A C 1
ATOM 2680 O O . LEU A 1 374 ? 8.310 -12.735 17.212 1.00 97.38 374 LEU A O 1
ATOM 2684 N N . ARG A 1 375 ? 10.028 -13.470 18.442 1.00 96.06 375 ARG A N 1
ATOM 2685 C CA . ARG A 1 375 ? 11.064 -12.974 17.532 1.00 96.06 375 ARG A CA 1
ATOM 2686 C C . ARG A 1 375 ? 11.073 -13.790 16.239 1.00 96.06 375 ARG A C 1
ATOM 2688 O O . ARG A 1 375 ? 11.180 -15.013 16.298 1.00 96.06 375 ARG A O 1
ATOM 2695 N N . VAL A 1 376 ? 11.057 -13.116 15.091 1.00 93.88 376 VAL A N 1
ATOM 2696 C CA . VAL A 1 376 ? 11.303 -13.734 13.784 1.00 93.88 376 VAL A CA 1
ATOM 2697 C C . VAL A 1 376 ? 12.807 -14.025 13.665 1.00 93.88 376 VAL A C 1
ATOM 2699 O O . VAL A 1 376 ? 13.620 -13.097 13.736 1.00 93.88 376 VAL A O 1
ATOM 2702 N N . PRO A 1 377 ? 13.229 -15.296 13.534 1.00 85.69 377 PRO A N 1
ATOM 2703 C CA . PRO A 1 377 ? 14.644 -15.631 13.420 1.00 85.69 377 PRO A CA 1
ATOM 2704 C C . PRO A 1 377 ? 15.223 -15.107 12.100 1.00 85.69 377 PRO A C 1
ATOM 2706 O O . PRO A 1 377 ? 14.723 -15.428 11.030 1.00 85.69 377 PRO A O 1
ATOM 2709 N N . VAL A 1 378 ? 16.313 -14.341 12.172 1.00 73.06 378 VAL A N 1
ATOM 2710 C CA . VAL A 1 378 ? 17.035 -13.795 11.001 1.00 73.06 378 VAL A CA 1
ATOM 2711 C C . VAL A 1 378 ? 18.317 -14.575 10.662 1.00 73.06 378 VAL A C 1
ATOM 2713 O O . VAL A 1 378 ? 19.218 -14.050 10.018 1.00 73.06 378 VAL A O 1
ATOM 2716 N N . ALA A 1 379 ? 18.422 -15.837 11.089 1.00 62.72 379 ALA A N 1
ATOM 2717 C CA . ALA A 1 379 ? 19.536 -16.715 10.732 1.00 62.72 379 ALA A CA 1
ATOM 2718 C C . ALA A 1 379 ? 19.056 -18.148 10.476 1.00 62.72 379 ALA A C 1
ATOM 2720 O O . ALA A 1 379 ? 18.223 -18.667 11.222 1.00 62.72 379 ALA A O 1
ATOM 2721 N N . SER A 1 380 ? 19.632 -18.802 9.464 1.00 46.06 380 SER A N 1
ATOM 2722 C CA . SER A 1 380 ? 19.636 -20.265 9.386 1.00 46.06 380 SER A CA 1
ATOM 2723 C C . SER A 1 380 ? 20.385 -20.823 10.603 1.00 46.06 380 SER A C 1
ATOM 2725 O O . SER A 1 380 ? 21.366 -20.202 11.025 1.00 46.06 380 SER A O 1
ATOM 2727 N N . PRO A 1 381 ? 19.972 -21.969 11.180 1.00 40.56 381 PRO A N 1
ATOM 2728 C CA . PRO A 1 381 ? 20.808 -22.649 12.160 1.00 40.56 381 PRO A CA 1
ATOM 2729 C C . PRO A 1 381 ? 22.175 -22.926 11.519 1.00 40.56 381 PRO A C 1
ATOM 2731 O O . PRO A 1 381 ? 22.246 -23.465 10.414 1.00 40.56 381 PRO A O 1
ATOM 2734 N N . SER A 1 382 ? 23.228 -22.460 12.191 1.00 45.22 382 SER A N 1
ATOM 2735 C CA . SER A 1 382 ? 24.633 -22.720 11.862 1.00 45.22 382 SER A CA 1
ATOM 2736 C C . SER A 1 382 ? 24.965 -24.201 11.888 1.00 45.22 382 SER A C 1
ATOM 2738 O O . SER A 1 382 ? 24.458 -24.859 12.831 1.00 45.22 382 SER A O 1
#

Sequence (382 aa):
MRRLLIALALVFAAPAAAATIHAPRGGGVTLGTPAPDRIHGGPGNDFIQAAWGGADRVDCGRGFNVVAADLGDTVAADCQVVSRRLSLDASTSPAAQHETAVEPAEASSGAIVVAAFQVGRFANGGATNIGFAVSHDSGRTWARGTLPAVTVESTPPGPERAASDPTVAFDAVHGVWLIATLTLEQNGTRVMVARSSDGLHWSAPVTAASGPALDKEWLICDNGASSLFRGRCYALYTDDDKTDTTSQWSDDGGVTWSAPVRATGVLIGTQPQVLPDGALVTVAGAYAGEQGLTGSIESIRSTDGGATFARSTVASLTSANNDPMRALSLPSVAVDGAGTLFASWADCRFRPGCTANDIVVSTSTDGVTWSAPLRVPVASPS

Nearest PDB structures (foldseek):
  8gn6-assembly3_C  TM=6.660E-01  e=6.323E-09  Porphyromonas gingivalis
  6euh-assembly2_B  TM=5.874E-01  e=9.089E-07  Bacteroides thetaiotaomicron VPI-5482
  2fpb-assembly2_B  TM=5.910E-01  e=1.145E-05  Rauvolfia serpentina
  8b3k-assembly1_B  TM=5.420E-01  e=1.974E-02  Homo sapiens
  5b4w-assembly6_F  TM=4.527E-01  e=8.915E-03  Homo sapiens

Secondary structure (DSSP, 8-state):
-------------PPPP--EEEPPTT--EEE--SS--EEE--BS--EEE--SSS--EEE--BS--EEEE-TT-EE-TT-SEEEE---------TTEEEEEEEEEEEEEETTEEEEEEEEEEETTS-EEEEEEEEESSTTSS-EEEE-SSSBTTSSS--SBSEEEEEEEEEETTTTEEEEEEEEEETTEEEEEEEEESSSSSPPPPEEEEEESSEEEEEEEE---TT-TTTT-EEEEEEETTTTEEEEEEESSSSSS-PPPEEEEE--EEEEEEE-TTS-EEEEEEEESSTT--EEEEEEEEESSSSS--EEEEEEEEE----TTS------EEEE-TT--EEEEEEE-TTSGGG-S-EEEEEEESSSSS-PPPEEPP-S---

Mean predicted aligned error: 6.21 Å

Radius of gyration: 23.55 Å; Cα contacts (8 Å, |Δi|>4): 1112; chains: 1; bounding box: 76×59×54 Å

pLDDT: mean 92.24, std 12.55, range [32.5, 98.88]